Protein AF-0000000085016236 (afdb_homodimer)

InterPro domains:
  IPR003439 ABC transporter-like, ATP-binding domain [PF00005] (26-178)
  IPR003439 ABC transporter-like, ATP-binding domain [PS50893] (8-250)
  IPR003593 AAA+ ATPase domain [SM00382] (34-227)
  IPR017871 ABC transporter-like, conserved site [PS00211] (150-164)
  IPR018449 NIL domain [PF09383] (278-347)
  IPR018449 NIL domain [SM00930] (275-350)
  IPR027417 P-loop containing nucleoside triphosphate hydrolase [G3DSA:3.40.50.300] (5-253)
  IPR027417 P-loop containing nucleoside triphosphate hydrolase [SSF52540] (5-249)
  IPR041701 Methionine import ATP-binding protein MetN, ATP-binding domain [cd03258] (5-242)
  IPR045865 ACT-like domain [SSF55021] (268-352)
  IPR050086 Methionine import ATP-binding protein MetN-like [PTHR43166] (4-257)

pLDDT: mean 92.12, std 7.7, range [47.12, 98.62]

Secondary structure (DSSP, 8-state):
---EEEEEEEEEEEEEETTEEEEEEEEEEEEEETT-EEEEE--TTSSHHHHHHHHTTSS--SEEEEEETTEEEEETTEE-S-HHHHHHHHTTEEEE-SS----TTS-HHHHHHHTTTTSS--HHHHHHHHHHHHHHTT-GGGTT--GGGS-HHHHHHHHHHHHHTT--SEEEEESTTTTS-HHHHHHHHHHHHHHHHHH--EEEEEES-HHHHHHH-SEEEEEETTEEEEEEEHHHHHHS--SHHHHHHHHHHHTHHHHHHHHHTSHHHHTPPTTEEEEEEEEESGGGGS-HHHHHHHHH--EEEEEEEEEEEETTEEEEEEEEEEES-HHHHHHHHHHHHHTT-EEEEEEE---/---EEEEEEEEEEEEEETTEEEEEEEEEEEEEETT-EEEEE--TTSSHHHHHHHHTTSS--SEEEEEETTEEEEETTEE-S-HHHHHHHHTTEEEE-SS----TTS-HHHHHHHTTTTSS--HHHHHHHHHHHHHHTT-GGGTT--GGGS-HHHHHHHHHHHHHTT--SEEEEESTTTTS-HHHHHHHHHHHHHHHHHH--EEEEEES-HHHHHHH-SEEEEEETTEEEEEEEHHHHHHS--SHHHHHHHHHHHTHHHHHHHHHTSHHHHTPPTTEEEEEEEEESGGGGS-HHHHHHHHH--EEEEEEEEEEEETTEEEEEEEEEEES-HHHHHHHHHHHHHTT-EEEEEEE---

Organism: Streptococcus sanguinis (strain SK36) (NCBI:txid388919)

Radius of gyration: 27.79 Å; Cα contacts (8 Å, |Δi|>4): 1498; chains: 2; bounding box: 74×76×65 Å

Sequence (710 aa):
MGKEIIKLDHIDVVFNQKKQNIKAVEDVTIHINQGDIYGIVGYSGAGKSTLVRVINLLQVPSAGKITVDDTVFYDHHQVQLTAAQLRQKRKDIGMIFQHFNLMAQMTAKENVAFALKHSPLSAAEKEKKVHTLLDLVGLADRADNYPAQLSGGQKQRVAIARALANDPKILISDESTSALDPKTTKQILALLQDLNQKLGLTIVLITHEMQIVKDIANRVAVMQNGQLIEEGSVLDIFSNPKNELTQDFITTATGINEAMIKINQQKIVQNLPENSILAHLKYSGVVTDTAIINDIYKQYQISANILHANIEILDHVPVGEMVVILSGETKQLAAVQESLRETGVELHVLKEGSNMGKEIIKLDHIDVVFNQKKQNIKAVEDVTIHINQGDIYGIVGYSGAGKSTLVRVINLLQVPSAGKITVDDTVFYDHHQVQLTAAQLRQKRKDIGMIFQHFNLMAQMTAKENVAFALKHSPLSAAEKEKKVHTLLDLVGLADRADNYPAQLSGGQKQRVAIARALANDPKILISDESTSALDPKTTKQILALLQDLNQKLGLTIVLITHEMQIVKDIANRVAVMQNGQLIEEGSVLDIFSNPKNELTQDFITTATGINEAMIKINQQKIVQNLPENSILAHLKYSGVVTDTAIINDIYKQYQISANILHANIEILDHVPVGEMVVILSGETKQLAAVQESLRETGVELHVLKEGSN

Nearest PDB structures (foldseek):
  7mc0-assembly1_C  TM=9.283E-01  e=1.120E-25  Neisseria meningitidis MC58
  7z19-assembly1_I  TM=9.204E-01  e=8.331E-24  Escherichia coli
  2yyz-assembly1_A  TM=8.808E-01  e=1.795E-24  Thermotoga maritima MSB8
  1oxv-assembly3_D  TM=6.848E-01  e=3.649E-27  Saccharolobus solfataricus
  1oxx-assembly1_K  TM=6.809E-01  e=6.586E-27  Saccharolobus solfataricus

Foldseek 3Di:
DAAFQKWWAQFWAWDDDDPDIATQAGGATDTFGQLFAEEEAEDPSLNQVVVVCVQLPVPPTQATWIHGRNRTQDHPRDGPDDPVRSVVQCLQEFEQELDLPFDQPAFLLRSLLVLCPPPPDDPVRSSVLSLVLCVLLPNNVRRGPGPVRDDLLSSLSSSVSSSCSSPHQEYEYANSCVPDDPVSSVSVLVSVQVCSVPSSHHYYYYDNALVSCQVRGQKYFYGGSNYTDDIDGNQCCLQPPDDPVSVVRNCVNQVVVVLVVVVCPDPCNVQPAAQKFWKKKWAKFDCVVDPLQVCLCVPLVKHWAWSDKDWDAGPNIITIMTITIIGDDNVSVVVSCVVCVVVGMDMDTDGHRDD/DAAFQKWWAQFWAWDDDDPDIATQAGGATDTFGQLFAEEEAEDPSLNQVVVVCVQLPVPPTQATWIHGRNRTQDHPRDGPDDPVRSVVQCLQEFEQELDLPFDQPAFLLRSLLVLCPPPPDDPVRSSVLSLVLCVLLPNNVRRGPGPVRDDLLSSLSSSVSSRCSSPHQEYEYANSCVPDDPVSSVSVLVSVQVCSVPSSHHYYYYDNALVSCQVRGQKYFYGGSNYTDDIDGNQCCLQPPDDPVSVVRNCVNQVVVVLVVVVCPDPCNVQPAAQKFWKKKWAKFDCVVDPLQVCLCVPLVKHWAWSDKDWDAGPNIITIMTITIIGDDNVSVVVSCVVCVVVGMDMDTDGHRDD

Solvent-accessible surface area (backbone atoms only — not comparable to full-atom values): 36452 Å² total; per-residue (Å²): 130,75,59,63,32,37,38,36,40,45,29,21,29,65,46,79,46,92,97,45,79,45,63,42,26,47,62,31,66,50,76,42,39,61,47,34,34,36,23,40,35,32,60,92,81,15,23,62,70,62,54,60,30,40,76,75,51,82,33,74,62,64,37,39,35,35,33,47,71,89,38,63,47,29,40,90,74,35,69,66,52,54,73,68,54,43,56,58,55,42,42,39,45,17,60,33,46,58,54,58,81,69,57,68,92,32,25,40,43,49,47,24,42,56,65,47,69,85,46,92,63,48,72,68,52,45,51,53,49,39,48,51,36,29,43,73,59,71,34,58,92,45,35,80,36,35,52,87,74,43,52,71,60,53,40,42,36,41,29,49,33,26,26,45,59,64,65,31,53,31,38,38,30,41,36,57,48,71,89,44,55,65,67,51,31,52,52,51,51,51,49,52,51,48,44,27,70,75,69,49,26,17,32,40,37,37,39,65,50,58,56,62,36,69,72,65,27,54,29,36,34,35,31,50,77,11,24,69,73,48,71,41,41,43,53,51,44,71,65,58,49,81,46,69,66,55,42,49,44,49,43,58,62,70,40,51,65,65,48,49,57,55,49,61,66,33,65,64,59,69,58,35,50,66,48,26,35,36,32,41,38,35,41,59,40,80,57,43,85,42,26,61,67,44,50,41,27,74,76,50,59,31,45,51,30,67,55,29,31,47,33,37,65,44,95,91,27,40,33,33,38,34,33,28,40,39,35,38,54,62,70,39,52,55,51,47,55,53,49,40,49,73,65,56,29,47,73,43,80,75,46,67,29,64,130,130,74,58,63,33,36,36,37,40,45,30,23,28,64,46,80,45,91,96,46,80,45,62,41,27,47,63,31,66,50,75,39,40,62,47,34,34,36,23,39,34,32,60,90,80,13,26,63,71,61,55,58,30,39,79,74,52,81,32,74,61,63,36,39,35,35,32,47,70,88,38,63,47,30,42,91,74,36,71,64,51,54,73,67,53,44,56,58,55,44,43,39,45,17,59,33,47,56,54,59,80,69,56,66,92,31,25,40,44,49,49,23,42,56,64,48,68,84,46,90,62,50,74,68,52,46,52,54,50,37,49,52,37,29,43,73,57,71,35,60,91,44,35,80,36,33,50,87,74,43,53,70,60,51,40,43,34,40,30,48,32,26,27,44,57,62,64,30,54,32,36,37,31,40,35,57,48,71,86,47,56,65,68,50,30,52,52,51,51,50,48,52,50,49,45,27,68,75,70,50,25,17,32,40,38,37,37,65,48,58,57,61,36,68,72,66,29,56,30,36,35,35,32,50,78,11,24,69,73,47,72,40,41,42,52,52,44,72,65,57,50,81,44,68,66,54,41,50,45,50,43,57,61,70,40,53,66,65,46,48,57,55,51,60,66,33,66,64,59,68,58,33,49,65,48,26,32,36,33,42,39,35,39,58,39,78,57,44,83,43,25,61,67,44,49,42,28,74,76,50,59,32,45,51,30,69,55,28,32,46,32,37,65,43,92,92,28,40,33,33,39,33,34,28,40,39,35,39,54,64,70,39,52,54,50,48,55,53,49,39,47,71,65,55,30,47,73,43,81,75,44,67,28,64,129

Structure (mmCIF, N/CA/C/O backbone):
data_AF-0000000085016236-model_v1
#
loop_
_entity.id
_entity.type
_entity.pdbx_description
1 polymer 'ABC-type methionine transporter, ATPase component, putative'
#
loop_
_atom_site.group_PDB
_atom_site.id
_atom_site.type_symbol
_atom_site.label_atom_id
_atom_site.label_alt_id
_atom_site.label_comp_id
_atom_site.label_asym_id
_atom_site.label_entity_id
_atom_site.label_seq_id
_atom_site.pdbx_PDB_ins_code
_atom_site.Cartn_x
_atom_site.Cartn_y
_atom_site.Cartn_z
_atom_site.occupancy
_atom_site.B_iso_or_equiv
_atom_site.auth_seq_id
_atom_site.auth_comp_id
_atom_site.auth_asym_id
_atom_site.auth_atom_id
_atom_site.pdbx_PDB_model_num
ATOM 1 N N . MET A 1 1 ? 5.535 -25.594 -23.625 1 52.34 1 MET A N 1
ATOM 2 C CA . MET A 1 1 ? 4.512 -24.594 -23.328 1 52.34 1 MET A CA 1
ATOM 3 C C . MET A 1 1 ? 3.498 -25.141 -22.328 1 52.34 1 MET A C 1
ATOM 5 O O . MET A 1 1 ? 3.031 -26.266 -22.469 1 52.34 1 MET A O 1
ATOM 9 N N . GLY A 1 2 ? 3.482 -24.469 -21.016 1 71.38 2 GLY A N 1
ATOM 10 C CA . GLY A 1 2 ? 2.66 -25.094 -19.984 1 71.38 2 GLY A CA 1
ATOM 11 C C . GLY A 1 2 ? 1.199 -25.203 -20.375 1 71.38 2 GLY A C 1
ATOM 12 O O . GLY A 1 2 ? 0.759 -24.547 -21.328 1 71.38 2 GLY A O 1
ATOM 13 N N . LYS A 1 3 ? 0.446 -26.109 -19.969 1 92 3 LYS A N 1
ATOM 14 C CA . LYS A 1 3 ? -0.981 -26.312 -20.203 1 92 3 LYS A CA 1
ATOM 15 C C . LYS A 1 3 ? -1.788 -25.094 -19.781 1 92 3 LYS A C 1
ATOM 17 O O . LYS A 1 3 ? -1.661 -24.609 -18.656 1 92 3 LYS A O 1
ATOM 22 N N . GLU A 1 4 ? -2.494 -24.531 -20.766 1 96.31 4 GLU A N 1
ATOM 23 C CA . GLU A 1 4 ? -3.404 -23.438 -20.438 1 96.31 4 GLU A CA 1
ATOM 24 C C . GLU A 1 4 ? -4.648 -23.953 -19.719 1 96.31 4 GLU A C 1
ATOM 26 O O . GLU A 1 4 ? -5.488 -24.625 -20.328 1 96.31 4 GLU A O 1
ATOM 31 N N . ILE A 1 5 ? -4.789 -23.594 -18.547 1 98.06 5 ILE A N 1
ATOM 32 C CA . ILE A 1 5 ? -5.883 -24.141 -17.75 1 98.06 5 ILE A CA 1
ATOM 33 C C . ILE A 1 5 ? -7.086 -23.203 -17.812 1 98.06 5 ILE A C 1
ATOM 35 O O . ILE A 1 5 ? -8.227 -23.625 -17.625 1 98.06 5 ILE A O 1
ATOM 39 N N . ILE A 1 6 ? -6.895 -21.938 -18.031 1 98.5 6 ILE A N 1
ATOM 40 C CA . ILE A 1 6 ? -7.957 -20.953 -18.234 1 98.5 6 ILE A CA 1
ATOM 41 C C . ILE A 1 6 ? -7.766 -20.266 -19.578 1 98.5 6 ILE A C 1
ATOM 43 O O . ILE A 1 6 ? -6.691 -19.734 -19.859 1 98.5 6 ILE A O 1
ATOM 47 N N . LYS A 1 7 ? -8.75 -20.328 -20.422 1 98.44 7 LYS A N 1
ATOM 48 C CA . LYS A 1 7 ? -8.742 -19.625 -21.688 1 98.44 7 LYS A CA 1
ATOM 49 C C . LYS A 1 7 ? -9.969 -18.734 -21.828 1 98.44 7 LYS A C 1
ATOM 51 O O . LYS A 1 7 ? -11.094 -19.219 -21.953 1 98.44 7 LYS A O 1
ATOM 56 N N . LEU A 1 8 ? -9.789 -17.469 -21.734 1 98.5 8 LEU A N 1
ATOM 57 C CA . LEU A 1 8 ? -10.789 -16.453 -22.047 1 98.5 8 LEU A CA 1
ATOM 58 C C . LEU A 1 8 ? -10.547 -15.852 -23.422 1 98.5 8 LEU A C 1
ATOM 60 O O . LEU A 1 8 ? -9.516 -15.227 -23.672 1 98.5 8 LEU A O 1
ATOM 64 N N . ASP A 1 9 ? -11.508 -16.078 -24.281 1 98.5 9 ASP A N 1
ATOM 65 C CA . ASP A 1 9 ? -11.344 -15.609 -25.656 1 98.5 9 ASP A CA 1
ATOM 66 C C . ASP A 1 9 ? -12.398 -14.562 -26.016 1 98.5 9 ASP A C 1
ATOM 68 O O . ASP A 1 9 ? -13.586 -14.883 -26.109 1 98.5 9 ASP A O 1
ATOM 72 N N . HIS A 1 10 ? -11.938 -13.375 -26.281 1 98.38 10 HIS A N 1
ATOM 73 C CA . HIS A 1 10 ? -12.773 -12.273 -26.75 1 98.38 10 HIS A CA 1
ATOM 74 C C . HIS A 1 10 ? -14 -12.086 -25.875 1 98.38 10 HIS A C 1
ATOM 76 O O . HIS A 1 10 ? -15.133 -12.078 -26.359 1 98.38 10 HIS A O 1
ATOM 82 N N . ILE A 1 11 ? -13.773 -11.891 -24.625 1 98.62 11 ILE A N 1
ATOM 83 C CA . ILE A 1 11 ? -14.844 -11.805 -23.625 1 98.62 11 ILE A CA 1
ATOM 84 C C . ILE A 1 11 ? -15.438 -10.398 -23.641 1 98.62 11 ILE A C 1
ATOM 86 O O . ILE A 1 11 ? -14.703 -9.406 -23.594 1 98.62 11 ILE A O 1
ATOM 90 N N . ASP A 1 12 ? -16.703 -10.336 -23.719 1 98.25 12 ASP A N 1
ATOM 91 C CA . ASP A 1 12 ? -17.484 -9.117 -23.516 1 98.25 12 ASP A CA 1
ATOM 92 C C . ASP A 1 12 ? -18.484 -9.289 -22.359 1 98.25 12 ASP A C 1
ATOM 94 O O . ASP A 1 12 ? -19.078 -10.352 -22.203 1 98.25 12 ASP A O 1
ATOM 98 N N . VAL A 1 13 ? -18.578 -8.32 -21.531 1 97.56 13 VAL A N 1
ATOM 99 C CA . VAL A 1 13 ? -19.641 -8.266 -20.531 1 97.56 13 VAL A CA 1
ATOM 100 C C . VAL A 1 13 ? -20.328 -6.898 -20.562 1 97.56 13 VAL A C 1
ATOM 102 O O . VAL A 1 13 ? -19.688 -5.875 -20.297 1 97.56 13 VAL A O 1
ATOM 105 N N . VAL A 1 14 ? -21.516 -6.898 -20.938 1 95.56 14 VAL A N 1
ATOM 106 C CA . VAL A 1 14 ? -22.312 -5.672 -21.031 1 95.56 14 VAL A CA 1
ATOM 107 C C . VAL A 1 14 ? -23.453 -5.711 -20.016 1 95.56 14 VAL A C 1
ATOM 109 O O . VAL A 1 14 ? -24.203 -6.684 -19.969 1 95.56 14 VAL A O 1
ATOM 112 N N . PHE A 1 15 ? -23.469 -4.75 -19.156 1 91.56 15 PHE A N 1
ATOM 113 C CA . PHE A 1 15 ? -24.594 -4.605 -18.234 1 91.56 15 PHE A CA 1
ATOM 114 C C . PHE A 1 15 ? -25.641 -3.641 -18.797 1 91.56 15 PHE A C 1
ATOM 116 O O . PHE A 1 15 ? -25.297 -2.539 -19.234 1 91.56 15 PHE A O 1
ATOM 123 N N . ASN A 1 16 ? -26.812 -4.031 -18.828 1 86.12 16 ASN A N 1
ATOM 124 C CA . ASN A 1 16 ? -27.906 -3.176 -19.281 1 86.12 16 ASN A CA 1
ATOM 125 C C . ASN A 1 16 ? -28.594 -2.484 -18.109 1 86.12 16 ASN A C 1
ATOM 127 O O . ASN A 1 16 ? -29.234 -3.141 -17.281 1 86.12 16 ASN A O 1
ATOM 131 N N . GLN A 1 17 ? -28.172 -1.346 -17.859 1 74.5 17 GLN A N 1
ATOM 132 C CA . GLN A 1 17 ? -28.828 -0.592 -16.797 1 74.5 17 GLN A CA 1
ATOM 133 C C . GLN A 1 17 ? -29.781 0.452 -17.359 1 74.5 17 GLN A C 1
ATOM 135 O O . GLN A 1 17 ? -29.344 1.441 -17.953 1 74.5 17 GLN A O 1
ATOM 140 N N . LYS A 1 18 ? -30.922 0.369 -16.984 1 71.62 18 LYS A N 1
ATOM 141 C CA . LYS A 1 18 ? -32 1.239 -17.438 1 71.62 18 LYS A CA 1
ATOM 142 C C . LYS A 1 18 ? -31.719 1.798 -18.828 1 71.62 18 LYS A C 1
ATOM 144 O O . LYS A 1 18 ? -31.688 1.052 -19.812 1 71.62 18 LYS A O 1
ATOM 149 N N . LYS A 1 19 ? -31.312 3.104 -18.969 1 70.06 19 LYS A N 1
ATOM 150 C CA . LYS A 1 19 ? -31.25 3.768 -20.266 1 70.06 19 LYS A CA 1
ATOM 151 C C . LYS A 1 19 ? -29.828 3.758 -20.828 1 70.06 19 LYS A C 1
ATOM 153 O O . LYS A 1 19 ? -29.547 4.41 -21.828 1 70.06 19 LYS A O 1
ATOM 158 N N . GLN A 1 20 ? -28.891 2.908 -20.109 1 82.62 20 GLN A N 1
ATOM 159 C CA . GLN A 1 20 ? -27.547 2.938 -20.672 1 82.62 20 GLN A CA 1
ATOM 160 C C . GLN A 1 20 ? -26.891 1.565 -20.594 1 82.62 20 GLN A C 1
ATOM 162 O O . GLN A 1 20 ? -27.125 0.807 -19.656 1 82.62 20 GLN A O 1
ATOM 167 N N . ASN A 1 21 ? -26.25 1.124 -21.766 1 87.81 21 ASN A N 1
ATOM 168 C CA . ASN A 1 21 ? -25.422 -0.075 -21.812 1 87.81 21 ASN A CA 1
ATOM 169 C C . ASN A 1 21 ? -24 0.21 -21.359 1 87.81 21 ASN A C 1
ATOM 171 O O . ASN A 1 21 ? -23.312 1.056 -21.938 1 87.81 21 ASN A O 1
ATOM 175 N N . ILE A 1 22 ? -23.625 -0.395 -20.234 1 89.44 22 ILE A N 1
ATOM 176 C CA . ILE A 1 22 ? -22.266 -0.223 -19.719 1 89.44 22 ILE A CA 1
ATOM 177 C C . ILE A 1 22 ? -21.406 -1.414 -20.125 1 89.44 22 ILE A C 1
ATOM 179 O O . ILE A 1 22 ? -21.688 -2.553 -19.75 1 89.44 22 ILE A O 1
ATOM 183 N N . LYS A 1 23 ? -20.422 -1.203 -21 1 94 23 LYS A N 1
ATOM 184 C CA . LYS A 1 23 ? -19.469 -2.246 -21.375 1 94 23 LYS A CA 1
ATOM 185 C C . LYS A 1 23 ? -18.391 -2.424 -20.312 1 94 23 LYS A C 1
ATOM 187 O O . LYS A 1 23 ? -17.359 -1.761 -20.344 1 94 23 LYS A O 1
ATOM 192 N N . ALA A 1 24 ? -18.562 -3.342 -19.391 1 94.94 24 ALA A N 1
ATOM 193 C CA . ALA A 1 24 ? -17.656 -3.561 -18.281 1 94.94 24 ALA A CA 1
ATOM 194 C C . ALA A 1 24 ? -16.391 -4.273 -18.734 1 94.94 24 ALA A C 1
ATOM 196 O O . ALA A 1 24 ? -15.305 -4.027 -18.203 1 94.94 24 ALA A O 1
ATOM 197 N N . VAL A 1 25 ? -16.531 -5.18 -19.656 1 97.94 25 VAL A N 1
ATOM 198 C CA . VAL A 1 25 ? -15.414 -5.891 -20.266 1 97.94 25 VAL A CA 1
ATOM 199 C C . VAL A 1 25 ? -15.602 -5.922 -21.781 1 97.94 25 VAL A C 1
ATOM 201 O O . VAL A 1 25 ? -16.688 -6.207 -22.281 1 97.94 25 VAL A O 1
ATOM 204 N N . GLU A 1 26 ? -14.57 -5.539 -22.469 1 98.12 26 GLU A N 1
ATOM 205 C CA . GLU A 1 26 ? -14.664 -5.43 -23.922 1 98.12 26 GLU A CA 1
ATOM 206 C C . GLU A 1 26 ? -13.523 -6.164 -24.625 1 98.12 26 GLU A C 1
ATOM 208 O O . GLU A 1 26 ? -12.375 -5.703 -24.594 1 98.12 26 GLU A O 1
ATOM 213 N N . ASP A 1 27 ? -13.828 -7.242 -25.25 1 98.19 27 ASP A N 1
ATOM 214 C CA . ASP A 1 27 ? -12.938 -7.988 -26.125 1 98.19 27 ASP A CA 1
ATOM 215 C C . ASP A 1 27 ? -11.641 -8.359 -25.422 1 98.19 27 ASP A C 1
ATOM 217 O O . ASP A 1 27 ? -10.547 -8.062 -25.922 1 98.19 27 ASP A O 1
ATOM 221 N N . VAL A 1 28 ? -11.742 -9.016 -24.312 1 98.44 28 VAL A N 1
ATOM 222 C CA . VAL A 1 28 ? -10.562 -9.375 -23.531 1 98.44 28 VAL A CA 1
ATOM 223 C C . VAL A 1 28 ? -10.203 -10.844 -23.781 1 98.44 28 VAL A C 1
ATOM 225 O O . VAL A 1 28 ? -11.062 -11.719 -23.703 1 98.44 28 VAL A O 1
ATOM 228 N N . THR A 1 29 ? -9.008 -11.094 -24.188 1 98.62 29 THR A N 1
ATOM 229 C CA . THR A 1 29 ? -8.453 -12.43 -24.344 1 98.62 29 THR A CA 1
ATOM 230 C C . THR A 1 29 ? -7.305 -12.664 -23.359 1 98.62 29 THR A C 1
ATOM 232 O O . THR A 1 29 ? -6.332 -11.906 -23.359 1 98.62 29 THR A O 1
ATOM 235 N N . ILE A 1 30 ? -7.441 -13.641 -22.484 1 98 30 ILE A N 1
ATOM 236 C CA . ILE A 1 30 ? -6.414 -14.008 -21.516 1 98 30 ILE A CA 1
ATOM 237 C C . ILE A 1 30 ? -6.281 -15.523 -21.453 1 98 30 ILE A C 1
ATOM 239 O O . ILE A 1 30 ? -7.285 -16.234 -21.359 1 98 30 ILE A O 1
ATOM 243 N N . HIS A 1 31 ? -5.094 -16 -21.531 1 98.31 31 HIS A N 1
ATOM 244 C CA . HIS A 1 31 ? -4.781 -17.406 -21.344 1 98.31 31 HIS A CA 1
ATOM 245 C C . HIS A 1 31 ? -3.824 -17.609 -20.172 1 98.31 31 HIS A C 1
ATOM 247 O O . HIS A 1 31 ? -2.725 -17.062 -20.156 1 98.31 31 HIS A O 1
ATOM 253 N N . ILE A 1 32 ? -4.23 -18.391 -19.203 1 98 32 ILE A N 1
ATOM 254 C CA . ILE A 1 32 ? -3.441 -18.609 -18 1 98 32 ILE A CA 1
ATOM 255 C C . ILE A 1 32 ? -2.963 -20.062 -17.953 1 98 32 ILE A C 1
ATOM 257 O O . ILE A 1 32 ? -3.75 -20.984 -18.156 1 98 32 ILE A O 1
ATOM 261 N N . ASN A 1 33 ? -1.716 -20.25 -17.672 1 97.75 33 ASN A N 1
ATOM 262 C CA . ASN A 1 33 ? -1.133 -21.594 -17.609 1 97.75 33 ASN A CA 1
ATOM 263 C C . ASN A 1 33 ? -1.31 -22.219 -16.234 1 97.75 33 ASN A C 1
ATOM 265 O O . ASN A 1 33 ? -1.363 -21.516 -15.227 1 97.75 33 ASN A O 1
ATOM 269 N N . GLN A 1 34 ? -1.423 -23.531 -16.312 1 97.62 34 GLN A N 1
ATOM 270 C CA . GLN A 1 34 ? -1.476 -24.266 -15.055 1 97.62 34 GLN A CA 1
ATOM 271 C C . GLN A 1 34 ? -0.251 -23.969 -14.195 1 97.62 34 GLN A C 1
ATOM 273 O O . GLN A 1 34 ? 0.877 -23.953 -14.688 1 97.62 34 GLN A O 1
ATOM 278 N N . GLY A 1 35 ? -0.513 -23.578 -12.898 1 96.69 35 GLY A N 1
ATOM 279 C CA . GLY A 1 35 ? 0.573 -23.344 -11.961 1 96.69 35 GLY A CA 1
ATOM 280 C C . GLY A 1 35 ? 0.972 -21.875 -11.875 1 96.69 35 GLY A C 1
ATOM 281 O O . GLY A 1 35 ? 1.737 -21.484 -10.992 1 96.69 35 GLY A O 1
ATOM 282 N N . ASP A 1 36 ? 0.389 -21.016 -12.672 1 97.06 36 ASP A N 1
ATOM 283 C CA . ASP A 1 36 ? 0.705 -19.594 -12.664 1 97.06 36 ASP A CA 1
ATOM 284 C C . ASP A 1 36 ? 0.125 -18.906 -11.43 1 97.06 36 ASP A C 1
ATOM 286 O O . ASP A 1 36 ? -0.909 -19.328 -10.906 1 97.06 36 ASP A O 1
ATOM 290 N N . ILE A 1 37 ? 0.875 -18 -10.953 1 97.31 37 ILE A N 1
ATOM 291 C CA . ILE A 1 37 ? 0.241 -16.891 -10.25 1 97.31 37 ILE A CA 1
ATOM 292 C C . ILE A 1 37 ? 0.059 -15.711 -11.195 1 97.31 37 ILE A C 1
ATOM 294 O O . ILE A 1 37 ? 1.014 -14.984 -11.484 1 97.31 37 ILE A O 1
ATOM 298 N N . TYR A 1 38 ? -1.145 -15.586 -11.688 1 97.81 38 TYR A N 1
ATOM 299 C CA . TYR A 1 38 ? -1.479 -14.625 -12.727 1 97.81 38 TYR A CA 1
ATOM 300 C C . TYR A 1 38 ? -2.164 -13.398 -12.141 1 97.81 38 TYR A C 1
ATOM 302 O O . TYR A 1 38 ? -3.266 -13.5 -11.594 1 97.81 38 TYR A O 1
ATOM 310 N N . GLY A 1 39 ? -1.489 -12.227 -12.289 1 97.81 39 GLY A N 1
ATOM 311 C CA . GLY A 1 39 ? -2.047 -10.992 -11.75 1 97.81 39 GLY A CA 1
ATOM 312 C C . GLY A 1 39 ? -2.84 -10.203 -12.773 1 97.81 39 GLY A C 1
ATOM 313 O O . GLY A 1 39 ? -2.457 -10.133 -13.938 1 97.81 39 GLY A O 1
ATOM 314 N N . ILE A 1 40 ? -3.932 -9.711 -12.359 1 97.81 40 ILE A N 1
ATOM 315 C CA . ILE A 1 40 ? -4.703 -8.734 -13.125 1 97.81 40 ILE A CA 1
ATOM 316 C C . ILE A 1 40 ? -4.781 -7.422 -12.352 1 97.81 40 ILE A C 1
ATOM 318 O O . ILE A 1 40 ? -5.328 -7.371 -11.25 1 97.81 40 ILE A O 1
ATOM 322 N N . VAL A 1 41 ? -4.254 -6.387 -12.984 1 96.38 41 VAL A N 1
ATOM 323 C CA . VAL A 1 41 ? -4.164 -5.105 -12.289 1 96.38 41 VAL A CA 1
ATOM 324 C C . VAL A 1 41 ? -4.926 -4.039 -13.07 1 96.38 41 VAL A C 1
ATOM 326 O O . VAL A 1 41 ? -5.027 -4.113 -14.297 1 96.38 41 VAL A O 1
ATOM 329 N N . GLY A 1 42 ? -5.422 -3.109 -12.359 1 93.81 42 GLY A N 1
ATOM 330 C CA . GLY A 1 42 ? -6.168 -1.974 -12.867 1 93.81 42 GLY A CA 1
ATOM 331 C C . GLY A 1 42 ? -6.809 -1.138 -11.773 1 93.81 42 GLY A C 1
ATOM 332 O O . GLY A 1 42 ? -6.926 -1.585 -10.633 1 93.81 42 GLY A O 1
ATOM 333 N N . TYR A 1 43 ? -7.09 0.041 -12.195 1 88.81 43 TYR A N 1
ATOM 334 C CA . TYR A 1 43 ? -7.754 0.898 -11.219 1 88.81 43 TYR A CA 1
ATOM 335 C C . TYR A 1 43 ? -9.188 0.447 -10.984 1 88.81 43 TYR A C 1
ATOM 337 O O . TYR A 1 43 ? -9.672 -0.47 -11.656 1 88.81 43 TYR A O 1
ATOM 345 N N . SER A 1 44 ? -9.781 1.019 -10 1 83.25 44 SER A N 1
ATOM 346 C CA . SER A 1 44 ? -11.188 0.715 -9.727 1 83.25 44 SER A CA 1
ATOM 347 C C . SER A 1 44 ? -12.055 0.975 -10.953 1 83.25 44 SER A C 1
ATOM 349 O O . SER A 1 44 ? -11.891 1.988 -11.633 1 83.25 44 SER A O 1
ATOM 351 N N . GLY A 1 45 ? -12.914 0.098 -11.258 1 85 45 GLY A N 1
ATOM 352 C CA . GLY A 1 45 ? -13.812 0.248 -12.391 1 85 45 GLY A CA 1
ATOM 353 C C . GLY A 1 45 ? -13.219 -0.247 -13.695 1 85 45 GLY A C 1
ATOM 354 O O . GLY A 1 45 ? -13.844 -0.145 -14.75 1 85 45 GLY A O 1
ATOM 355 N N . ALA A 1 46 ? -12.07 -0.856 -13.625 1 91.56 46 ALA A N 1
ATOM 356 C CA . ALA A 1 46 ? -11.383 -1.278 -14.844 1 91.56 46 ALA A CA 1
ATOM 357 C C . ALA A 1 46 ? -12.008 -2.549 -15.414 1 91.56 46 ALA A C 1
ATOM 359 O O . ALA A 1 46 ? -11.719 -2.936 -16.547 1 91.56 46 ALA A O 1
ATOM 360 N N . GLY A 1 47 ? -12.859 -3.232 -14.641 1 94.06 47 GLY A N 1
ATOM 361 C CA . GLY A 1 47 ? -13.531 -4.438 -15.109 1 94.06 47 GLY A CA 1
ATOM 362 C C . GLY A 1 47 ? -12.891 -5.711 -14.586 1 94.06 47 GLY A C 1
ATOM 363 O O . GLY A 1 47 ? -13.25 -6.809 -15.016 1 94.06 47 GLY A O 1
ATOM 364 N N . LYS A 1 48 ? -11.938 -5.605 -13.641 1 94.94 48 LYS A N 1
ATOM 365 C CA . LYS A 1 48 ? -11.164 -6.742 -13.156 1 94.94 48 LYS A CA 1
ATOM 366 C C . LYS A 1 48 ? -12.062 -7.785 -12.5 1 94.94 48 LYS A C 1
ATOM 368 O O . LYS A 1 48 ? -12.023 -8.961 -12.867 1 94.94 48 LYS A O 1
ATOM 373 N N . SER A 1 49 ? -12.922 -7.355 -11.562 1 92.88 49 SER A N 1
ATOM 374 C CA . SER A 1 49 ? -13.781 -8.273 -10.82 1 92.88 49 SER A CA 1
ATOM 375 C C . SER A 1 49 ? -14.828 -8.906 -11.734 1 92.88 49 SER A C 1
ATOM 377 O O . SER A 1 49 ? -15.133 -10.094 -11.617 1 92.88 49 SER A O 1
ATOM 379 N N . THR A 1 50 ? -15.359 -8.125 -12.648 1 94.5 50 THR A N 1
ATOM 380 C CA . THR A 1 50 ? -16.297 -8.648 -13.633 1 94.5 50 THR A CA 1
ATOM 381 C C . THR A 1 50 ? -15.656 -9.734 -14.484 1 94.5 50 THR A C 1
ATOM 383 O O . THR A 1 50 ? -16.25 -10.789 -14.711 1 94.5 50 THR A O 1
ATOM 386 N N . LEU A 1 51 ? -14.43 -9.477 -14.883 1 96.62 51 LEU A N 1
ATOM 387 C CA . LEU A 1 51 ? -13.719 -10.406 -15.75 1 96.62 51 LEU A CA 1
ATOM 388 C C . LEU A 1 51 ? -13.453 -11.727 -15.031 1 96.62 51 LEU A C 1
ATOM 390 O O . LEU A 1 51 ? -13.695 -12.797 -15.586 1 96.62 51 LEU A O 1
ATOM 394 N N . VAL A 1 52 ? -12.992 -11.672 -13.805 1 94.81 52 VAL A N 1
ATOM 395 C CA . VAL A 1 52 ? -12.578 -12.898 -13.125 1 94.81 52 VAL A CA 1
ATOM 396 C C . VAL A 1 52 ? -13.805 -13.734 -12.773 1 94.81 52 VAL A C 1
ATOM 398 O O . VAL A 1 52 ? -13.727 -14.961 -12.711 1 94.81 52 VAL A O 1
ATOM 401 N N . ARG A 1 53 ? -14.938 -13.133 -12.648 1 95.06 53 ARG A N 1
ATOM 402 C CA . ARG A 1 53 ? -16.172 -13.844 -12.289 1 95.06 53 ARG A CA 1
ATOM 403 C C . ARG A 1 53 ? -16.719 -14.602 -13.492 1 95.06 53 ARG A C 1
ATOM 405 O O . ARG A 1 53 ? -17.594 -15.453 -13.336 1 95.06 53 ARG A O 1
ATOM 412 N N . VAL A 1 54 ? -16.234 -14.289 -14.711 1 97.25 54 VAL A N 1
ATOM 413 C CA . VAL A 1 54 ? -16.703 -15.062 -15.859 1 97.25 54 VAL A CA 1
ATOM 414 C C . VAL A 1 54 ? -16.047 -16.453 -15.844 1 97.25 54 VAL A C 1
ATOM 416 O O . VAL A 1 54 ? -16.594 -17.391 -16.422 1 97.25 54 VAL A O 1
ATOM 419 N N . ILE A 1 55 ? -14.875 -16.547 -15.141 1 97.19 55 ILE A N 1
ATOM 420 C CA . ILE A 1 55 ? -14.109 -17.797 -15.141 1 97.19 55 ILE A CA 1
ATOM 421 C C . ILE A 1 55 ? -14.969 -18.922 -14.586 1 97.19 55 ILE A C 1
ATOM 423 O O . ILE A 1 55 ? -14.984 -20.031 -15.133 1 97.19 55 ILE A O 1
ATOM 427 N N . ASN A 1 56 ? -15.695 -18.656 -13.523 1 95.5 56 ASN A N 1
ATOM 428 C CA . ASN A 1 56 ? -16.562 -19.672 -12.945 1 95.5 56 ASN A CA 1
ATOM 429 C C . ASN A 1 56 ? -18.031 -19.375 -13.227 1 95.5 56 ASN A C 1
ATOM 431 O O . ASN A 1 56 ? -18.922 -19.969 -12.609 1 95.5 56 ASN A O 1
ATOM 435 N N . LEU A 1 57 ? -18.344 -18.391 -14.039 1 96.94 57 LEU A N 1
ATOM 436 C CA . LEU A 1 57 ? -19.656 -18.016 -14.547 1 96.94 57 LEU A CA 1
ATOM 437 C C . LEU A 1 57 ? -20.531 -17.453 -13.438 1 96.94 57 LEU A C 1
ATOM 439 O O . LEU A 1 57 ? -21.75 -17.641 -13.453 1 96.94 57 LEU A O 1
ATOM 443 N N . LEU A 1 58 ? -19.906 -16.922 -12.406 1 94 58 LEU A N 1
ATOM 444 C CA . LEU A 1 58 ? -20.688 -16.062 -11.516 1 94 58 LEU A CA 1
ATOM 445 C C . LEU A 1 58 ? -21.188 -14.82 -12.242 1 94 58 LEU A C 1
ATOM 447 O O . LEU A 1 58 ? -22.141 -14.18 -11.805 1 94 58 LEU A O 1
ATOM 451 N N . GLN A 1 59 ? -20.516 -14.492 -13.344 1 95.5 59 GLN A N 1
ATOM 452 C CA . GLN A 1 59 ? -20.922 -13.516 -14.344 1 95.5 59 GLN A CA 1
ATOM 453 C C . GLN A 1 59 ? -20.969 -14.133 -15.742 1 95.5 59 GLN A C 1
ATOM 455 O O . GLN A 1 59 ? -19.938 -14.57 -16.266 1 95.5 59 GLN A O 1
ATOM 460 N N . VAL A 1 60 ? -22.141 -14.242 -16.25 1 96.88 60 VAL A N 1
ATOM 461 C CA . VAL A 1 60 ? -22.234 -14.742 -17.609 1 96.88 60 VAL A CA 1
ATOM 462 C C . VAL A 1 60 ? -21.828 -13.648 -18.594 1 96.88 60 VAL A C 1
ATOM 464 O O . VAL A 1 60 ? -22.312 -12.523 -18.531 1 96.88 60 VAL A O 1
ATOM 467 N N . PRO A 1 61 ? -20.938 -13.953 -19.422 1 97.94 61 PRO A N 1
ATOM 468 C CA . PRO A 1 61 ? -20.5 -12.938 -20.375 1 97.94 61 PRO A CA 1
ATOM 469 C C . PRO A 1 61 ? -21.547 -12.68 -21.469 1 97.94 61 PRO A C 1
ATOM 471 O O . PRO A 1 61 ? -22.516 -13.422 -21.578 1 97.94 61 PRO A O 1
ATOM 474 N N . SER A 1 62 ? -21.375 -11.555 -22.172 1 97.12 62 SER A N 1
ATOM 475 C CA . SER A 1 62 ? -22.266 -11.203 -23.281 1 97.12 62 SER A CA 1
ATOM 476 C C . SER A 1 62 ? -21.766 -11.812 -24.594 1 97.12 62 SER A C 1
ATOM 478 O O . SER A 1 62 ? -22.547 -12.047 -25.516 1 97.12 62 SER A O 1
ATOM 480 N N . ALA A 1 63 ? -20.516 -12.047 -24.656 1 97.75 63 ALA A N 1
ATOM 481 C CA . ALA A 1 63 ? -19.906 -12.656 -25.828 1 97.75 63 ALA A CA 1
ATOM 482 C C . ALA A 1 63 ? -18.562 -13.281 -25.5 1 97.75 63 ALA A C 1
ATOM 484 O O . ALA A 1 63 ? -18 -13.031 -24.422 1 97.75 63 ALA A O 1
ATOM 485 N N . GLY A 1 64 ? -18.078 -14.148 -26.406 1 98.25 64 GLY A N 1
ATOM 486 C CA . GLY A 1 64 ? -16.766 -14.773 -26.266 1 98.25 64 GLY A CA 1
ATOM 487 C C . GLY A 1 64 ? -16.844 -16.266 -25.984 1 98.25 64 GLY A C 1
ATOM 488 O O . GLY A 1 64 ? -17.859 -16.891 -26.25 1 98.25 64 GLY A O 1
ATOM 489 N N . LYS A 1 65 ? -15.711 -16.766 -25.531 1 98.62 65 LYS A N 1
ATOM 490 C CA . LYS A 1 65 ? -15.602 -18.188 -25.219 1 98.62 65 LYS A CA 1
ATOM 491 C C . LYS A 1 65 ? -14.758 -18.406 -23.969 1 98.62 65 LYS A C 1
ATOM 493 O O . LYS A 1 65 ? -13.734 -17.75 -23.766 1 98.62 65 LYS A O 1
ATOM 498 N N . ILE A 1 66 ? -15.273 -19.281 -23.125 1 98.62 66 ILE A N 1
ATOM 499 C CA . ILE A 1 66 ? -14.578 -19.594 -21.875 1 98.62 66 ILE A CA 1
ATOM 500 C C . ILE A 1 66 ? -14.266 -21.094 -21.828 1 98.62 66 ILE A C 1
ATOM 502 O O . ILE A 1 66 ? -15.164 -21.922 -21.953 1 98.62 66 ILE A O 1
ATOM 506 N N . THR A 1 67 ? -13.023 -21.391 -21.719 1 98.56 67 THR A N 1
ATOM 507 C CA . THR A 1 67 ? -12.578 -22.766 -21.531 1 98.56 67 THR A CA 1
ATOM 508 C C . THR A 1 67 ? -11.758 -22.891 -20.25 1 98.56 67 THR A C 1
ATOM 510 O O . THR A 1 67 ? -10.797 -22.141 -20.031 1 98.56 67 THR A O 1
ATOM 513 N N . VAL A 1 68 ? -12.156 -23.781 -19.375 1 98.12 68 VAL A N 1
ATOM 514 C CA . VAL A 1 68 ? -11.445 -24 -18.125 1 98.12 68 VAL A CA 1
ATOM 515 C C . VAL A 1 68 ? -11.117 -25.484 -17.984 1 98.12 68 VAL A C 1
ATOM 517 O O . VAL A 1 68 ? -12.008 -26.344 -18.047 1 98.12 68 VAL A O 1
ATOM 520 N N . ASP A 1 69 ? -9.852 -25.75 -17.828 1 96.75 69 ASP A N 1
ATOM 521 C CA . ASP A 1 69 ? -9.383 -27.125 -17.656 1 96.75 69 ASP A CA 1
ATOM 522 C C . ASP A 1 69 ? -9.93 -28.016 -18.766 1 96.75 69 ASP A C 1
ATOM 524 O O . ASP A 1 69 ? -10.539 -29.047 -18.5 1 96.75 69 ASP A O 1
ATOM 528 N N . ASP A 1 70 ? -9.914 -27.562 -20.016 1 96.25 70 ASP A N 1
ATOM 529 C CA . ASP A 1 70 ? -10.242 -28.266 -21.25 1 96.25 70 ASP A CA 1
ATOM 530 C C . ASP A 1 70 ? -11.75 -28.484 -21.375 1 96.25 70 ASP A C 1
ATOM 532 O O . ASP A 1 70 ? -12.195 -29.266 -22.219 1 96.25 70 ASP A O 1
ATOM 536 N N . THR A 1 71 ? -12.523 -27.844 -20.547 1 97.75 71 THR A N 1
ATOM 537 C CA . THR A 1 71 ? -13.977 -27.875 -20.656 1 97.75 71 THR A CA 1
ATOM 538 C C . THR A 1 71 ? -14.516 -26.516 -21.078 1 97.75 71 THR A C 1
ATOM 540 O O . THR A 1 71 ? -14.164 -25.5 -20.5 1 97.75 71 THR A O 1
ATOM 543 N N . VAL A 1 72 ? -15.367 -26.547 -22.047 1 98.25 72 VAL A N 1
ATOM 544 C CA . VAL A 1 72 ? -15.969 -25.312 -22.531 1 98.25 72 VAL A CA 1
ATOM 545 C C . VAL A 1 72 ? -17.156 -24.938 -21.625 1 98.25 72 VAL A C 1
ATOM 547 O O . VAL A 1 72 ? -18.125 -25.688 -21.531 1 98.25 72 VAL A O 1
ATOM 550 N N . PHE A 1 73 ? -17.016 -23.812 -20.938 1 98.5 73 PHE A N 1
ATOM 551 C CA . PHE A 1 73 ? -18.062 -23.328 -20.047 1 98.5 73 PHE A CA 1
ATOM 552 C C . PHE A 1 73 ? -19.094 -22.516 -20.828 1 98.5 73 PHE A C 1
ATOM 554 O O . PHE A 1 73 ? -20.297 -22.594 -20.547 1 98.5 73 PHE A O 1
ATOM 561 N N . TYR A 1 74 ? -18.641 -21.703 -21.688 1 98.44 74 TYR A N 1
ATOM 562 C CA . TYR A 1 74 ? -19.453 -20.734 -22.438 1 98.44 74 TYR A CA 1
ATOM 563 C C . TYR A 1 74 ? -18.969 -20.609 -23.875 1 98.44 74 TYR A C 1
ATOM 565 O O . TYR A 1 74 ? -17.766 -20.531 -24.125 1 98.44 74 TYR A O 1
ATOM 573 N N . ASP A 1 75 ? -19.812 -20.641 -24.844 1 98.06 75 ASP A N 1
ATOM 574 C CA . ASP A 1 75 ? -19.547 -20.484 -26.266 1 98.06 75 ASP A CA 1
ATOM 575 C C . ASP A 1 75 ? -20.844 -20.219 -27.047 1 98.06 75 ASP A C 1
ATOM 577 O O . ASP A 1 75 ? -21.938 -20.516 -26.562 1 98.06 75 ASP A O 1
ATOM 581 N N . HIS A 1 76 ? -20.688 -19.5 -28.109 1 96.12 76 HIS A N 1
ATOM 582 C CA . HIS A 1 76 ? -21.812 -19.234 -28.984 1 96.12 76 HIS A CA 1
ATOM 583 C C . HIS A 1 76 ? -22.969 -18.594 -28.203 1 96.12 76 HIS A C 1
ATOM 585 O O . HIS A 1 76 ? -24.109 -19.016 -28.328 1 96.12 76 HIS A O 1
ATOM 591 N N . HIS A 1 77 ? -22.609 -17.781 -27.25 1 95.75 77 HIS A N 1
ATOM 592 C CA . HIS A 1 77 ? -23.547 -16.953 -26.5 1 95.75 77 HIS A CA 1
ATOM 593 C C . HIS A 1 77 ? -24.422 -17.797 -25.578 1 95.75 77 HIS A C 1
ATOM 595 O O . HIS A 1 77 ? -25.578 -17.469 -25.328 1 95.75 77 HIS A O 1
ATOM 601 N N . GLN A 1 78 ? -23.812 -18.938 -25.188 1 96.81 78 GLN A N 1
ATOM 602 C CA . GLN A 1 78 ? -24.562 -19.812 -24.297 1 96.81 78 GLN A CA 1
ATOM 603 C C . GLN A 1 78 ? -23.625 -20.547 -23.328 1 96.81 78 GLN A C 1
ATOM 605 O O . GLN A 1 78 ? -22.516 -20.922 -23.703 1 96.81 78 GLN A O 1
ATOM 610 N N . VAL A 1 79 ? -24.156 -20.844 -22.156 1 97.75 79 VAL A N 1
ATOM 611 C CA . VAL A 1 79 ? -23.469 -21.734 -21.234 1 97.75 79 VAL A CA 1
ATOM 612 C C . VAL A 1 79 ? -23.531 -23.172 -21.75 1 97.75 79 VAL A C 1
ATOM 614 O O . VAL A 1 79 ? -24.609 -23.672 -22.078 1 97.75 79 VAL A O 1
ATOM 617 N N . GLN A 1 80 ? -22.438 -23.797 -21.797 1 97.94 80 GLN A N 1
ATOM 618 C CA . GLN A 1 80 ? -22.375 -25.094 -22.453 1 97.94 80 GLN A CA 1
ATOM 619 C C . GLN A 1 80 ? -22.562 -26.219 -21.453 1 97.94 80 GLN A C 1
ATOM 621 O O . GLN A 1 80 ? -22.672 -27.391 -21.844 1 97.94 80 GLN A O 1
ATOM 626 N N . LEU A 1 81 ? -22.625 -25.922 -20.219 1 97.44 81 LEU A N 1
ATOM 627 C CA . LEU A 1 81 ? -22.75 -26.906 -19.141 1 97.44 81 LEU A CA 1
ATOM 628 C C . LEU A 1 81 ? -24.141 -26.859 -18.531 1 97.44 81 LEU A C 1
ATOM 630 O O . LEU A 1 81 ? -24.75 -25.797 -18.438 1 97.44 81 LEU A O 1
ATOM 634 N N . THR A 1 82 ? -24.625 -28.047 -18.109 1 96.88 82 THR A N 1
ATOM 635 C CA . THR A 1 82 ? -25.844 -28.094 -17.297 1 96.88 82 THR A CA 1
ATOM 636 C C . THR A 1 82 ? -25.578 -27.531 -15.906 1 96.88 82 THR A C 1
ATOM 638 O O . THR A 1 82 ? -24.422 -27.344 -15.516 1 96.88 82 THR A O 1
ATOM 641 N N . ALA A 1 83 ? -26.562 -27.266 -15.203 1 95.12 83 ALA A N 1
ATOM 642 C CA . ALA A 1 83 ? -26.422 -26.75 -13.844 1 95.12 83 ALA A CA 1
ATOM 643 C C . ALA A 1 83 ? -25.625 -27.703 -12.969 1 95.12 83 ALA A C 1
ATOM 645 O O . ALA A 1 83 ? -24.797 -27.281 -12.164 1 95.12 83 ALA A O 1
ATOM 646 N N . ALA A 1 84 ? -25.891 -28.984 -13.195 1 95 84 ALA A N 1
ATOM 647 C CA . ALA A 1 84 ? -25.219 -30 -12.406 1 95 84 ALA A CA 1
ATOM 648 C C . ALA A 1 84 ? -23.734 -30.062 -12.766 1 95 84 ALA A C 1
ATOM 650 O O . ALA A 1 84 ? -22.875 -30.172 -11.883 1 95 84 ALA A O 1
ATOM 651 N N . GLN A 1 85 ? -23.516 -30.016 -14.031 1 95.88 85 GLN A N 1
ATOM 652 C CA . GLN A 1 85 ? -22.125 -30.031 -14.492 1 95.88 85 GLN A CA 1
ATOM 653 C C . GLN A 1 85 ? -21.359 -28.812 -14 1 95.88 85 GLN A C 1
ATOM 655 O O . GLN A 1 85 ? -20.203 -28.922 -13.586 1 95.88 85 GLN A O 1
ATOM 660 N N . LEU A 1 86 ? -22 -27.672 -14.023 1 95.88 86 LEU A N 1
ATOM 661 C CA . LEU A 1 86 ? -21.391 -26.422 -13.594 1 95.88 86 LEU A CA 1
ATOM 662 C C . LEU A 1 86 ? -21.047 -26.469 -12.102 1 95.88 86 LEU A C 1
ATOM 664 O O . LEU A 1 86 ? -19.984 -26.031 -11.695 1 95.88 86 LEU A O 1
ATOM 668 N N . ARG A 1 87 ? -21.938 -27.031 -11.344 1 93 87 ARG A N 1
ATOM 669 C CA . ARG A 1 87 ? -21.703 -27.156 -9.914 1 93 87 ARG A CA 1
ATOM 670 C C . ARG A 1 87 ? -20.484 -28.031 -9.641 1 93 87 ARG A C 1
ATOM 672 O O . ARG A 1 87 ? -19.672 -27.734 -8.75 1 93 87 ARG A O 1
ATOM 679 N N . GLN A 1 88 ? -20.375 -29.047 -10.422 1 93.88 88 GLN A N 1
ATOM 680 C CA . GLN A 1 88 ? -19.234 -29.938 -10.258 1 93.88 88 GLN A CA 1
ATOM 681 C C . GLN A 1 88 ? -17.938 -29.25 -10.656 1 93.88 88 GLN A C 1
ATOM 683 O O . GLN A 1 88 ? -16.938 -29.344 -9.938 1 93.88 88 GLN A O 1
ATOM 688 N N . LYS A 1 89 ? -17.984 -28.516 -11.719 1 95.19 89 LYS A N 1
ATOM 689 C CA . LYS A 1 89 ? -16.781 -27.844 -12.211 1 95.19 89 LYS A CA 1
ATOM 690 C C . LYS A 1 89 ? -16.359 -26.719 -11.273 1 95.19 89 LYS A C 1
ATOM 692 O O . LYS A 1 89 ? -15.164 -26.438 -11.125 1 95.19 89 LYS A O 1
ATOM 697 N N . ARG A 1 90 ? -17.328 -26.109 -10.656 1 95.19 90 ARG A N 1
ATOM 698 C CA . ARG A 1 90 ? -17.047 -25.016 -9.742 1 95.19 90 ARG A CA 1
ATOM 699 C C . ARG A 1 90 ? -16.266 -25.5 -8.516 1 95.19 90 ARG A C 1
ATOM 701 O O . ARG A 1 90 ? -15.586 -24.703 -7.859 1 95.19 90 ARG A O 1
ATOM 708 N N . LYS A 1 91 ? -16.297 -26.766 -8.219 1 94.38 91 LYS A N 1
ATOM 709 C CA . LYS A 1 91 ? -15.531 -27.328 -7.109 1 94.38 91 LYS A CA 1
ATOM 710 C C . LYS A 1 91 ? -14.031 -27.25 -7.391 1 94.38 91 LYS A C 1
ATOM 712 O O . LYS A 1 91 ? -13.227 -27.203 -6.461 1 94.38 91 LYS A O 1
ATOM 717 N N . ASP A 1 92 ? -13.711 -27.188 -8.703 1 95.88 92 ASP A N 1
ATOM 718 C CA . ASP A 1 92 ? -12.312 -27.125 -9.109 1 95.88 92 ASP A CA 1
ATOM 719 C C . ASP A 1 92 ? -11.789 -25.688 -9.094 1 95.88 92 ASP A C 1
ATOM 721 O O . ASP A 1 92 ? -10.617 -25.453 -9.383 1 95.88 92 ASP A O 1
ATOM 725 N N . ILE A 1 93 ? -12.703 -24.797 -8.758 1 97.31 93 ILE A N 1
ATOM 726 C CA . ILE A 1 93 ? -12.336 -23.375 -8.758 1 97.31 93 ILE A CA 1
ATOM 727 C C . ILE A 1 93 ? -12.688 -22.75 -7.406 1 97.31 93 ILE A C 1
ATOM 729 O O . ILE A 1 93 ? -13.859 -22.531 -7.105 1 97.31 93 ILE A O 1
ATOM 733 N N . GLY A 1 94 ? -11.656 -22.516 -6.605 1 96.19 94 GLY A N 1
ATOM 734 C CA . GLY A 1 94 ? -11.875 -21.781 -5.363 1 96.19 94 GLY A CA 1
ATOM 735 C C . GLY A 1 94 ? -11.875 -20.281 -5.543 1 96.19 94 GLY A C 1
ATOM 736 O O . GLY A 1 94 ? -11.211 -19.766 -6.445 1 96.19 94 GLY A O 1
ATOM 737 N N . MET A 1 95 ? -12.617 -19.625 -4.648 1 94.56 95 MET A N 1
ATOM 738 C CA . MET A 1 95 ? -12.672 -18.172 -4.762 1 94.56 95 MET A CA 1
ATOM 739 C C . MET A 1 95 ? -12.578 -17.516 -3.387 1 94.56 95 MET A C 1
ATOM 741 O O . MET A 1 95 ? -13.188 -17.984 -2.426 1 94.56 95 MET A O 1
ATOM 745 N N . ILE A 1 96 ? -11.688 -16.547 -3.348 1 94.38 96 ILE A N 1
ATOM 746 C CA . ILE A 1 96 ? -11.602 -15.641 -2.211 1 94.38 96 ILE A CA 1
ATOM 747 C C . ILE A 1 96 ? -12.156 -14.273 -2.596 1 94.38 96 ILE A C 1
ATOM 749 O O . ILE A 1 96 ? -11.68 -13.648 -3.549 1 94.38 96 ILE A O 1
ATOM 753 N N . PHE A 1 97 ? -13.094 -13.805 -1.801 1 87.75 97 PHE A N 1
ATOM 754 C CA . PHE A 1 97 ? -13.789 -12.555 -2.113 1 87.75 97 PHE A CA 1
ATOM 755 C C . PHE A 1 97 ? -13.117 -11.375 -1.425 1 87.75 97 PHE A C 1
ATOM 757 O O . PHE A 1 97 ? -12.328 -11.555 -0.496 1 87.75 97 PHE A O 1
ATOM 764 N N . GLN A 1 98 ? -13.453 -10.227 -1.961 1 81.69 98 GLN A N 1
ATOM 765 C CA . GLN A 1 98 ? -12.938 -8.984 -1.392 1 81.69 98 GLN A CA 1
ATOM 766 C C . GLN A 1 98 ? -13.289 -8.867 0.089 1 81.69 98 GLN A C 1
ATOM 768 O O . GLN A 1 98 ? -12.438 -8.523 0.91 1 81.69 98 GLN A O 1
ATOM 773 N N . HIS A 1 99 ? -14.492 -9.242 0.341 1 84.81 99 HIS A N 1
ATOM 774 C CA . HIS A 1 99 ? -14.914 -9.398 1.73 1 84.81 99 HIS A CA 1
ATOM 775 C C . HIS A 1 99 ? -14.82 -10.852 2.174 1 84.81 99 HIS A C 1
ATOM 777 O O . HIS A 1 99 ? -14.953 -11.766 1.354 1 84.81 99 HIS A O 1
ATOM 783 N N . PHE A 1 100 ? -14.555 -11.07 3.355 1 88.31 100 PHE A N 1
ATOM 784 C CA . PHE A 1 100 ? -14.266 -12.414 3.824 1 88.31 100 PHE A CA 1
ATOM 785 C C . PHE A 1 100 ? -15.438 -13.352 3.539 1 88.31 100 PHE A C 1
ATOM 787 O O . PHE A 1 100 ? -15.234 -14.523 3.215 1 88.31 100 PHE A O 1
ATOM 794 N N . ASN A 1 101 ? -16.641 -12.773 3.602 1 90.5 101 ASN A N 1
ATOM 795 C CA . ASN A 1 101 ? -17.875 -13.508 3.35 1 90.5 101 ASN A CA 1
ATOM 796 C C . ASN A 1 101 ? -17.984 -14.742 4.238 1 90.5 101 ASN A C 1
ATOM 798 O O . ASN A 1 101 ? -18.359 -15.82 3.77 1 90.5 101 ASN A O 1
ATOM 802 N N . LEU A 1 102 ? -17.516 -14.617 5.422 1 94.38 102 LEU A N 1
ATOM 803 C CA . LEU A 1 102 ? -17.672 -15.711 6.375 1 94.38 102 LEU A CA 1
ATOM 804 C C . LEU A 1 102 ? -19.062 -15.672 7.02 1 94.38 102 LEU A C 1
ATOM 806 O O . LEU A 1 102 ? -19.609 -14.594 7.234 1 94.38 102 LEU A O 1
ATOM 810 N N . MET A 1 103 ? -19.594 -16.844 7.281 1 95.06 103 MET A N 1
ATOM 811 C CA . MET A 1 103 ? -20.844 -16.938 8.023 1 95.06 103 MET A CA 1
ATOM 812 C C . MET A 1 103 ? -20.625 -16.641 9.5 1 95.06 103 MET A C 1
ATOM 814 O O . MET A 1 103 ? -19.969 -17.422 10.203 1 95.06 103 MET A O 1
ATOM 818 N N . ALA A 1 104 ? -21.25 -15.648 9.977 1 93.5 104 ALA A N 1
ATOM 819 C CA . ALA A 1 104 ? -20.984 -15.102 11.297 1 93.5 104 ALA A CA 1
ATOM 820 C C . ALA A 1 104 ? -21.391 -16.078 12.391 1 93.5 104 ALA A C 1
ATOM 822 O O . ALA A 1 104 ? -20.812 -16.078 13.484 1 93.5 104 ALA A O 1
ATOM 823 N N . GLN A 1 105 ? -22.359 -16.938 12.133 1 95.88 105 GLN A N 1
ATOM 824 C CA . GLN A 1 105 ? -22.906 -17.828 13.148 1 95.88 105 GLN A CA 1
ATOM 825 C C . GLN A 1 105 ? -22.234 -19.203 13.094 1 95.88 105 GLN A C 1
ATOM 827 O O . GLN A 1 105 ? -22.703 -20.156 13.727 1 95.88 105 GLN A O 1
ATOM 832 N N . MET A 1 106 ? -21.219 -19.328 12.336 1 96.81 106 MET A N 1
ATOM 833 C CA . MET A 1 106 ? -20.438 -20.562 12.234 1 96.81 106 MET A CA 1
ATOM 834 C C . MET A 1 106 ? -18.984 -20.344 12.641 1 96.81 106 MET A C 1
ATOM 836 O O . MET A 1 106 ? -18.438 -19.266 12.391 1 96.81 106 MET A O 1
ATOM 840 N N . THR A 1 107 ? -18.484 -21.359 13.227 1 97.44 107 THR A N 1
ATOM 841 C CA . THR A 1 107 ? -17.062 -21.297 13.594 1 97.44 107 THR A CA 1
ATOM 842 C C . THR A 1 107 ? -16.172 -21.391 12.359 1 97.44 107 THR A C 1
ATOM 844 O O . THR A 1 107 ? -16.672 -21.641 11.25 1 97.44 107 THR A O 1
ATOM 847 N N . ALA A 1 108 ? -14.898 -21.141 12.586 1 97.62 108 ALA A N 1
ATOM 848 C CA . ALA A 1 108 ? -13.938 -21.297 11.484 1 97.62 108 ALA A CA 1
ATOM 849 C C . ALA A 1 108 ? -14.039 -22.672 10.859 1 97.62 108 ALA A C 1
ATOM 851 O O . ALA A 1 108 ? -14.141 -22.797 9.633 1 97.62 108 ALA A O 1
ATOM 852 N N . LYS A 1 109 ? -14.07 -23.703 11.727 1 97.81 109 LYS A N 1
ATOM 853 C CA . LYS A 1 109 ? -14.141 -25.078 11.219 1 97.81 109 LYS A CA 1
ATOM 854 C C . LYS A 1 109 ? -15.461 -25.312 10.484 1 97.81 109 LYS A C 1
ATOM 856 O O . LYS A 1 109 ? -15.484 -25.984 9.453 1 97.81 109 LYS A O 1
ATOM 861 N N . GLU A 1 110 ? -16.516 -24.734 10.984 1 97.12 110 GLU A N 1
ATOM 862 C CA . GLU A 1 110 ? -17.812 -24.906 10.352 1 97.12 110 GLU A CA 1
ATOM 863 C C . GLU A 1 110 ? -17.875 -24.172 9.016 1 97.12 110 GLU A C 1
ATOM 865 O O . GLU A 1 110 ? -18.5 -24.641 8.07 1 97.12 110 GLU A O 1
ATOM 870 N N . ASN A 1 111 ? -17.312 -22.984 8.992 1 97.81 111 ASN A N 1
ATOM 871 C CA . ASN A 1 111 ? -17.234 -22.25 7.734 1 97.81 111 ASN A CA 1
ATOM 872 C C . ASN A 1 111 ? -16.547 -23.062 6.641 1 97.81 111 ASN A C 1
ATOM 874 O O . ASN A 1 111 ? -17.031 -23.109 5.508 1 97.81 111 ASN A O 1
ATOM 878 N N . VAL A 1 112 ? -15.461 -23.703 6.992 1 97.62 112 VAL A N 1
ATOM 879 C CA . VAL A 1 112 ? -14.703 -24.516 6.035 1 97.62 112 VAL A CA 1
ATOM 880 C C . VAL A 1 112 ? -15.5 -25.766 5.668 1 97.62 112 VAL A C 1
ATOM 882 O O . VAL A 1 112 ? -15.586 -26.141 4.496 1 97.62 112 VAL A O 1
ATOM 885 N N . ALA A 1 113 ? -16.125 -26.375 6.684 1 96.75 113 ALA A N 1
ATOM 886 C CA . ALA A 1 113 ? -16.891 -27.609 6.477 1 96.75 113 ALA A CA 1
ATOM 887 C C . ALA A 1 113 ? -18.094 -27.359 5.574 1 96.75 113 ALA A C 1
ATOM 889 O O . ALA A 1 113 ? -18.547 -28.266 4.859 1 96.75 113 ALA A O 1
ATOM 890 N N . PHE A 1 114 ? -18.562 -26.125 5.559 1 94.88 114 PHE A N 1
ATOM 891 C CA . PHE A 1 114 ? -19.734 -25.781 4.758 1 94.88 114 PHE A CA 1
ATOM 892 C C . PHE A 1 114 ? -19.484 -26.047 3.281 1 94.88 114 PHE A C 1
ATOM 894 O O . PHE A 1 114 ? -20.391 -26.453 2.553 1 94.88 114 PHE A O 1
ATOM 901 N N . ALA A 1 115 ? -18.266 -25.828 2.867 1 93.88 115 ALA A N 1
ATOM 902 C CA . ALA A 1 115 ? -17.891 -26.031 1.469 1 93.88 115 ALA A CA 1
ATOM 903 C C . ALA A 1 115 ? -17.938 -27.516 1.097 1 93.88 115 ALA A C 1
ATOM 905 O O . ALA A 1 115 ? -18.031 -27.859 -0.083 1 93.88 115 ALA A O 1
ATOM 906 N N . LEU A 1 116 ? -17.953 -28.391 2.119 1 95.12 116 LEU A N 1
ATOM 907 C CA . LEU A 1 116 ? -17.906 -29.844 1.888 1 95.12 116 LEU A CA 1
ATOM 908 C C . LEU A 1 116 ? -19.297 -30.453 2.074 1 95.12 116 LEU A C 1
ATOM 910 O O . LEU A 1 116 ? -19.438 -31.688 2.068 1 95.12 116 LEU A O 1
ATOM 914 N N . LYS A 1 117 ? -20.281 -29.625 2.246 1 90.56 117 LYS A N 1
ATOM 915 C CA . LYS A 1 117 ? -21.625 -30.109 2.57 1 90.56 117 LYS A CA 1
ATOM 916 C C . LYS A 1 117 ? -22.094 -31.141 1.56 1 90.56 117 LYS A C 1
ATOM 918 O O . LYS A 1 117 ? -22.734 -32.125 1.93 1 90.56 117 LYS A O 1
ATOM 923 N N . HIS A 1 118 ? -21.766 -31.016 0.283 1 86.5 118 HIS A N 1
ATOM 924 C CA . HIS A 1 118 ? -22.266 -31.922 -0.756 1 86.5 118 HIS A CA 1
ATOM 925 C C . HIS A 1 118 ? -21.156 -32.844 -1.263 1 86.5 118 HIS A C 1
ATOM 927 O O . HIS A 1 118 ? -21.281 -33.438 -2.33 1 86.5 118 HIS A O 1
ATOM 933 N N . SER A 1 119 ? -20.172 -32.906 -0.511 1 90.44 119 SER A N 1
ATOM 934 C CA . SER A 1 119 ? -19.078 -33.812 -0.881 1 90.44 119 SER A CA 1
ATOM 935 C C . SER A 1 119 ? -19.422 -35.25 -0.524 1 90.44 119 SER A C 1
ATOM 937 O O . SER A 1 119 ? -20.234 -35.5 0.356 1 90.44 119 SER A O 1
ATOM 939 N N . PRO A 1 120 ? -18.828 -36.156 -1.203 1 91.19 120 PRO A N 1
ATOM 940 C CA . PRO A 1 120 ? -19.078 -37.594 -0.908 1 91.19 120 PRO A CA 1
ATOM 941 C C . PRO A 1 120 ? -18.328 -38.062 0.329 1 91.19 120 PRO A C 1
ATOM 943 O O . PRO A 1 120 ? -18.484 -39.219 0.733 1 91.19 120 PRO A O 1
ATOM 946 N N . LEU A 1 121 ? -17.688 -37.219 0.977 1 93.88 121 LEU A N 1
ATOM 947 C CA . LEU A 1 121 ? -16.891 -37.594 2.139 1 93.88 121 LEU A CA 1
ATOM 948 C C . LEU A 1 121 ? -17.766 -37.906 3.334 1 93.88 121 LEU A C 1
ATOM 950 O O . LEU A 1 121 ? -18.828 -37.312 3.52 1 93.88 121 LEU A O 1
ATOM 954 N N . SER A 1 122 ? -17.281 -38.875 4.145 1 95.12 122 SER A N 1
ATOM 955 C CA . SER A 1 122 ? -17.953 -39.156 5.406 1 95.12 122 SER A CA 1
ATOM 956 C C . SER A 1 122 ? -17.75 -38.031 6.418 1 95.12 122 SER A C 1
ATOM 958 O O . SER A 1 122 ? -16.938 -37.156 6.199 1 95.12 122 SER A O 1
ATOM 960 N N . ALA A 1 123 ? -18.531 -38.125 7.43 1 93.62 123 ALA A N 1
ATOM 961 C CA . ALA A 1 123 ? -18.406 -37.125 8.477 1 93.62 123 ALA A CA 1
ATOM 962 C C . ALA A 1 123 ? -17 -37.094 9.062 1 93.62 123 ALA A C 1
ATOM 964 O O . ALA A 1 123 ? -16.438 -36 9.305 1 93.62 123 ALA A O 1
ATOM 965 N N . ALA A 1 124 ? -16.469 -38.25 9.227 1 95.38 124 ALA A N 1
ATOM 966 C CA . ALA A 1 124 ? -15.125 -38.344 9.789 1 95.38 124 ALA A CA 1
ATOM 967 C C . ALA A 1 124 ? -14.078 -37.812 8.828 1 95.38 124 ALA A C 1
ATOM 969 O O . ALA A 1 124 ? -13.133 -37.125 9.242 1 95.38 124 ALA A O 1
ATOM 970 N N . GLU A 1 125 ? -14.258 -38.062 7.598 1 96.12 125 GLU A N 1
ATOM 971 C CA . GLU A 1 125 ? -13.336 -37.594 6.574 1 96.12 125 GLU A CA 1
ATOM 972 C C . GLU A 1 125 ? -13.398 -36.062 6.441 1 96.12 125 GLU A C 1
ATOM 974 O O . GLU A 1 125 ? -12.375 -35.406 6.25 1 96.12 125 GLU A O 1
ATOM 979 N N . LYS A 1 126 ? -14.57 -35.562 6.512 1 95.88 126 LYS A N 1
ATOM 980 C CA . LYS A 1 126 ? -14.758 -34.125 6.449 1 95.88 126 LYS A CA 1
ATOM 981 C C . LYS A 1 126 ? -14.055 -33.438 7.609 1 95.88 126 LYS A C 1
ATOM 983 O O . LYS A 1 126 ? -13.383 -32.406 7.414 1 95.88 126 LYS A O 1
ATOM 988 N N . GLU A 1 127 ? -14.227 -34 8.758 1 95.31 127 GLU A N 1
ATOM 989 C CA . GLU A 1 127 ? -13.594 -33.438 9.945 1 95.31 127 GLU A CA 1
ATOM 990 C C . GLU A 1 127 ? -12.078 -33.438 9.812 1 95.31 127 GLU A C 1
ATOM 992 O O . GLU A 1 127 ? -11.422 -32.438 10.133 1 95.31 127 GLU A O 1
ATOM 997 N N . LYS A 1 128 ? -11.555 -34.5 9.359 1 96.56 128 LYS A N 1
ATOM 998 C CA . LYS A 1 128 ? -10.117 -34.594 9.164 1 96.56 128 LYS A CA 1
ATOM 999 C C . LYS A 1 128 ? -9.625 -33.594 8.125 1 96.56 128 LYS A C 1
ATOM 1001 O O . LYS A 1 128 ? -8.594 -32.938 8.32 1 96.56 128 LYS A O 1
ATOM 1006 N N . LYS A 1 129 ? -10.352 -33.469 7.074 1 96.62 129 LYS A N 1
ATOM 1007 C CA . LYS A 1 129 ? -10 -32.531 6.004 1 96.62 129 LYS A CA 1
ATOM 1008 C C . LYS A 1 129 ? -10.023 -31.094 6.5 1 96.62 129 LYS A C 1
ATOM 1010 O O . LYS A 1 129 ? -9.102 -30.328 6.223 1 96.62 129 LYS A O 1
ATOM 1015 N N . VAL A 1 130 ? -11.031 -30.797 7.227 1 97.12 130 VAL A N 1
ATOM 1016 C CA . VAL A 1 130 ? -11.188 -29.453 7.754 1 97.12 130 VAL A CA 1
ATOM 1017 C C . VAL A 1 130 ? -10.023 -29.125 8.688 1 97.12 130 VAL A C 1
ATOM 1019 O O . VAL A 1 130 ? -9.445 -28.031 8.617 1 97.12 130 VAL A O 1
ATOM 1022 N N . HIS A 1 131 ? -9.656 -30.047 9.484 1 96.75 131 HIS A N 1
ATOM 1023 C CA . HIS A 1 131 ? -8.539 -29.859 10.398 1 96.75 131 HIS A CA 1
ATOM 1024 C C . HIS A 1 131 ? -7.234 -29.656 9.641 1 96.75 131 HIS A C 1
ATOM 1026 O O . HIS A 1 131 ? -6.438 -28.781 9.992 1 96.75 131 HIS A O 1
ATOM 1032 N N . THR A 1 132 ? -7.047 -30.422 8.664 1 96.94 132 THR A N 1
ATOM 1033 C CA . THR A 1 132 ? -5.844 -30.328 7.84 1 96.94 132 THR A CA 1
ATOM 1034 C C . THR A 1 132 ? -5.77 -28.969 7.148 1 96.94 132 THR A C 1
ATOM 1036 O O . THR A 1 132 ? -4.703 -28.344 7.09 1 96.94 132 THR A O 1
ATOM 1039 N N . LEU A 1 133 ? -6.887 -28.547 6.637 1 96.94 133 LEU A N 1
ATOM 1040 C CA . LEU A 1 133 ? -6.945 -27.266 5.934 1 96.94 133 LEU A CA 1
ATOM 1041 C C . LEU A 1 133 ? -6.672 -26.109 6.883 1 96.94 133 LEU A C 1
ATOM 1043 O O . LEU A 1 133 ? -5.934 -25.172 6.539 1 96.94 133 LEU A O 1
ATOM 1047 N N . LEU A 1 134 ? -7.238 -26.188 8.07 1 97.44 134 LEU A N 1
ATOM 1048 C CA . LEU A 1 134 ? -7.016 -25.141 9.055 1 97.44 134 LEU A CA 1
ATOM 1049 C C . LEU A 1 134 ? -5.562 -25.125 9.523 1 97.44 134 LEU A C 1
ATOM 1051 O O . LEU A 1 134 ? -5 -24.062 9.773 1 97.44 134 LEU A O 1
ATOM 1055 N N . ASP A 1 135 ? -4.996 -26.266 9.578 1 96.5 135 ASP A N 1
ATOM 1056 C CA . ASP A 1 135 ? -3.576 -26.359 9.906 1 96.5 135 ASP A CA 1
ATOM 1057 C C . ASP A 1 135 ? -2.715 -25.766 8.797 1 96.5 135 ASP A C 1
ATOM 1059 O O . ASP A 1 135 ? -1.742 -25.047 9.07 1 96.5 135 ASP A O 1
ATOM 1063 N N . LEU A 1 136 ? -3.094 -26.047 7.613 1 94.62 136 LEU A N 1
ATOM 1064 C CA . LEU A 1 136 ? -2.373 -25.562 6.438 1 94.62 136 LEU A CA 1
ATOM 1065 C C . LEU A 1 136 ? -2.312 -24.047 6.414 1 94.62 136 LEU A C 1
ATOM 1067 O O . LEU A 1 136 ? -1.31 -23.453 5.996 1 94.62 136 LEU A O 1
ATOM 1071 N N . VAL A 1 137 ? -3.4 -23.375 6.918 1 94.88 137 VAL A N 1
ATOM 1072 C CA . VAL A 1 137 ? -3.43 -21.922 6.891 1 94.88 137 VAL A CA 1
ATOM 1073 C C . VAL A 1 137 ? -3.027 -21.375 8.258 1 94.88 137 VAL A C 1
ATOM 1075 O O . VAL A 1 137 ? -3.18 -20.172 8.523 1 94.88 137 VAL A O 1
ATOM 1078 N N . GLY A 1 138 ? -2.664 -22.188 9.195 1 93.75 138 GLY A N 1
ATOM 1079 C CA . GLY A 1 138 ? -2.123 -21.781 10.484 1 93.75 138 GLY A CA 1
ATOM 1080 C C . GLY A 1 138 ? -3.195 -21.438 11.492 1 93.75 138 GLY A C 1
ATOM 1081 O O . GLY A 1 138 ? -3.01 -20.531 12.312 1 93.75 138 GLY A O 1
ATOM 1082 N N . LEU A 1 139 ? -4.367 -22.109 11.383 1 95.44 139 LEU A N 1
ATOM 1083 C CA . LEU A 1 139 ? -5.469 -21.781 12.273 1 95.44 139 LEU A CA 1
ATOM 1084 C C . LEU A 1 139 ? -5.953 -23 13.031 1 95.44 139 LEU A C 1
ATOM 1086 O O . LEU A 1 139 ? -7.125 -23.078 13.406 1 95.44 139 LEU A O 1
ATOM 1090 N N . ALA A 1 140 ? -5.105 -24.016 13.242 1 94.44 140 ALA A N 1
ATOM 1091 C CA . ALA A 1 140 ? -5.477 -25.234 13.953 1 94.44 140 ALA A CA 1
ATOM 1092 C C . ALA A 1 140 ? -6.02 -24.906 15.344 1 94.44 140 ALA A C 1
ATOM 1094 O O . ALA A 1 140 ? -6.988 -25.516 15.797 1 94.44 140 ALA A O 1
ATOM 1095 N N . ASP A 1 141 ? -5.48 -23.922 15.945 1 94.44 141 ASP A N 1
ATOM 1096 C CA . ASP A 1 141 ? -5.824 -23.578 17.328 1 94.44 141 ASP A CA 1
ATOM 1097 C C . ASP A 1 141 ? -7.031 -22.641 17.375 1 94.44 141 ASP A C 1
ATOM 1099 O O . ASP A 1 141 ? -7.512 -22.312 18.453 1 94.44 141 ASP A O 1
ATOM 1103 N N . ARG A 1 142 ? -7.582 -22.281 16.234 1 94.75 142 ARG A N 1
ATOM 1104 C CA . ARG A 1 142 ? -8.695 -21.328 16.188 1 94.75 142 ARG A CA 1
ATOM 1105 C C . ARG A 1 142 ? -9.898 -21.938 15.484 1 94.75 142 ARG A C 1
ATOM 1107 O O . ARG A 1 142 ? -10.797 -21.219 15.031 1 94.75 142 ARG A O 1
ATOM 1114 N N . ALA A 1 143 ? -9.93 -23.188 15.453 1 96.44 143 ALA A N 1
ATOM 1115 C CA . ALA A 1 143 ? -10.961 -23.906 14.695 1 96.44 143 ALA A CA 1
ATOM 1116 C C . ALA A 1 143 ? -12.352 -23.625 15.25 1 96.44 143 ALA A C 1
ATOM 1118 O O . ALA A 1 143 ? -13.328 -23.562 14.5 1 96.44 143 ALA A O 1
ATOM 1119 N N . ASP A 1 144 ? -12.414 -23.359 16.531 1 96.69 144 ASP A N 1
ATOM 1120 C CA . ASP A 1 144 ? -13.719 -23.234 17.172 1 96.69 144 ASP A CA 1
ATOM 1121 C C . ASP A 1 144 ? -14.102 -21.766 17.359 1 96.69 144 ASP A C 1
ATOM 1123 O O . ASP A 1 144 ? -15.148 -21.469 17.938 1 96.69 144 ASP A O 1
ATOM 1127 N N . ASN A 1 145 ? -13.352 -20.891 16.859 1 96.44 145 ASN A N 1
ATOM 1128 C CA . ASN A 1 145 ? -13.641 -19.469 16.969 1 96.44 145 ASN A CA 1
ATOM 1129 C C . ASN A 1 145 ? -14.648 -19.016 15.914 1 96.44 145 ASN A C 1
ATOM 1131 O O . ASN A 1 145 ? -14.609 -19.469 14.773 1 96.44 145 ASN A O 1
ATOM 1135 N N . TYR A 1 146 ? -15.539 -18.172 16.375 1 95.62 146 TYR A N 1
ATOM 1136 C CA . TYR A 1 146 ? -16.438 -17.5 15.445 1 95.62 146 TYR A CA 1
ATOM 1137 C C . TYR A 1 146 ? -15.742 -16.328 14.758 1 95.62 146 TYR A C 1
ATOM 1139 O O . TYR A 1 146 ? -14.758 -15.797 15.273 1 95.62 146 TYR A O 1
ATOM 1147 N N . PRO A 1 147 ? -16.219 -15.93 13.562 1 94.38 147 PRO A N 1
ATOM 1148 C CA . PRO A 1 147 ? -15.578 -14.836 12.828 1 94.38 147 PRO A CA 1
ATOM 1149 C C . PRO A 1 147 ? -15.398 -13.578 13.68 1 94.38 147 PRO A C 1
ATOM 1151 O O . PRO A 1 147 ? -14.367 -12.906 13.578 1 94.38 147 PRO A O 1
ATOM 1154 N N . ALA A 1 148 ? -16.266 -13.344 14.523 1 89.75 148 ALA A N 1
ATOM 1155 C CA . ALA A 1 148 ? -16.203 -12.164 15.383 1 89.75 148 ALA A CA 1
ATOM 1156 C C . ALA A 1 148 ? -15 -12.234 16.328 1 89.75 148 ALA A C 1
ATOM 1158 O O . ALA A 1 148 ? -14.539 -11.211 16.828 1 89.75 148 ALA A O 1
ATOM 1159 N N . GLN A 1 149 ? -14.508 -13.398 16.516 1 91.5 149 GLN A N 1
ATOM 1160 C CA . GLN A 1 149 ? -13.406 -13.625 17.438 1 91.5 149 GLN A CA 1
ATOM 1161 C C . GLN A 1 149 ? -12.07 -13.711 16.703 1 91.5 149 GLN A C 1
ATOM 1163 O O . GLN A 1 149 ? -11.031 -13.961 17.328 1 91.5 149 GLN A O 1
ATOM 1168 N N . LEU A 1 150 ? -12.133 -13.539 15.414 1 92.06 150 LEU A N 1
ATOM 1169 C CA . LEU A 1 150 ? -10.938 -13.672 14.594 1 92.06 150 LEU A CA 1
ATOM 1170 C C . LEU A 1 150 ? -10.469 -12.312 14.078 1 92.06 150 LEU A C 1
ATOM 1172 O O . LEU A 1 150 ? -11.289 -11.422 13.844 1 92.06 150 LEU A O 1
ATOM 1176 N N . SER A 1 151 ? -9.133 -12.141 13.961 1 86.19 151 SER A N 1
ATOM 1177 C CA . SER A 1 151 ? -8.586 -10.953 13.312 1 86.19 151 SER A CA 1
ATOM 1178 C C . SER A 1 151 ? -8.867 -10.969 11.812 1 86.19 151 SER A C 1
ATOM 1180 O O . SER A 1 151 ? -9.297 -11.984 11.266 1 86.19 151 SER A O 1
ATOM 1182 N N . GLY A 1 152 ? -8.727 -9.859 11.148 1 86.69 152 GLY A N 1
ATOM 1183 C CA . GLY A 1 152 ? -8.898 -9.789 9.703 1 86.69 152 GLY A CA 1
ATOM 1184 C C . GLY A 1 152 ? -8.07 -10.812 8.953 1 86.69 152 GLY A C 1
ATOM 1185 O O . GLY A 1 152 ? -8.578 -11.492 8.062 1 86.69 152 GLY A O 1
ATOM 1186 N N . GLY A 1 153 ? -6.793 -10.891 9.367 1 90.38 153 GLY A N 1
ATOM 1187 C CA . GLY A 1 153 ? -5.914 -11.875 8.75 1 90.38 153 GLY A CA 1
ATOM 1188 C C . GLY A 1 153 ? -6.379 -13.305 8.969 1 90.38 153 GLY A C 1
ATOM 1189 O O . GLY A 1 153 ? -6.281 -14.141 8.062 1 90.38 153 GLY A O 1
ATOM 1190 N N . GLN A 1 154 ? -6.867 -13.547 10.195 1 93.31 154 GLN A N 1
ATOM 1191 C CA . GLN A 1 154 ? -7.375 -14.883 10.5 1 93.31 154 GLN A CA 1
ATOM 1192 C C . GLN A 1 154 ? -8.641 -15.188 9.703 1 93.31 154 GLN A C 1
ATOM 1194 O O . GLN A 1 154 ? -8.812 -16.297 9.195 1 93.31 154 GLN A O 1
ATOM 1199 N N . LYS A 1 155 ? -9.523 -14.203 9.586 1 95.06 155 LYS A N 1
ATOM 1200 C CA . LYS A 1 155 ? -10.719 -14.375 8.766 1 95.06 155 LYS A CA 1
ATOM 1201 C C . LYS A 1 155 ? -10.352 -14.719 7.324 1 95.06 155 LYS A C 1
ATOM 1203 O O . LYS A 1 155 ? -10.984 -15.578 6.707 1 95.06 155 LYS A O 1
ATOM 1208 N N . GLN A 1 156 ? -9.336 -14.016 6.844 1 94.38 156 GLN A N 1
ATOM 1209 C CA . GLN A 1 156 ? -8.891 -14.273 5.48 1 94.38 156 GLN A CA 1
ATOM 1210 C C . GLN A 1 156 ? -8.352 -15.695 5.344 1 94.38 156 GLN A C 1
ATOM 1212 O O . GLN A 1 156 ? -8.562 -16.344 4.32 1 94.38 156 GLN A O 1
ATOM 1217 N N . ARG A 1 157 ? -7.602 -16.109 6.297 1 95.75 157 ARG A N 1
ATOM 1218 C CA . ARG A 1 157 ? -7.062 -17.469 6.297 1 95.75 157 ARG A CA 1
ATOM 1219 C C . ARG A 1 157 ? -8.188 -18.5 6.312 1 95.75 157 ARG A C 1
ATOM 1221 O O . ARG A 1 157 ? -8.094 -19.547 5.648 1 95.75 157 ARG A O 1
ATOM 1228 N N . VAL A 1 158 ? -9.289 -18.219 7.07 1 97.19 158 VAL A N 1
ATOM 1229 C CA . VAL A 1 158 ? -10.453 -19.109 7.055 1 97.19 158 VAL A CA 1
ATOM 1230 C C . VAL A 1 158 ? -11.062 -19.125 5.656 1 97.19 158 VAL A C 1
ATOM 1232 O O . VAL A 1 158 ? -11.414 -20.188 5.145 1 97.19 158 VAL A O 1
ATOM 1235 N N . ALA A 1 159 ? -11.156 -17.953 5.082 1 96.62 159 ALA A N 1
ATOM 1236 C CA . ALA A 1 159 ? -11.703 -17.859 3.73 1 96.62 159 ALA A CA 1
ATOM 1237 C C . ALA A 1 159 ? -10.867 -18.656 2.738 1 96.62 159 ALA A C 1
ATOM 1239 O O . ALA A 1 159 ? -11.406 -19.312 1.844 1 96.62 159 ALA A O 1
ATOM 1240 N N . ILE A 1 160 ? -9.562 -18.594 2.924 1 97.06 160 ILE A N 1
ATOM 1241 C CA . ILE A 1 160 ? -8.656 -19.344 2.059 1 97.06 160 ILE A CA 1
ATOM 1242 C C . ILE A 1 160 ? -8.859 -20.844 2.266 1 97.06 160 ILE A C 1
ATOM 1244 O O . ILE A 1 160 ? -8.969 -21.594 1.301 1 97.06 160 ILE A O 1
ATOM 1248 N N . ALA A 1 161 ? -8.953 -21.266 3.512 1 97.5 161 ALA A N 1
ATOM 1249 C CA . ALA A 1 161 ? -9.188 -22.672 3.816 1 97.5 161 ALA A CA 1
ATOM 1250 C C . ALA A 1 161 ? -10.5 -23.156 3.195 1 97.5 161 ALA A C 1
ATOM 1252 O O . ALA A 1 161 ? -10.555 -24.234 2.615 1 97.5 161 ALA A O 1
ATOM 1253 N N . ARG A 1 162 ? -11.461 -22.344 3.346 1 97.38 162 ARG A N 1
ATOM 1254 C CA . ARG A 1 162 ? -12.758 -22.672 2.77 1 97.38 162 ARG A CA 1
ATOM 1255 C C . ARG A 1 162 ? -12.664 -22.828 1.255 1 97.38 162 ARG A C 1
ATOM 1257 O O . ARG A 1 162 ? -13.227 -23.75 0.68 1 97.38 162 ARG A O 1
ATOM 1264 N N . ALA A 1 163 ? -11.945 -21.922 0.642 1 96.81 163 ALA A N 1
ATOM 1265 C CA . ALA A 1 163 ? -11.789 -21.938 -0.811 1 96.81 163 ALA A CA 1
ATOM 1266 C C . ALA A 1 163 ? -11.039 -23.188 -1.266 1 96.81 163 ALA A C 1
ATOM 1268 O O . ALA A 1 163 ? -11.211 -23.641 -2.396 1 96.81 163 ALA A O 1
ATOM 1269 N N . LEU A 1 164 ? -10.25 -23.812 -0.378 1 97.56 164 LEU A N 1
ATOM 1270 C CA . LEU A 1 164 ? -9.398 -24.938 -0.717 1 97.56 164 LEU A CA 1
ATOM 1271 C C . LEU A 1 164 ? -10.086 -26.266 -0.384 1 97.56 164 LEU A C 1
ATOM 1273 O O . LEU A 1 164 ? -9.57 -27.344 -0.711 1 97.56 164 LEU A O 1
ATOM 1277 N N . ALA A 1 165 ? -11.227 -26.219 0.212 1 97 165 ALA A N 1
ATOM 1278 C CA . ALA A 1 165 ? -11.867 -27.375 0.828 1 97 165 ALA A CA 1
ATOM 1279 C C . ALA A 1 165 ? -12.094 -28.484 -0.195 1 97 165 ALA A C 1
ATOM 1281 O O . ALA A 1 165 ? -11.93 -29.672 0.116 1 97 165 ALA A O 1
ATOM 1282 N N . ASN A 1 166 ? -12.422 -28.109 -1.439 1 96.12 166 ASN A N 1
ATOM 1283 C CA . ASN A 1 166 ? -12.742 -29.109 -2.465 1 96.12 166 ASN A CA 1
ATOM 1284 C C . ASN A 1 166 ? -11.531 -29.422 -3.338 1 96.12 166 ASN A C 1
ATOM 1286 O O . ASN A 1 166 ? -11.68 -29.922 -4.453 1 96.12 166 ASN A O 1
ATOM 1290 N N . ASP A 1 167 ? -10.352 -29.016 -2.875 1 96.06 167 ASP A N 1
ATOM 1291 C CA . ASP A 1 167 ? -9.094 -29.297 -3.562 1 96.06 167 ASP A CA 1
ATOM 1292 C C . ASP A 1 167 ? -9.109 -28.719 -4.98 1 96.06 167 ASP A C 1
ATOM 1294 O O . ASP A 1 167 ? -8.852 -29.453 -5.945 1 96.06 167 ASP A O 1
ATOM 1298 N N . PRO A 1 168 ? -9.344 -27.453 -5.066 1 97.62 168 PRO A N 1
ATOM 1299 C CA . PRO A 1 168 ? -9.422 -26.828 -6.391 1 97.62 168 PRO A CA 1
ATOM 1300 C C . PRO A 1 168 ? -8.086 -26.828 -7.125 1 97.62 168 PRO A C 1
ATOM 1302 O O . PRO A 1 168 ? -7.035 -26.984 -6.5 1 97.62 168 PRO A O 1
ATOM 1305 N N . LYS A 1 169 ? -8.156 -26.688 -8.469 1 97.56 169 LYS A N 1
ATOM 1306 C CA . LYS A 1 169 ? -6.977 -26.5 -9.305 1 97.56 169 LYS A CA 1
ATOM 1307 C C . LYS A 1 169 ? -6.66 -25.016 -9.508 1 97.56 169 LYS A C 1
ATOM 1309 O O . LYS A 1 169 ? -5.523 -24.656 -9.812 1 97.56 169 LYS A O 1
ATOM 1314 N N . ILE A 1 170 ? -7.719 -24.234 -9.336 1 98.12 170 ILE A N 1
ATOM 1315 C CA . ILE A 1 170 ? -7.625 -22.797 -9.562 1 98.12 170 ILE A CA 1
ATOM 1316 C C . ILE A 1 170 ? -8.141 -22.047 -8.336 1 98.12 170 ILE A C 1
ATOM 1318 O O . ILE A 1 170 ? -9.156 -22.422 -7.746 1 98.12 170 ILE A O 1
ATOM 1322 N N . LEU A 1 171 ? -7.395 -21.094 -7.918 1 98.06 171 LEU A N 1
ATOM 1323 C CA . LEU A 1 171 ? -7.824 -20.188 -6.852 1 98.06 171 LEU A CA 1
ATOM 1324 C C . LEU A 1 171 ? -7.898 -18.75 -7.348 1 98.06 171 LEU A C 1
ATOM 1326 O O . LEU A 1 171 ? -6.902 -18.203 -7.836 1 98.06 171 LEU A O 1
ATOM 1330 N N . ILE A 1 172 ? -9.094 -18.188 -7.285 1 97.5 172 ILE A N 1
ATOM 1331 C CA . ILE A 1 172 ? -9.289 -16.781 -7.652 1 97.5 172 ILE A CA 1
ATOM 1332 C C . ILE A 1 172 ? -9.297 -15.922 -6.395 1 97.5 172 ILE A C 1
ATOM 1334 O O . ILE A 1 172 ? -10.039 -16.203 -5.445 1 97.5 172 ILE A O 1
ATOM 1338 N N . SER A 1 173 ? -8.43 -14.969 -6.398 1 95.94 173 SER A N 1
ATOM 1339 C CA . SER A 1 173 ? -8.336 -14.039 -5.281 1 95.94 173 SER A CA 1
ATOM 1340 C C . SER A 1 173 ? -8.734 -12.625 -5.703 1 95.94 173 SER A C 1
ATOM 1342 O O . SER A 1 173 ? -7.926 -11.898 -6.285 1 95.94 173 SER A O 1
ATOM 1344 N N . ASP A 1 174 ? -9.883 -12.234 -5.359 1 93.06 174 ASP A N 1
ATOM 1345 C CA . ASP A 1 174 ? -10.43 -10.938 -5.758 1 93.06 174 ASP A CA 1
ATOM 1346 C C . ASP A 1 174 ? -10.18 -9.883 -4.688 1 93.06 174 ASP A C 1
ATOM 1348 O O . ASP A 1 174 ? -11.023 -9.672 -3.809 1 93.06 174 ASP A O 1
ATOM 1352 N N . GLU A 1 175 ? -9.078 -9.172 -4.781 1 88.25 175 GLU A N 1
ATOM 1353 C CA . GLU A 1 175 ? -8.695 -8.094 -3.869 1 88.25 175 GLU A CA 1
ATOM 1354 C C . GLU A 1 175 ? -8.781 -8.547 -2.414 1 88.25 175 GLU A C 1
ATOM 1356 O O . GLU A 1 175 ? -9.312 -7.832 -1.564 1 88.25 175 GLU A O 1
ATOM 1361 N N . SER A 1 176 ? -8.211 -9.68 -2.189 1 87.44 176 SER A N 1
ATOM 1362 C CA . SER A 1 176 ? -8.406 -10.398 -0.935 1 87.44 176 SER A CA 1
ATOM 1363 C C . SER A 1 176 ? -7.602 -9.766 0.198 1 87.44 176 SER A C 1
ATOM 1365 O O . SER A 1 176 ? -7.816 -10.086 1.369 1 87.44 176 SER A O 1
ATOM 1367 N N . THR A 1 177 ? -6.73 -8.828 -0.141 1 86.31 177 THR A N 1
ATOM 1368 C CA . THR A 1 177 ? -5.883 -8.273 0.909 1 86.31 177 THR A CA 1
ATOM 1369 C C . THR A 1 177 ? -6.121 -6.777 1.062 1 86.31 177 THR A C 1
ATOM 1371 O O . THR A 1 177 ? -5.398 -6.102 1.796 1 86.31 177 THR A O 1
ATOM 1374 N N . SER A 1 178 ? -7.137 -6.254 0.473 1 81.88 178 SER A N 1
ATOM 1375 C CA . SER A 1 178 ? -7.348 -4.809 0.429 1 81.88 178 SER A CA 1
ATOM 1376 C C . SER A 1 178 ? -7.711 -4.262 1.805 1 81.88 178 SER A C 1
ATOM 1378 O O . SER A 1 178 ? -7.426 -3.104 2.113 1 81.88 178 SER A O 1
ATOM 1380 N N . ALA A 1 179 ? -8.352 -5.047 2.609 1 76.25 179 ALA A N 1
ATOM 1381 C CA . ALA A 1 179 ? -8.836 -4.582 3.904 1 76.25 179 ALA A CA 1
ATOM 1382 C C . ALA A 1 179 ? -7.848 -4.914 5.016 1 76.25 179 ALA A C 1
ATOM 1384 O O . ALA A 1 179 ? -8.141 -4.707 6.199 1 76.25 179 ALA A O 1
ATOM 1385 N N . LEU A 1 180 ? -6.734 -5.465 4.648 1 85.19 180 LEU A N 1
ATOM 1386 C CA . LEU A 1 180 ? -5.766 -5.926 5.641 1 85.19 180 LEU A CA 1
ATOM 1387 C C . LEU A 1 180 ? -4.625 -4.926 5.793 1 85.19 180 LEU A C 1
ATOM 1389 O O . LEU A 1 180 ? -4.352 -4.148 4.875 1 85.19 180 LEU A O 1
ATOM 1393 N N . ASP A 1 181 ? -4.023 -4.891 6.961 1 85.06 181 ASP A N 1
ATOM 1394 C CA . ASP A 1 181 ? -2.816 -4.09 7.152 1 85.06 181 ASP A CA 1
ATOM 1395 C C . ASP A 1 181 ? -1.64 -4.676 6.375 1 85.06 181 ASP A C 1
ATOM 1397 O O . ASP A 1 181 ? -1.655 -5.855 6.012 1 85.06 181 ASP A O 1
ATOM 1401 N N . PRO A 1 182 ? -0.628 -3.928 6.145 1 86.31 182 PRO A N 1
ATOM 1402 C CA . PRO A 1 182 ? 0.477 -4.336 5.277 1 86.31 182 PRO A CA 1
ATOM 1403 C C . PRO A 1 182 ? 1.178 -5.602 5.766 1 86.31 182 PRO A C 1
ATOM 1405 O O . PRO A 1 182 ? 1.528 -6.465 4.961 1 86.31 182 PRO A O 1
ATOM 1408 N N . LYS A 1 183 ? 1.383 -5.734 7.004 1 86.69 183 LYS A N 1
ATOM 1409 C CA . LYS A 1 183 ? 2.055 -6.918 7.531 1 86.69 183 LYS A CA 1
ATOM 1410 C C . LYS A 1 183 ? 1.237 -8.18 7.262 1 86.69 183 LYS A C 1
ATOM 1412 O O . LYS A 1 183 ? 1.766 -9.172 6.762 1 86.69 183 LYS A O 1
ATOM 1417 N N . THR A 1 184 ? -0.017 -8.094 7.57 1 89.38 184 THR A N 1
ATOM 1418 C CA . THR A 1 184 ? -0.917 -9.219 7.352 1 89.38 184 THR A CA 1
ATOM 1419 C C . THR A 1 184 ? -1.048 -9.531 5.863 1 89.38 184 THR A C 1
ATOM 1421 O O . THR A 1 184 ? -1.118 -10.695 5.473 1 89.38 184 THR A O 1
ATOM 1424 N N . THR A 1 185 ? -1.084 -8.492 5.082 1 90.94 185 THR A N 1
ATOM 1425 C CA . THR A 1 185 ? -1.122 -8.68 3.637 1 90.94 185 THR A CA 1
ATOM 1426 C C . THR A 1 185 ? 0.069 -9.508 3.164 1 90.94 185 THR A C 1
ATOM 1428 O O . THR A 1 185 ? -0.098 -10.477 2.42 1 90.94 185 THR A O 1
ATOM 1431 N N . LYS A 1 186 ? 1.231 -9.172 3.594 1 90.69 186 LYS A N 1
ATOM 1432 C CA . LYS A 1 186 ? 2.436 -9.891 3.193 1 90.69 186 LYS A CA 1
ATOM 1433 C C . LYS A 1 186 ? 2.379 -11.352 3.639 1 90.69 186 LYS A C 1
ATOM 1435 O O . LYS A 1 186 ? 2.824 -12.242 2.916 1 90.69 186 LYS A O 1
ATOM 1440 N N . GLN A 1 187 ? 1.827 -11.516 4.785 1 90.75 187 GLN A N 1
ATOM 1441 C CA . GLN A 1 187 ? 1.689 -12.875 5.297 1 90.75 187 GLN A CA 1
ATOM 1442 C C . GLN A 1 187 ? 0.741 -13.695 4.426 1 90.75 187 GLN A C 1
ATOM 1444 O O . GLN A 1 187 ? 1.006 -14.867 4.145 1 90.75 187 GLN A O 1
ATOM 1449 N N . ILE A 1 188 ? -0.31 -13.109 4.082 1 93.88 188 ILE A N 1
ATOM 1450 C CA . ILE A 1 188 ? -1.296 -13.789 3.254 1 93.88 188 ILE A CA 1
ATOM 1451 C C . ILE A 1 188 ? -0.701 -14.078 1.876 1 93.88 188 ILE A C 1
ATOM 1453 O O . ILE A 1 188 ? -0.91 -15.156 1.314 1 93.88 188 ILE A O 1
ATOM 1457 N N . LEU A 1 189 ? 0.023 -13.117 1.329 1 93.94 189 LEU A N 1
ATOM 1458 C CA . LEU A 1 189 ? 0.661 -13.312 0.032 1 93.94 189 LEU A CA 1
ATOM 1459 C C . LEU A 1 189 ? 1.68 -14.445 0.091 1 93.94 189 LEU A C 1
ATOM 1461 O O . LEU A 1 189 ? 1.761 -15.258 -0.831 1 93.94 189 LEU A O 1
ATOM 1465 N N . ALA A 1 190 ? 2.406 -14.508 1.16 1 92.12 190 ALA A N 1
ATOM 1466 C CA . ALA A 1 190 ? 3.355 -15.602 1.359 1 92.12 190 ALA A CA 1
ATOM 1467 C C . ALA A 1 190 ? 2.637 -16.938 1.415 1 92.12 190 ALA A C 1
ATOM 1469 O O . ALA A 1 190 ? 3.115 -17.938 0.858 1 92.12 190 ALA A O 1
ATOM 1470 N N . LEU A 1 191 ? 1.536 -16.906 2.098 1 94.5 191 LEU A N 1
ATOM 1471 C CA . LEU A 1 191 ? 0.731 -18.125 2.178 1 94.5 191 LEU A CA 1
ATOM 1472 C C . LEU A 1 191 ? 0.264 -18.562 0.793 1 94.5 191 LEU A C 1
ATOM 1474 O O . LEU A 1 191 ? 0.349 -19.734 0.448 1 94.5 191 LEU A O 1
ATOM 1478 N N . LEU A 1 192 ? -0.198 -17.641 0.006 1 95.94 192 LEU A N 1
ATOM 1479 C CA . LEU A 1 192 ? -0.653 -17.969 -1.344 1 95.94 192 LEU A CA 1
ATOM 1480 C C . LEU A 1 192 ? 0.49 -18.516 -2.186 1 95.94 192 LEU A C 1
ATOM 1482 O O . LEU A 1 192 ? 0.297 -19.469 -2.951 1 95.94 192 LEU A O 1
ATOM 1486 N N . GLN A 1 193 ? 1.642 -17.953 -2.059 1 93.44 193 GLN A N 1
ATOM 1487 C CA . GLN A 1 193 ? 2.812 -18.453 -2.779 1 93.44 193 GLN A CA 1
ATOM 1488 C C . GLN A 1 193 ? 3.154 -19.875 -2.365 1 93.44 193 GLN A C 1
ATOM 1490 O O . GLN A 1 193 ? 3.475 -20.719 -3.213 1 93.44 193 GLN A O 1
ATOM 1495 N N . ASP A 1 194 ? 3.084 -20.109 -1.088 1 94 194 ASP A N 1
ATOM 1496 C CA . ASP A 1 194 ? 3.354 -21.453 -0.562 1 94 194 ASP A CA 1
ATOM 1497 C C . ASP A 1 194 ? 2.361 -22.469 -1.117 1 94 194 ASP A C 1
ATOM 1499 O O . ASP A 1 194 ? 2.75 -23.562 -1.508 1 94 194 ASP A O 1
ATOM 1503 N N . LEU A 1 195 ? 1.149 -22.062 -1.086 1 95.75 195 LEU A N 1
ATOM 1504 C CA . LEU A 1 195 ? 0.105 -22.938 -1.59 1 95.75 195 LEU A CA 1
ATOM 1505 C C . LEU A 1 195 ? 0.299 -23.219 -3.076 1 95.75 195 LEU A C 1
ATOM 1507 O O . LEU A 1 195 ? 0.076 -24.344 -3.535 1 95.75 195 LEU A O 1
ATOM 1511 N N . ASN A 1 196 ? 0.668 -22.219 -3.844 1 96.62 196 ASN A N 1
ATOM 1512 C CA . ASN A 1 196 ? 0.985 -22.406 -5.258 1 96.62 196 ASN A CA 1
ATOM 1513 C C . ASN A 1 196 ? 2.098 -23.422 -5.461 1 96.62 196 ASN A C 1
ATOM 1515 O O . ASN A 1 196 ? 1.981 -24.312 -6.305 1 96.62 196 ASN A O 1
ATOM 1519 N N . GLN A 1 197 ? 3.127 -23.344 -4.684 1 93.25 197 GLN A N 1
ATOM 1520 C CA . GLN A 1 197 ? 4.301 -24.203 -4.832 1 93.25 197 GLN A CA 1
ATOM 1521 C C . GLN A 1 197 ? 4.012 -25.625 -4.34 1 93.25 197 GLN A C 1
ATOM 1523 O O . GLN A 1 197 ? 4.348 -26.594 -5.016 1 93.25 197 GLN A O 1
ATOM 1528 N N . LYS A 1 198 ? 3.318 -25.734 -3.268 1 93.88 198 LYS A N 1
ATOM 1529 C CA . LYS A 1 198 ? 3.131 -27.031 -2.619 1 93.88 198 LYS A CA 1
ATOM 1530 C C . LYS A 1 198 ? 2.021 -27.828 -3.299 1 93.88 198 LYS A C 1
ATOM 1532 O O . LYS A 1 198 ? 2.113 -29.047 -3.416 1 93.88 198 LYS A O 1
ATOM 1537 N N . LEU A 1 199 ? 0.965 -27.125 -3.73 1 95.25 199 LEU A N 1
ATOM 1538 C CA . LEU A 1 199 ? -0.209 -27.844 -4.234 1 95.25 199 LEU A CA 1
ATOM 1539 C C . LEU A 1 199 ? -0.285 -27.75 -5.754 1 95.25 199 LEU A C 1
ATOM 1541 O O . LEU A 1 199 ? -1.106 -28.422 -6.379 1 95.25 199 LEU A O 1
ATOM 1545 N N . GLY A 1 200 ? 0.569 -26.906 -6.34 1 94.69 200 GLY A N 1
ATOM 1546 C CA . GLY A 1 200 ? 0.483 -26.688 -7.773 1 94.69 200 GLY A CA 1
ATOM 1547 C C . GLY A 1 200 ? -0.749 -25.906 -8.188 1 94.69 200 GLY A C 1
ATOM 1548 O O . GLY A 1 200 ? -1.256 -26.078 -9.297 1 94.69 200 GLY A O 1
ATOM 1549 N N . LEU A 1 201 ? -1.234 -25.141 -7.328 1 96.38 201 LEU A N 1
ATOM 1550 C CA . LEU A 1 201 ? -2.447 -24.359 -7.512 1 96.38 201 LEU A CA 1
ATOM 1551 C C . LEU A 1 201 ? -2.211 -23.219 -8.5 1 96.38 201 LEU A C 1
ATOM 1553 O O . LEU A 1 201 ? -1.176 -22.547 -8.445 1 96.38 201 LEU A O 1
ATOM 1557 N N . THR A 1 202 ? -3.08 -23.109 -9.461 1 98.06 202 THR A N 1
ATOM 1558 C CA . THR A 1 202 ? -3.09 -21.906 -10.289 1 98.06 202 THR A CA 1
ATOM 1559 C C . THR A 1 202 ? -3.824 -20.766 -9.578 1 98.06 202 THR A C 1
ATOM 1561 O O . THR A 1 202 ? -4.949 -20.953 -9.109 1 98.06 202 THR A O 1
ATOM 1564 N N . ILE A 1 203 ? -3.209 -19.594 -9.484 1 98.12 203 ILE A N 1
ATOM 1565 C CA . ILE A 1 203 ? -3.814 -18.5 -8.727 1 98.12 203 ILE A CA 1
ATOM 1566 C C . ILE A 1 203 ? -4.031 -17.297 -9.648 1 98.12 203 ILE A C 1
ATOM 1568 O O . ILE A 1 203 ? -3.115 -16.875 -10.367 1 98.12 203 ILE A O 1
ATOM 1572 N N . VAL A 1 204 ? -5.234 -16.828 -9.688 1 98.12 204 VAL A N 1
ATOM 1573 C CA . VAL A 1 204 ? -5.566 -15.57 -10.352 1 98.12 204 VAL A CA 1
ATOM 1574 C C . VAL A 1 204 ? -5.781 -14.469 -9.312 1 98.12 204 VAL A C 1
ATOM 1576 O O . VAL A 1 204 ? -6.742 -14.516 -8.547 1 98.12 204 VAL A O 1
ATOM 1579 N N . LEU A 1 205 ? -4.918 -13.508 -9.383 1 96.12 205 LEU A N 1
ATOM 1580 C CA . LEU A 1 205 ? -4.906 -12.453 -8.375 1 96.12 205 LEU A CA 1
ATOM 1581 C C . LEU A 1 205 ? -5.344 -11.125 -8.977 1 96.12 205 LEU A C 1
ATOM 1583 O O . LEU A 1 205 ? -4.723 -10.633 -9.93 1 96.12 205 LEU A O 1
ATOM 1587 N N . ILE A 1 206 ? -6.43 -10.617 -8.461 1 95.5 206 ILE A N 1
ATOM 1588 C CA . ILE A 1 206 ? -6.883 -9.289 -8.867 1 95.5 206 ILE A CA 1
ATOM 1589 C C . ILE A 1 206 ? -6.492 -8.266 -7.801 1 95.5 206 ILE A C 1
ATOM 1591 O O . ILE A 1 206 ? -6.734 -8.469 -6.613 1 95.5 206 ILE A O 1
ATOM 1595 N N . THR A 1 207 ? -5.926 -7.215 -8.281 1 92.56 207 THR A N 1
ATOM 1596 C CA . THR A 1 207 ? -5.508 -6.168 -7.355 1 92.56 207 THR A CA 1
ATOM 1597 C C . THR A 1 207 ? -5.371 -4.832 -8.078 1 92.56 207 THR A C 1
ATOM 1599 O O . THR A 1 207 ? -5.355 -4.781 -9.312 1 92.56 207 THR A O 1
ATOM 1602 N N . HIS A 1 208 ? -5.367 -3.822 -7.285 1 90.44 208 HIS A N 1
ATOM 1603 C CA . HIS A 1 208 ? -5.059 -2.502 -7.82 1 90.44 208 HIS A CA 1
ATOM 1604 C C . HIS A 1 208 ? -3.639 -2.078 -7.457 1 90.44 208 HIS A C 1
ATOM 1606 O O . HIS A 1 208 ? -3.23 -0.95 -7.742 1 90.44 208 HIS A O 1
ATOM 1612 N N . GLU A 1 209 ? -2.965 -2.98 -6.898 1 89.19 209 GLU A N 1
ATOM 1613 C CA . GLU A 1 209 ? -1.62 -2.65 -6.438 1 89.19 209 GLU A CA 1
ATOM 1614 C C . GLU A 1 209 ? -0.565 -3.449 -7.199 1 89.19 209 GLU A C 1
ATOM 1616 O O . GLU A 1 209 ? -0.447 -4.664 -7.016 1 89.19 209 GLU A O 1
ATOM 1621 N N . MET A 1 210 ? 0.302 -2.705 -7.801 1 88.38 210 MET A N 1
ATOM 1622 C CA . MET A 1 210 ? 1.343 -3.336 -8.609 1 88.38 210 MET A CA 1
ATOM 1623 C C . MET A 1 210 ? 2.391 -4.004 -7.719 1 88.38 210 MET A C 1
ATOM 1625 O O . MET A 1 210 ? 3.008 -4.992 -8.117 1 88.38 210 MET A O 1
ATOM 1629 N N . GLN A 1 211 ? 2.525 -3.494 -6.535 1 88.31 211 GLN A N 1
ATOM 1630 C CA . GLN A 1 211 ? 3.494 -4.078 -5.613 1 88.31 211 GLN A CA 1
ATOM 1631 C C . GLN A 1 211 ? 3.139 -5.523 -5.285 1 88.31 211 GLN A C 1
ATOM 1633 O O . GLN A 1 211 ? 4.023 -6.375 -5.16 1 88.31 211 GLN A O 1
ATOM 1638 N N . ILE A 1 212 ? 1.916 -5.824 -5.133 1 91.19 212 ILE A N 1
ATOM 1639 C CA . ILE A 1 212 ? 1.452 -7.172 -4.828 1 91.19 212 ILE A CA 1
ATOM 1640 C C . ILE A 1 212 ? 1.815 -8.117 -5.973 1 91.19 212 ILE A C 1
ATOM 1642 O O . ILE A 1 212 ? 2.273 -9.234 -5.738 1 91.19 212 ILE A O 1
ATOM 1646 N N . VAL A 1 213 ? 1.645 -7.652 -7.168 1 92.94 213 VAL A N 1
ATOM 1647 C CA . VAL A 1 213 ? 1.961 -8.43 -8.359 1 92.94 213 VAL A CA 1
ATOM 1648 C C . VAL A 1 213 ? 3.461 -8.711 -8.406 1 92.94 213 VAL A C 1
ATOM 1650 O O . VAL A 1 213 ? 3.879 -9.844 -8.656 1 92.94 213 VAL A O 1
ATOM 1653 N N . LYS A 1 214 ? 4.191 -7.758 -8.141 1 89.38 214 LYS A N 1
ATOM 1654 C CA . LYS A 1 214 ? 5.645 -7.898 -8.156 1 89.38 214 LYS A CA 1
ATOM 1655 C C . LYS A 1 214 ? 6.109 -8.93 -7.129 1 89.38 214 LYS A C 1
ATOM 1657 O O . LYS A 1 214 ? 7.098 -9.633 -7.352 1 89.38 214 LYS A O 1
ATOM 1662 N N . ASP A 1 215 ? 5.434 -8.992 -6.086 1 89.5 215 ASP A N 1
ATOM 1663 C CA . ASP A 1 215 ? 5.852 -9.844 -4.977 1 89.5 215 ASP A CA 1
ATOM 1664 C C . ASP A 1 215 ? 5.629 -11.32 -5.305 1 89.5 215 ASP A C 1
ATOM 1666 O O . ASP A 1 215 ? 6.473 -12.164 -4.992 1 89.5 215 ASP A O 1
ATOM 1670 N N . ILE A 1 216 ? 4.504 -11.609 -6.004 1 92.38 216 ILE A N 1
ATOM 1671 C CA . ILE A 1 216 ? 4.25 -13.047 -5.992 1 92.38 216 ILE A CA 1
ATOM 1672 C C . ILE A 1 216 ? 3.873 -13.516 -7.395 1 92.38 216 ILE A C 1
ATOM 1674 O O . ILE A 1 216 ? 3.924 -14.711 -7.691 1 92.38 216 ILE A O 1
ATOM 1678 N N . ALA A 1 217 ? 3.447 -12.617 -8.297 1 95.38 217 ALA A N 1
ATOM 1679 C CA . ALA A 1 217 ? 2.949 -13.047 -9.602 1 95.38 217 ALA A CA 1
ATOM 1680 C C . ALA A 1 217 ? 4.098 -13.305 -10.57 1 95.38 217 ALA A C 1
ATOM 1682 O O . ALA A 1 217 ? 5.172 -12.711 -10.445 1 95.38 217 ALA A O 1
ATOM 1683 N N . ASN A 1 218 ? 3.885 -14.164 -11.531 1 94.56 21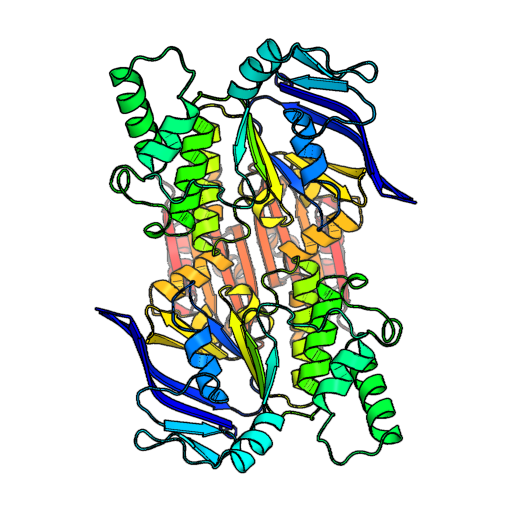8 ASN A N 1
ATOM 1684 C CA . ASN A 1 218 ? 4.871 -14.375 -12.586 1 94.56 218 ASN A CA 1
ATOM 1685 C C . ASN A 1 218 ? 4.43 -13.734 -13.898 1 94.56 218 ASN A C 1
ATOM 1687 O O . ASN A 1 218 ? 5.266 -13.43 -14.75 1 94.56 218 ASN A O 1
ATOM 1691 N N . ARG A 1 219 ? 3.148 -13.586 -14.047 1 96.56 219 ARG A N 1
ATOM 1692 C CA . ARG A 1 219 ? 2.568 -12.891 -15.188 1 96.56 219 ARG A CA 1
ATOM 1693 C C . ARG A 1 219 ? 1.52 -11.883 -14.742 1 96.56 219 ARG A C 1
ATOM 1695 O O . ARG A 1 219 ? 0.946 -12.008 -13.664 1 96.56 219 ARG A O 1
ATOM 1702 N N . VAL A 1 220 ? 1.33 -10.898 -15.625 1 97.38 220 VAL A N 1
ATOM 1703 C CA . VAL A 1 220 ? 0.408 -9.844 -15.219 1 97.38 220 VAL A CA 1
ATOM 1704 C C . VAL A 1 220 ? -0.315 -9.289 -16.438 1 97.38 220 VAL A C 1
ATOM 1706 O O . VAL A 1 220 ? 0.263 -9.203 -17.531 1 97.38 220 VAL A O 1
ATOM 1709 N N . ALA A 1 221 ? -1.552 -9.039 -16.25 1 98.06 221 ALA A N 1
ATOM 1710 C CA . ALA A 1 221 ? -2.371 -8.289 -17.203 1 98.06 221 ALA A CA 1
ATOM 1711 C C . ALA A 1 221 ? -2.828 -6.965 -16.609 1 98.06 221 ALA A C 1
ATOM 1713 O O . ALA A 1 221 ? -3.174 -6.891 -15.422 1 98.06 221 ALA A O 1
ATOM 1714 N N . VAL A 1 222 ? -2.748 -5.949 -17.406 1 97.94 222 VAL A N 1
ATOM 1715 C CA . VAL A 1 222 ? -3.193 -4.621 -17 1 97.94 222 VAL A CA 1
ATOM 1716 C C . VAL A 1 222 ? -4.484 -4.266 -17.75 1 97.94 222 VAL A C 1
ATOM 1718 O O . VAL A 1 222 ? -4.547 -4.352 -18.969 1 97.94 222 VAL A O 1
ATOM 1721 N N . MET A 1 223 ? -5.457 -3.871 -16.984 1 97.56 223 MET A N 1
ATOM 1722 C CA . MET A 1 223 ? -6.758 -3.559 -17.578 1 97.56 223 MET A CA 1
ATOM 1723 C C . MET A 1 223 ? -7.105 -2.088 -17.375 1 97.56 223 MET A C 1
ATOM 1725 O O . MET A 1 223 ? -6.785 -1.506 -16.328 1 97.56 223 MET A O 1
ATOM 1729 N N . GLN A 1 224 ? -7.742 -1.531 -18.328 1 95.94 224 GLN A N 1
ATOM 1730 C CA . GLN A 1 224 ? -8.266 -0.171 -18.297 1 95.94 224 GLN A CA 1
ATOM 1731 C C . GLN A 1 224 ? -9.57 -0.067 -19.078 1 95.94 224 GLN A C 1
ATOM 1733 O O . GLN A 1 224 ? -9.664 -0.544 -20.219 1 95.94 224 GLN A O 1
ATOM 1738 N N . ASN A 1 225 ? -10.578 0.51 -18.469 1 94.38 225 ASN A N 1
ATOM 1739 C CA . ASN A 1 225 ? -11.859 0.762 -19.125 1 94.38 225 ASN A CA 1
ATOM 1740 C C . ASN A 1 225 ? -12.414 -0.5 -19.781 1 94.38 225 ASN A C 1
ATOM 1742 O O . ASN A 1 225 ? -12.836 -0.473 -20.938 1 94.38 225 ASN A O 1
ATOM 1746 N N . GLY A 1 226 ? -12.25 -1.56 -19.078 1 96.81 226 GLY A N 1
ATOM 1747 C CA . GLY A 1 226 ? -12.844 -2.811 -19.516 1 96.81 226 GLY A CA 1
ATOM 1748 C C . GLY A 1 226 ? -12 -3.547 -20.531 1 96.81 226 GLY A C 1
ATOM 1749 O O . GLY A 1 226 ? -12.398 -4.605 -21.031 1 96.81 226 GLY A O 1
ATOM 1750 N N . GLN A 1 227 ? -10.852 -3.051 -20.812 1 98.06 227 GLN A N 1
ATOM 1751 C CA . GLN A 1 227 ? -10.016 -3.646 -21.844 1 98.06 227 GLN A CA 1
ATOM 1752 C C . GLN A 1 227 ? -8.656 -4.062 -21.297 1 98.06 227 GLN A C 1
ATOM 1754 O O . GLN A 1 227 ? -8.18 -3.49 -20.312 1 98.06 227 GLN A O 1
ATOM 1759 N N . LEU A 1 228 ? -8.102 -5.074 -21.891 1 97.88 228 LEU A N 1
ATOM 1760 C CA . LEU A 1 228 ? -6.727 -5.465 -21.609 1 97.88 228 LEU A CA 1
ATOM 1761 C C . LEU A 1 228 ? -5.746 -4.602 -22.406 1 97.88 228 LEU A C 1
ATOM 1763 O O . LEU A 1 228 ? -5.742 -4.629 -23.641 1 97.88 228 LEU A O 1
ATOM 1767 N N . ILE A 1 229 ? -4.895 -3.875 -21.766 1 97.88 229 ILE A N 1
ATOM 1768 C CA . ILE A 1 229 ? -4.074 -2.908 -22.484 1 97.88 229 ILE A CA 1
ATOM 1769 C C . ILE A 1 229 ? -2.637 -3.416 -22.578 1 97.88 229 ILE A C 1
ATOM 1771 O O . ILE A 1 229 ? -1.875 -2.986 -23.453 1 97.88 229 ILE A O 1
ATOM 1775 N N . GLU A 1 230 ? -2.217 -4.254 -21.656 1 97.81 230 GLU A N 1
ATOM 1776 C CA . GLU A 1 230 ? -0.862 -4.797 -21.656 1 97.81 230 GLU A CA 1
ATOM 1777 C C . GLU A 1 230 ? -0.797 -6.113 -20.875 1 97.81 230 GLU A C 1
ATOM 1779 O O . GLU A 1 230 ? -1.512 -6.293 -19.891 1 97.81 230 GLU A O 1
ATOM 1784 N N . GLU A 1 231 ? -0.037 -7.016 -21.359 1 97.5 231 GLU A N 1
ATOM 1785 C CA . GLU A 1 231 ? 0.136 -8.312 -20.719 1 97.5 231 GLU A CA 1
ATOM 1786 C C . GLU A 1 231 ? 1.537 -8.867 -20.953 1 97.5 231 GLU A C 1
ATOM 1788 O O . GLU A 1 231 ? 2.131 -8.633 -22.016 1 97.5 231 GLU A O 1
ATOM 1793 N N . GLY A 1 232 ? 2.061 -9.609 -20 1 96.5 232 GLY A N 1
ATOM 1794 C CA . GLY A 1 232 ? 3.363 -10.242 -20.125 1 96.5 232 GLY A CA 1
ATOM 1795 C C . GLY A 1 232 ? 3.896 -10.773 -18.797 1 96.5 232 GLY A C 1
ATOM 1796 O O . GLY A 1 232 ? 3.16 -10.859 -17.812 1 96.5 232 GLY A O 1
ATOM 1797 N N . SER A 1 233 ? 5.07 -11.266 -18.859 1 95.38 233 SER A N 1
ATOM 1798 C CA . SER A 1 233 ? 5.723 -11.633 -17.609 1 95.38 233 SER A CA 1
ATOM 1799 C C . SER A 1 233 ? 5.91 -10.406 -16.719 1 95.38 233 SER A C 1
ATOM 1801 O O . SER A 1 233 ? 5.992 -9.281 -17.203 1 95.38 233 SER A O 1
ATOM 1803 N N . VAL A 1 234 ? 5.93 -10.625 -15.469 1 93.88 234 VAL A N 1
ATOM 1804 C CA . VAL A 1 234 ? 6.141 -9.523 -14.531 1 93.88 234 VAL A CA 1
ATOM 1805 C C . VAL A 1 234 ? 7.457 -8.82 -14.852 1 93.88 234 VAL A C 1
ATOM 1807 O O . VAL A 1 234 ? 7.535 -7.59 -14.82 1 93.88 234 VAL A O 1
ATOM 1810 N N . LEU A 1 235 ? 8.461 -9.562 -15.242 1 91.88 235 LEU A N 1
ATOM 1811 C CA . LEU A 1 235 ? 9.75 -8.992 -15.602 1 91.88 235 LEU A CA 1
ATOM 1812 C C . LEU A 1 235 ? 9.625 -8.062 -16.797 1 91.88 235 LEU A C 1
ATOM 1814 O O . LEU A 1 235 ? 10.094 -6.922 -16.766 1 91.88 235 LEU A O 1
ATOM 1818 N N . ASP A 1 236 ? 8.969 -8.531 -17.797 1 92.94 236 ASP A N 1
ATOM 1819 C CA . ASP A 1 236 ? 8.812 -7.754 -19.016 1 92.94 236 ASP A CA 1
ATOM 1820 C C . ASP A 1 236 ? 8.016 -6.48 -18.766 1 92.94 236 ASP A C 1
ATOM 1822 O O . ASP A 1 236 ? 8.398 -5.402 -19.219 1 92.94 236 ASP A O 1
ATOM 1826 N N . ILE A 1 237 ? 6.973 -6.625 -18.078 1 93.88 237 ILE A N 1
ATOM 1827 C CA . ILE A 1 237 ? 6.066 -5.504 -17.844 1 93.88 237 ILE A CA 1
ATOM 1828 C C . ILE A 1 237 ? 6.75 -4.453 -16.984 1 93.88 237 ILE A C 1
ATOM 1830 O O . ILE A 1 237 ? 6.629 -3.254 -17.234 1 93.88 237 ILE A O 1
ATOM 1834 N N . PHE A 1 238 ? 7.477 -4.855 -16.016 1 90.12 238 PHE A N 1
ATOM 1835 C CA . PHE A 1 238 ? 8.125 -3.926 -15.109 1 90.12 238 PHE A CA 1
ATOM 1836 C C . PHE A 1 238 ? 9.32 -3.254 -15.773 1 90.12 238 PHE A C 1
ATOM 1838 O O . PHE A 1 238 ? 9.625 -2.092 -15.492 1 90.12 238 PHE A O 1
ATOM 1845 N N . SER A 1 239 ? 9.969 -3.984 -16.578 1 88.12 239 SER A N 1
ATOM 1846 C CA . SER A 1 239 ? 11.195 -3.482 -17.188 1 88.12 239 SER A CA 1
ATOM 1847 C C . SER A 1 239 ? 10.891 -2.619 -18.422 1 88.12 239 SER A C 1
ATOM 1849 O O . SER A 1 239 ? 11.602 -1.647 -18.688 1 88.12 239 SER A O 1
ATOM 1851 N N . ASN A 1 240 ? 9.906 -3.037 -19.109 1 89.25 240 ASN A N 1
ATOM 1852 C CA . ASN A 1 240 ? 9.617 -2.359 -20.359 1 89.25 240 ASN A CA 1
ATOM 1853 C C . ASN A 1 240 ? 8.117 -2.135 -20.547 1 89.25 240 ASN A C 1
ATOM 1855 O O . ASN A 1 240 ? 7.535 -2.594 -21.531 1 89.25 240 ASN A O 1
ATOM 1859 N N . PRO A 1 241 ? 7.578 -1.349 -19.641 1 93.31 241 PRO A N 1
ATOM 1860 C CA . PRO A 1 241 ? 6.16 -1.049 -19.828 1 93.31 241 PRO A CA 1
ATOM 1861 C C . PRO A 1 241 ? 5.895 -0.215 -21.078 1 93.31 241 PRO A C 1
ATOM 1863 O O . PRO A 1 241 ? 6.594 0.77 -21.328 1 93.31 241 PRO A O 1
ATOM 1866 N N . LYS A 1 242 ? 4.922 -0.59 -21.766 1 95.12 242 LYS A N 1
ATOM 1867 C CA . LYS A 1 242 ? 4.652 0.082 -23.031 1 95.12 242 LYS A CA 1
ATOM 1868 C C . LYS A 1 242 ? 3.492 1.065 -22.906 1 95.12 242 LYS A C 1
ATOM 1870 O O . LYS A 1 242 ? 3.533 2.162 -23.469 1 95.12 242 LYS A O 1
ATOM 1875 N N . ASN A 1 243 ? 2.549 0.694 -22.188 1 96.12 243 ASN A N 1
ATOM 1876 C CA . ASN A 1 243 ? 1.354 1.52 -22.047 1 96.12 243 ASN A CA 1
ATOM 1877 C C . ASN A 1 243 ? 1.52 2.561 -20.938 1 96.12 243 ASN A C 1
ATOM 1879 O O . ASN A 1 243 ? 2.166 2.295 -19.922 1 96.12 243 ASN A O 1
ATOM 1883 N N . GLU A 1 244 ? 0.883 3.709 -21.094 1 95.19 244 GLU A N 1
ATOM 1884 C CA . GLU A 1 244 ? 0.989 4.824 -20.172 1 95.19 244 GLU A CA 1
ATOM 1885 C C . GLU A 1 244 ? 0.493 4.43 -18.781 1 95.19 244 GLU A C 1
ATOM 1887 O O . GLU A 1 244 ? 1.135 4.738 -17.766 1 95.19 244 GLU A O 1
ATOM 1892 N N . LEU A 1 245 ? -0.604 3.768 -18.734 1 93.88 245 LEU A N 1
ATOM 1893 C CA . LEU A 1 245 ? -1.154 3.357 -17.453 1 93.88 245 LEU A CA 1
ATOM 1894 C C . LEU A 1 245 ? -0.199 2.416 -16.734 1 93.88 245 LEU A C 1
ATOM 1896 O O . LEU A 1 245 ? -0.028 2.514 -15.508 1 93.88 245 LEU A O 1
ATOM 1900 N N . THR A 1 246 ? 0.349 1.484 -17.469 1 95.31 246 THR A N 1
ATOM 1901 C CA . THR A 1 246 ? 1.292 0.542 -16.875 1 95.31 246 THR A CA 1
ATOM 1902 C C . THR A 1 246 ? 2.498 1.274 -16.297 1 95.31 246 THR A C 1
ATOM 1904 O O . THR A 1 246 ? 2.949 0.965 -15.195 1 95.31 246 THR A O 1
ATOM 1907 N N . GLN A 1 247 ? 2.961 2.229 -17.047 1 93.56 247 GLN A N 1
ATOM 1908 C CA . GLN A 1 247 ? 4.066 3.055 -16.578 1 93.56 247 GLN A CA 1
ATOM 1909 C C . GLN A 1 247 ? 3.691 3.785 -15.289 1 93.56 247 GLN A C 1
ATOM 1911 O O . GLN A 1 247 ? 4.492 3.859 -14.352 1 93.56 247 GLN A O 1
ATOM 1916 N N . ASP A 1 248 ? 2.504 4.266 -15.312 1 92.12 248 ASP A N 1
ATOM 1917 C CA . ASP A 1 248 ? 2.01 4.965 -14.133 1 92.12 248 ASP A CA 1
ATOM 1918 C C . ASP A 1 248 ? 1.976 4.039 -12.922 1 92.12 248 ASP A C 1
ATOM 1920 O O . ASP A 1 248 ? 2.326 4.449 -11.812 1 92.12 248 ASP A O 1
ATOM 1924 N N . PHE A 1 249 ? 1.504 2.816 -13.109 1 92.19 249 PHE A N 1
ATOM 1925 C CA . PHE A 1 249 ? 1.461 1.834 -12.031 1 92.19 249 PHE A CA 1
ATOM 1926 C C . PHE A 1 249 ? 2.857 1.577 -11.477 1 92.19 249 PHE A C 1
ATOM 1928 O O . PHE A 1 249 ? 3.041 1.49 -10.266 1 92.19 249 PHE A O 1
ATOM 1935 N N . ILE A 1 250 ? 3.766 1.496 -12.375 1 91.12 250 ILE A N 1
ATOM 1936 C CA . ILE A 1 250 ? 5.129 1.163 -11.977 1 91.12 250 ILE A CA 1
ATOM 1937 C C . ILE A 1 250 ? 5.762 2.35 -11.25 1 91.12 250 ILE A C 1
ATOM 1939 O O . ILE A 1 250 ? 6.395 2.182 -10.211 1 91.12 250 ILE A O 1
ATOM 1943 N N . THR A 1 251 ? 5.57 3.557 -11.797 1 90 251 THR A N 1
ATOM 1944 C CA . THR A 1 251 ? 6.105 4.758 -11.172 1 90 251 THR A CA 1
ATOM 1945 C C . THR A 1 251 ? 5.516 4.953 -9.781 1 90 251 THR A C 1
ATOM 1947 O O . THR A 1 251 ? 6.215 5.383 -8.859 1 90 251 THR A O 1
ATOM 1950 N N . THR A 1 252 ? 4.289 4.586 -9.664 1 87.69 252 THR A N 1
ATOM 1951 C CA . THR A 1 252 ? 3.627 4.703 -8.367 1 87.69 252 THR A CA 1
ATOM 1952 C C . THR A 1 252 ? 4.18 3.68 -7.383 1 87.69 252 THR A C 1
ATOM 1954 O O . THR A 1 252 ? 4.402 3.992 -6.211 1 87.69 252 THR A O 1
ATOM 1957 N N . ALA A 1 253 ? 4.395 2.545 -7.852 1 86.5 253 ALA A N 1
ATOM 1958 C CA . ALA A 1 253 ? 4.891 1.469 -6.996 1 86.5 253 ALA A CA 1
ATOM 1959 C C . ALA A 1 253 ? 6.316 1.755 -6.531 1 86.5 253 ALA A C 1
ATOM 1961 O O . ALA A 1 253 ? 6.684 1.421 -5.402 1 86.5 253 ALA A O 1
ATOM 1962 N N . THR A 1 254 ? 7.152 2.393 -7.332 1 86.62 254 THR A N 1
ATOM 1963 C CA . THR A 1 254 ? 8.555 2.629 -7.004 1 86.62 254 THR A CA 1
ATOM 1964 C C . THR A 1 254 ? 8.711 3.918 -6.199 1 86.62 254 THR A C 1
ATOM 1966 O O . THR A 1 254 ? 9.719 4.109 -5.512 1 86.62 254 THR A O 1
ATOM 1969 N N . GLY A 1 255 ? 7.777 4.832 -6.375 1 87.75 255 GLY A N 1
ATOM 1970 C CA . GLY A 1 255 ? 7.82 6.094 -5.656 1 87.75 255 GLY A CA 1
ATOM 1971 C C . GLY A 1 255 ? 8.82 7.078 -6.234 1 87.75 255 GLY A C 1
ATOM 1972 O O . GLY A 1 255 ? 9.336 7.941 -5.523 1 87.75 255 GLY A O 1
ATOM 1973 N N . ILE A 1 256 ? 9.094 6.984 -7.5 1 89.75 256 ILE A N 1
ATOM 1974 C CA . ILE A 1 256 ? 10.148 7.777 -8.125 1 89.75 256 ILE A CA 1
ATOM 1975 C C . ILE A 1 256 ? 9.719 9.242 -8.195 1 89.75 256 ILE A C 1
ATOM 1977 O O . ILE A 1 256 ? 10.547 10.141 -8.047 1 89.75 256 ILE A O 1
ATOM 1981 N N . ASN A 1 257 ? 8.477 9.5 -8.383 1 89 257 ASN A N 1
ATOM 1982 C CA . ASN A 1 257 ? 8.008 10.883 -8.477 1 89 257 ASN A CA 1
ATOM 1983 C C . ASN A 1 257 ? 8.195 11.617 -7.152 1 89 257 ASN A C 1
ATOM 1985 O O . ASN A 1 257 ? 8.664 12.758 -7.133 1 89 257 ASN A O 1
ATOM 1989 N N . GLU A 1 258 ? 7.824 10.945 -6.121 1 87.19 258 GLU A N 1
ATOM 1990 C CA . GLU A 1 258 ? 8.031 11.531 -4.801 1 87.19 258 GLU A CA 1
ATOM 1991 C C . GLU A 1 258 ? 9.523 11.719 -4.512 1 87.19 258 GLU A C 1
ATOM 1993 O O . GLU A 1 258 ? 9.922 12.727 -3.922 1 87.19 258 GLU A O 1
ATOM 1998 N N . ALA A 1 259 ? 10.266 10.766 -4.957 1 90 259 ALA A N 1
ATOM 1999 C CA . ALA A 1 259 ? 11.719 10.844 -4.777 1 90 259 ALA A CA 1
ATOM 2000 C C . ALA A 1 259 ? 12.297 12.047 -5.516 1 90 259 ALA A C 1
ATOM 2002 O O . ALA A 1 259 ? 13.156 12.75 -4.98 1 90 259 ALA A O 1
ATOM 2003 N N . MET A 1 260 ? 11.82 12.273 -6.664 1 92.06 260 MET A N 1
ATOM 2004 C CA . MET A 1 260 ? 12.352 13.352 -7.492 1 92.06 260 MET A CA 1
ATOM 2005 C C . MET A 1 260 ? 12.086 14.711 -6.855 1 92.06 260 MET A C 1
ATOM 2007 O O . MET A 1 260 ? 12.906 15.625 -6.965 1 92.06 260 MET A O 1
ATOM 2011 N N . ILE A 1 261 ? 11 14.836 -6.211 1 88.06 261 ILE A N 1
ATOM 2012 C CA . ILE A 1 261 ? 10.688 16.078 -5.52 1 88.06 261 ILE A CA 1
ATOM 2013 C C . ILE A 1 261 ? 11.734 16.344 -4.441 1 88.06 261 ILE A C 1
ATOM 2015 O O . ILE A 1 261 ? 12.266 17.453 -4.344 1 88.06 261 ILE A O 1
ATOM 2019 N N . LYS A 1 262 ? 12.023 15.414 -3.703 1 88.94 262 LYS A N 1
ATOM 2020 C CA . LYS A 1 262 ? 13.008 15.547 -2.635 1 88.94 262 LYS A CA 1
ATOM 2021 C C . LYS A 1 262 ? 14.414 15.742 -3.203 1 88.94 262 LYS A C 1
ATOM 2023 O O . LYS A 1 262 ? 15.203 16.531 -2.666 1 88.94 262 LYS A O 1
ATOM 2028 N N . ILE A 1 263 ? 14.711 15.031 -4.258 1 92.81 263 ILE A N 1
ATOM 2029 C CA . ILE A 1 263 ? 16.016 15.102 -4.895 1 92.81 263 ILE A CA 1
ATOM 2030 C C . ILE A 1 263 ? 16.266 16.516 -5.414 1 92.81 263 ILE A C 1
ATOM 2032 O O . ILE A 1 263 ? 17.328 17.094 -5.195 1 92.81 263 ILE A O 1
ATOM 2036 N N . ASN A 1 264 ? 15.281 17.078 -5.992 1 93.31 264 ASN A N 1
ATOM 2037 C CA . ASN A 1 264 ? 15.414 18.406 -6.586 1 93.31 264 ASN A CA 1
ATOM 2038 C C . ASN A 1 264 ? 15.602 19.484 -5.523 1 93.31 264 ASN A C 1
ATOM 2040 O O . ASN A 1 264 ? 16.078 20.578 -5.82 1 93.31 264 ASN A O 1
ATOM 2044 N N . GLN A 1 265 ? 15.305 19.141 -4.332 1 89.75 265 GLN A N 1
ATOM 2045 C CA . GLN A 1 265 ? 15.43 20.094 -3.24 1 89.75 265 GLN A CA 1
ATOM 2046 C C . GLN A 1 265 ? 16.812 20.031 -2.609 1 89.75 265 GLN A C 1
ATOM 2048 O O . GLN A 1 265 ? 17.188 20.906 -1.824 1 89.75 265 GLN A O 1
ATOM 2053 N N . GLN A 1 266 ? 17.547 19.062 -2.977 1 90.31 266 GLN A N 1
ATOM 2054 C CA . GLN A 1 266 ? 18.875 18.906 -2.416 1 90.31 266 GLN A CA 1
ATOM 2055 C C . GLN A 1 266 ? 19.812 20 -2.934 1 90.31 266 GLN A C 1
ATOM 2057 O O . GLN A 1 266 ? 19.812 20.312 -4.125 1 90.31 266 GLN A O 1
ATOM 2062 N N . LYS A 1 267 ? 20.625 20.578 -2.072 1 90.75 267 LYS A N 1
ATOM 2063 C CA . LYS A 1 267 ? 21.547 21.641 -2.43 1 90.75 267 LYS A CA 1
ATOM 2064 C C . LYS A 1 267 ? 22.5 21.188 -3.535 1 90.75 267 LYS A C 1
ATOM 2066 O O . LYS A 1 267 ? 22.797 21.953 -4.461 1 90.75 267 LYS A O 1
ATOM 2071 N N . ILE A 1 268 ? 22.953 19.938 -3.492 1 88.69 268 ILE A N 1
ATOM 2072 C CA . ILE A 1 268 ? 23.938 19.438 -4.457 1 88.69 268 ILE A CA 1
ATOM 2073 C C . ILE A 1 268 ? 23.297 19.359 -5.84 1 88.69 268 ILE A C 1
ATOM 2075 O O . ILE A 1 268 ? 23.984 19.516 -6.855 1 88.69 268 ILE A O 1
ATOM 2079 N N . VAL A 1 269 ? 22.031 19.156 -5.863 1 92.62 269 VAL A N 1
ATOM 2080 C CA . VAL A 1 269 ? 21.328 19.062 -7.141 1 92.62 269 VAL A CA 1
ATOM 2081 C C . VAL A 1 269 ? 21.016 20.469 -7.66 1 92.62 269 VAL A C 1
ATOM 2083 O O . VAL A 1 269 ? 21.141 20.734 -8.859 1 92.62 269 VAL A O 1
ATOM 2086 N N . GLN A 1 270 ? 20.641 21.344 -6.715 1 92.75 270 GLN A N 1
ATOM 2087 C CA . GLN A 1 270 ? 20.391 22.734 -7.102 1 92.75 270 GLN A CA 1
ATOM 2088 C C . GLN A 1 270 ? 21.656 23.406 -7.637 1 92.75 270 GLN A C 1
ATOM 2090 O O . GLN A 1 270 ? 21.594 24.172 -8.594 1 92.75 270 GLN A O 1
ATOM 2095 N N . ASN A 1 271 ? 22.781 23.094 -7.004 1 92.94 271 ASN A N 1
ATOM 2096 C CA . ASN A 1 271 ? 24.078 23.609 -7.414 1 92.94 271 ASN A CA 1
ATOM 2097 C C . ASN A 1 271 ? 24.984 22.5 -7.91 1 92.94 271 ASN A C 1
ATOM 2099 O O . ASN A 1 271 ? 26.094 22.312 -7.395 1 92.94 271 ASN A O 1
ATOM 2103 N N . LEU A 1 272 ? 24.531 21.891 -8.914 1 92.94 272 LEU A N 1
ATOM 2104 C CA . LEU A 1 272 ? 25.266 20.75 -9.469 1 92.94 272 LEU A CA 1
ATOM 2105 C C . LEU A 1 272 ? 26.656 21.188 -9.945 1 92.94 272 LEU A C 1
ATOM 2107 O O . LEU A 1 272 ? 26.781 22.141 -10.727 1 92.94 272 LEU A O 1
ATOM 2111 N N . PRO A 1 273 ? 27.656 20.609 -9.375 1 90.25 273 PRO A N 1
ATOM 2112 C CA . PRO A 1 273 ? 29.031 20.984 -9.758 1 90.25 273 PRO A CA 1
ATOM 2113 C C . PRO A 1 273 ? 29.266 20.922 -11.258 1 90.25 273 PRO A C 1
ATOM 2115 O O . PRO A 1 273 ? 28.562 20.188 -11.969 1 90.25 273 PRO A O 1
ATOM 2118 N N . GLU A 1 274 ? 30.391 21.641 -11.508 1 89.81 274 GLU A N 1
ATOM 2119 C CA . GLU A 1 274 ? 30.844 21.5 -12.898 1 89.81 274 GLU A CA 1
ATOM 2120 C C . GLU A 1 274 ? 31.312 20.078 -13.195 1 89.81 274 GLU A C 1
ATOM 2122 O O . GLU A 1 274 ? 31.688 19.344 -12.281 1 89.81 274 GLU A O 1
ATOM 2127 N N . ASN A 1 275 ? 31.125 19.531 -14.328 1 92.75 275 ASN A N 1
ATOM 2128 C CA . ASN A 1 275 ? 31.562 18.219 -14.766 1 92.75 275 ASN A CA 1
ATOM 2129 C C . ASN A 1 275 ? 30.734 17.109 -14.125 1 92.75 275 ASN A C 1
ATOM 2131 O O . ASN A 1 275 ? 31.281 16.078 -13.711 1 92.75 275 ASN A O 1
ATOM 2135 N N . SER A 1 276 ? 29.562 17.422 -13.75 1 95.06 276 SER A N 1
ATOM 2136 C CA . SER A 1 276 ? 28.656 16.422 -13.211 1 95.06 276 SER A CA 1
ATOM 2137 C C . SER A 1 276 ? 27.328 16.422 -13.961 1 95.06 276 SER A C 1
ATOM 2139 O O . SER A 1 276 ? 26.969 17.422 -14.594 1 95.06 276 SER A O 1
ATOM 2141 N N . ILE A 1 277 ? 26.703 15.305 -13.938 1 96.19 277 ILE A N 1
ATOM 2142 C CA . ILE A 1 277 ? 25.344 15.219 -14.484 1 96.19 277 ILE A CA 1
ATOM 2143 C C . ILE A 1 277 ? 24.453 14.469 -13.508 1 96.19 277 ILE A C 1
ATOM 2145 O O . ILE A 1 277 ? 24.906 13.562 -12.805 1 96.19 277 ILE A O 1
ATOM 2149 N N . LEU A 1 278 ? 23.234 14.953 -13.367 1 96.69 278 LEU A N 1
ATOM 2150 C CA . LEU A 1 278 ? 22.188 14.188 -12.711 1 96.69 278 LEU A CA 1
ATOM 2151 C C . LEU A 1 278 ? 21.5 13.25 -13.703 1 96.69 278 LEU A C 1
ATOM 2153 O O . LEU A 1 278 ? 20.984 13.688 -14.734 1 96.69 278 LEU A O 1
ATOM 2157 N N . ALA A 1 279 ? 21.578 11.93 -13.398 1 96.19 279 ALA A N 1
ATOM 2158 C CA . ALA A 1 279 ? 21.078 10.961 -14.367 1 96.19 279 ALA A CA 1
ATOM 2159 C C . ALA A 1 279 ? 20.109 9.977 -13.711 1 96.19 279 ALA A C 1
ATOM 2161 O O . ALA A 1 279 ? 20.281 9.617 -12.547 1 96.19 279 ALA A O 1
ATOM 2162 N N . HIS A 1 280 ? 19.078 9.664 -14.422 1 95.75 280 HIS A N 1
ATOM 2163 C CA . HIS A 1 280 ? 18.156 8.578 -14.086 1 95.75 280 HIS A CA 1
ATOM 2164 C C . HIS A 1 280 ? 18.5 7.312 -14.867 1 95.75 280 HIS A C 1
ATOM 2166 O O . HIS A 1 280 ? 18.469 7.312 -16.109 1 95.75 280 HIS A O 1
ATOM 2172 N N . LEU A 1 281 ? 18.875 6.254 -14.125 1 92.81 281 LEU A N 1
ATOM 2173 C CA . LEU A 1 281 ? 19.281 4.988 -14.734 1 92.81 281 LEU A CA 1
ATOM 2174 C C . LEU A 1 281 ? 18.219 3.914 -14.477 1 92.81 281 LEU A C 1
ATOM 2176 O O . LEU A 1 281 ? 17.734 3.775 -13.352 1 92.81 281 LEU A O 1
ATOM 2180 N N . LYS A 1 28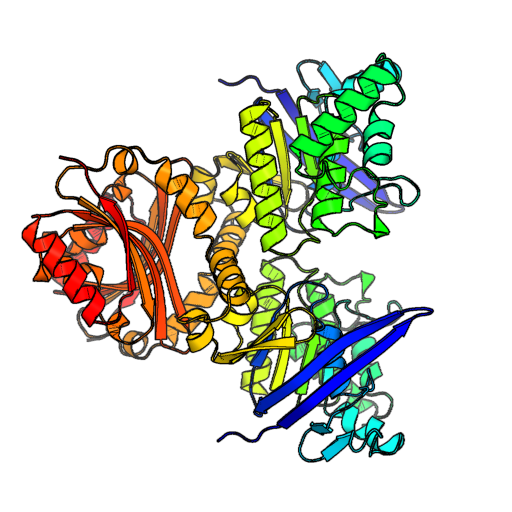2 ? 17.828 3.266 -15.469 1 90.75 282 LYS A N 1
ATOM 2181 C CA . LYS A 1 282 ? 16.969 2.094 -15.375 1 90.75 282 LYS A CA 1
ATOM 2182 C C . LYS A 1 282 ? 17.625 0.875 -16.016 1 90.75 282 LYS A C 1
ATOM 2184 O O . LYS A 1 282 ? 18.172 0.966 -17.109 1 90.75 282 LYS A O 1
ATOM 2189 N N . TYR A 1 283 ? 17.625 -0.162 -15.359 1 85 283 TYR A N 1
ATOM 2190 C CA . TYR A 1 283 ? 18.234 -1.334 -15.977 1 85 283 TYR A CA 1
ATOM 2191 C C . TYR A 1 283 ? 17.438 -2.598 -15.641 1 85 283 TYR A C 1
ATOM 2193 O O . TYR A 1 283 ? 16.703 -2.635 -14.656 1 85 283 TYR A O 1
ATOM 2201 N N . SER A 1 284 ? 17.312 -3.457 -16.609 1 79.56 284 SER A N 1
ATOM 2202 C CA . SER A 1 284 ? 16.734 -4.793 -16.5 1 79.56 284 SER A CA 1
ATOM 2203 C C . SER A 1 284 ? 17.703 -5.859 -17 1 79.56 284 SER A C 1
ATOM 2205 O O . SER A 1 284 ? 18.219 -5.75 -18.109 1 79.56 284 SER A O 1
ATOM 2207 N N . GLY A 1 285 ? 17.875 -6.945 -16.312 1 65.56 285 GLY A N 1
ATOM 2208 C CA . GLY A 1 285 ? 18.578 -8.07 -16.922 1 65.56 285 GLY A CA 1
ATOM 2209 C C . GLY A 1 285 ? 20 -8.219 -16.406 1 65.56 285 GLY A C 1
ATOM 2210 O O . GLY A 1 285 ? 20.344 -7.688 -15.344 1 65.56 285 GLY A O 1
ATOM 2211 N N . VAL A 1 286 ? 20.828 -8.781 -17.375 1 55.28 286 VAL A N 1
ATOM 2212 C CA . VAL A 1 286 ? 22.125 -9.453 -17.281 1 55.28 286 VAL A CA 1
ATOM 2213 C C . VAL A 1 286 ? 23.188 -8.469 -16.781 1 55.28 286 VAL A C 1
ATOM 2215 O O . VAL A 1 286 ? 24.328 -8.852 -16.516 1 55.28 286 VAL A O 1
ATOM 2218 N N . VAL A 1 287 ? 22.812 -7.289 -16.922 1 49.59 287 VAL A N 1
ATOM 2219 C CA . VAL A 1 287 ? 23.938 -6.457 -16.516 1 49.59 287 VAL A CA 1
ATOM 2220 C C . VAL A 1 287 ? 24.156 -6.59 -15.008 1 49.59 287 VAL A C 1
ATOM 2222 O O . VAL A 1 287 ? 25.094 -6.012 -14.453 1 49.59 287 VAL A O 1
ATOM 2225 N N . THR A 1 288 ? 23.125 -7.102 -14.352 1 48.06 288 THR A N 1
ATOM 2226 C CA . THR A 1 288 ? 23.094 -7.113 -12.891 1 48.06 288 THR A CA 1
ATOM 2227 C C . THR A 1 288 ? 24.25 -7.914 -12.32 1 48.06 288 THR A C 1
ATOM 2229 O O . THR A 1 288 ? 24.547 -7.828 -11.125 1 48.06 288 THR A O 1
ATOM 2232 N N . ASP A 1 289 ? 24.594 -8.961 -13.141 1 47.12 289 ASP A N 1
ATOM 2233 C CA . ASP A 1 289 ? 25.719 -9.641 -12.5 1 47.12 289 ASP A CA 1
ATOM 2234 C C . ASP A 1 289 ? 26.844 -8.664 -12.203 1 47.12 289 ASP A C 1
ATOM 2236 O O . ASP A 1 289 ? 27.859 -9.039 -11.617 1 47.12 289 ASP A O 1
ATOM 2240 N N . THR A 1 290 ? 26.609 -7.406 -12.742 1 58.28 290 THR A N 1
ATOM 2241 C CA . THR A 1 290 ? 27.844 -6.625 -12.664 1 58.28 290 THR A CA 1
ATOM 2242 C C . THR A 1 290 ? 27.625 -5.379 -11.812 1 58.28 290 THR A C 1
ATOM 2244 O O . THR A 1 290 ? 26.5 -4.902 -11.656 1 58.28 290 THR A O 1
ATOM 2247 N N . ALA A 1 291 ? 28.312 -5.168 -10.719 1 75.44 291 ALA A N 1
ATOM 2248 C CA . ALA A 1 291 ? 28.625 -3.977 -9.93 1 75.44 291 ALA A CA 1
ATOM 2249 C C . ALA A 1 291 ? 28.734 -2.744 -10.828 1 75.44 291 ALA A C 1
ATOM 2251 O O . ALA A 1 291 ? 29.828 -2.195 -11.008 1 75.44 291 ALA A O 1
ATOM 2252 N N . ILE A 1 292 ? 27.453 -2.365 -11.492 1 81.12 292 ILE A N 1
ATOM 2253 C CA . ILE A 1 292 ? 27.422 -1.288 -12.477 1 81.12 292 ILE A CA 1
ATOM 2254 C C . ILE A 1 292 ? 28.156 -0.067 -11.922 1 81.12 292 ILE A C 1
ATOM 2256 O O . ILE A 1 292 ? 28.984 0.543 -12.617 1 81.12 292 ILE A O 1
ATOM 2260 N N . ILE A 1 293 ? 27.969 0.138 -10.75 1 84.31 293 ILE A N 1
ATOM 2261 C CA . ILE A 1 293 ? 28.562 1.323 -10.141 1 84.31 293 ILE A CA 1
ATOM 2262 C C . ILE A 1 293 ? 30.078 1.151 -10.031 1 84.31 293 ILE A C 1
ATOM 2264 O O . ILE A 1 293 ? 30.828 2.08 -10.32 1 84.31 293 ILE A O 1
ATOM 2268 N N . ASN A 1 294 ? 30.484 -0.035 -9.727 1 84.94 294 ASN A N 1
ATOM 2269 C CA . ASN A 1 294 ? 31.906 -0.32 -9.688 1 84.94 294 ASN A CA 1
ATOM 2270 C C . A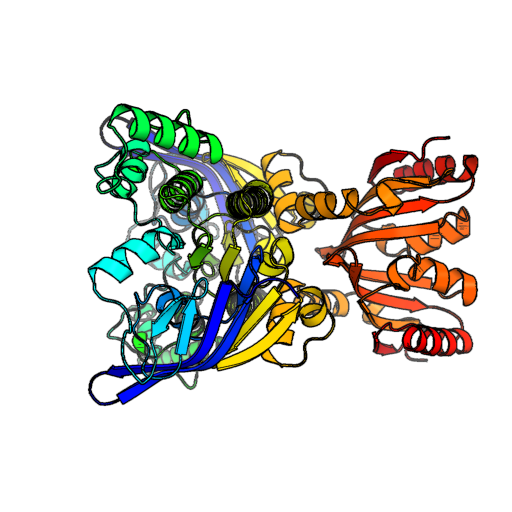SN A 1 294 ? 32.531 -0.184 -11.062 1 84.94 294 ASN A C 1
ATOM 2272 O O . ASN A 1 294 ? 33.625 0.372 -11.195 1 84.94 294 ASN A O 1
ATOM 2276 N N . ASP A 1 295 ? 31.844 -0.692 -11.992 1 84.62 295 ASP A N 1
ATOM 2277 C CA . ASP A 1 295 ? 32.375 -0.727 -13.352 1 84.62 295 ASP A CA 1
ATOM 2278 C C . ASP A 1 295 ? 32.531 0.683 -13.922 1 84.62 295 ASP A C 1
ATOM 2280 O O . ASP A 1 295 ? 33.5 0.973 -14.633 1 84.62 295 ASP A O 1
ATOM 2284 N N . ILE A 1 296 ? 31.62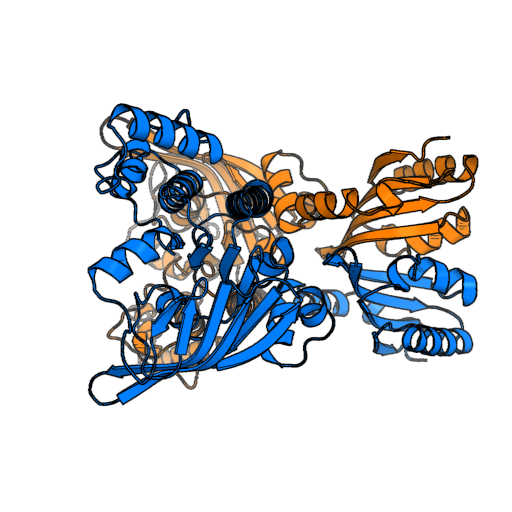5 1.448 -13.594 1 86.56 296 ILE A N 1
ATOM 2285 C CA . ILE A 1 296 ? 31.656 2.836 -14.039 1 86.56 296 ILE A CA 1
ATOM 2286 C C . ILE A 1 296 ? 32.938 3.514 -13.508 1 86.56 296 ILE A C 1
ATOM 2288 O O . ILE A 1 296 ? 33.656 4.176 -14.266 1 86.56 296 ILE A O 1
ATOM 2292 N N . TYR A 1 297 ? 33.188 3.287 -12.32 1 86.69 297 TYR A N 1
ATOM 2293 C CA . TYR A 1 297 ? 34.375 3.93 -11.742 1 86.69 297 TYR A CA 1
ATOM 2294 C C . TYR A 1 297 ? 35.656 3.281 -12.25 1 86.69 297 TYR A C 1
ATOM 2296 O O . TYR A 1 297 ? 36.594 3.975 -12.609 1 86.69 297 TYR A O 1
ATOM 2304 N N . LYS A 1 298 ? 35.688 2.057 -12.273 1 86.62 298 LYS A N 1
ATOM 2305 C CA . LYS A 1 298 ? 36.875 1.31 -12.672 1 86.62 298 LYS A CA 1
ATOM 2306 C C . LYS A 1 298 ? 37.281 1.652 -14.102 1 86.62 298 LYS A C 1
ATOM 2308 O O . LYS A 1 298 ? 38.469 1.852 -14.383 1 86.62 298 LYS A O 1
ATOM 2313 N N . GLN A 1 299 ? 36.344 1.753 -14.961 1 89.19 299 GLN A N 1
ATOM 2314 C CA . GLN A 1 299 ? 36.625 1.895 -16.391 1 89.19 299 GLN A CA 1
ATOM 2315 C C . GLN A 1 299 ? 36.719 3.363 -16.781 1 89.19 299 GLN A C 1
ATOM 2317 O O . GLN A 1 299 ? 37.5 3.721 -17.672 1 89.19 299 GLN A O 1
ATOM 2322 N N . TYR A 1 300 ? 36.031 4.203 -16.062 1 92 300 TYR A N 1
ATOM 2323 C CA . TYR A 1 300 ? 35.906 5.562 -16.578 1 92 300 TYR A CA 1
ATOM 2324 C C . TYR A 1 300 ? 36.312 6.582 -15.516 1 92 300 TYR A C 1
ATOM 2326 O O . TYR A 1 300 ? 36.406 7.781 -15.797 1 92 300 TYR A O 1
ATOM 2334 N N . GLN A 1 301 ? 36.5 6.148 -14.32 1 91.12 301 GLN A N 1
ATOM 2335 C CA . GLN A 1 301 ? 36.844 7.016 -13.203 1 91.12 301 GLN A CA 1
ATOM 2336 C C . GLN A 1 301 ? 35.781 8.062 -12.953 1 91.12 301 GLN A C 1
ATOM 2338 O O . GLN A 1 301 ? 36.062 9.242 -12.758 1 91.12 301 GLN A O 1
ATOM 2343 N N . ILE A 1 302 ? 34.625 7.613 -13.18 1 92.62 302 ILE A N 1
ATOM 2344 C CA . ILE A 1 302 ? 33.469 8.445 -12.891 1 92.62 302 ILE A CA 1
ATOM 2345 C C . ILE A 1 302 ? 32.844 8.016 -11.57 1 92.62 302 ILE A C 1
ATOM 2347 O O . ILE A 1 302 ? 32.562 6.832 -11.359 1 92.62 302 ILE A O 1
ATOM 2351 N N . SER A 1 303 ? 32.688 8.953 -10.688 1 90.94 303 SER A N 1
ATOM 2352 C CA . SER A 1 303 ? 32 8.672 -9.43 1 90.94 303 SER A CA 1
ATOM 2353 C C . SER A 1 303 ? 30.484 8.75 -9.578 1 90.94 303 SER A C 1
ATOM 2355 O O . SER A 1 303 ? 29.969 9.625 -10.281 1 90.94 303 SER A O 1
ATOM 2357 N N . ALA A 1 304 ? 29.844 7.832 -8.945 1 90.62 304 ALA A N 1
ATOM 2358 C CA . ALA A 1 304 ? 28.391 7.82 -8.945 1 90.62 304 ALA A CA 1
ATOM 2359 C C . ALA A 1 304 ? 27.828 7.988 -7.531 1 90.62 304 ALA A C 1
ATOM 2361 O O . ALA A 1 304 ? 28.031 7.121 -6.672 1 90.62 304 ALA A O 1
ATOM 2362 N N . ASN A 1 305 ? 27.25 9.109 -7.277 1 89.56 305 ASN A N 1
ATOM 2363 C CA . ASN A 1 305 ? 26.562 9.359 -6.02 1 89.56 305 ASN A CA 1
ATOM 2364 C C . ASN A 1 305 ? 25.062 9.023 -6.117 1 89.56 305 ASN A C 1
ATOM 2366 O O . ASN A 1 305 ? 24.312 9.734 -6.781 1 89.56 305 ASN A O 1
ATOM 2370 N N . ILE A 1 306 ? 24.609 7.973 -5.406 1 91.12 306 ILE A N 1
ATOM 2371 C CA . ILE A 1 306 ? 23.234 7.48 -5.516 1 91.12 306 ILE A CA 1
ATOM 2372 C C . ILE A 1 306 ? 22.328 8.297 -4.602 1 91.12 306 ILE A C 1
ATOM 2374 O O . ILE A 1 306 ? 22.516 8.32 -3.385 1 91.12 306 ILE A O 1
ATOM 2378 N N . LEU A 1 307 ? 21.391 8.953 -5.191 1 91.62 307 LEU A N 1
ATOM 2379 C CA . LEU A 1 307 ? 20.438 9.75 -4.434 1 91.62 307 LEU A CA 1
ATOM 2380 C C . LEU A 1 307 ? 19.156 8.969 -4.188 1 91.62 307 LEU A C 1
ATOM 2382 O O . LEU A 1 307 ? 18.422 9.242 -3.23 1 91.62 307 LEU A O 1
ATOM 2386 N N . HIS A 1 308 ? 18.844 8.094 -5.066 1 92.5 308 HIS A N 1
ATOM 2387 C CA . HIS A 1 308 ? 17.688 7.207 -4.984 1 92.5 308 HIS A CA 1
ATOM 2388 C C . HIS A 1 308 ? 17.953 5.879 -5.688 1 92.5 308 HIS A C 1
ATOM 2390 O O . HIS A 1 308 ? 18.609 5.848 -6.734 1 92.5 308 HIS A O 1
ATOM 2396 N N . ALA A 1 309 ? 17.516 4.852 -5.074 1 92.25 309 ALA A N 1
ATOM 2397 C CA . ALA A 1 309 ? 17.688 3.553 -5.727 1 92.25 309 ALA A CA 1
ATOM 2398 C C . ALA A 1 309 ? 16.578 2.586 -5.301 1 92.25 309 ALA A C 1
ATOM 2400 O O . ALA A 1 309 ? 16.219 2.529 -4.121 1 92.25 309 ALA A O 1
ATOM 2401 N N . ASN A 1 310 ? 16.016 1.952 -6.238 1 91.88 310 ASN A N 1
ATOM 2402 C CA . ASN A 1 310 ? 15.133 0.8 -6.078 1 91.88 310 ASN A CA 1
ATOM 2403 C C . ASN A 1 310 ? 15.586 -0.379 -6.93 1 91.88 310 ASN A C 1
ATOM 2405 O O . ASN A 1 310 ? 15.375 -0.39 -8.148 1 91.88 310 ASN A O 1
ATOM 2409 N N . ILE A 1 311 ? 16.281 -1.283 -6.312 1 91.12 311 ILE A N 1
ATOM 2410 C CA . ILE A 1 311 ? 16.812 -2.461 -7 1 91.12 311 ILE A CA 1
ATOM 2411 C C . ILE A 1 311 ? 16.203 -3.723 -6.387 1 91.12 311 ILE A C 1
ATOM 2413 O O . ILE A 1 311 ? 16.219 -3.898 -5.168 1 91.12 311 ILE A O 1
ATOM 2417 N N . GLU A 1 312 ? 15.68 -4.57 -7.188 1 90.06 312 GLU A N 1
ATOM 2418 C CA . GLU A 1 312 ? 15.086 -5.809 -6.703 1 90.06 312 GLU A CA 1
ATOM 2419 C C . GLU A 1 312 ? 15.273 -6.941 -7.711 1 90.06 312 GLU A C 1
ATOM 2421 O O . GLU A 1 312 ? 15.781 -6.723 -8.812 1 90.06 312 GLU A O 1
ATOM 2426 N N . ILE A 1 313 ? 14.961 -8.133 -7.273 1 90.12 313 ILE A N 1
ATOM 2427 C CA . ILE A 1 313 ? 15.055 -9.312 -8.133 1 90.12 313 ILE A CA 1
ATOM 2428 C C . ILE A 1 313 ? 13.664 -9.719 -8.609 1 90.12 313 ILE A C 1
ATOM 2430 O O . ILE A 1 313 ? 12.773 -9.969 -7.793 1 90.12 313 ILE A O 1
ATOM 2434 N N . LEU A 1 314 ? 13.453 -9.703 -9.906 1 88.19 314 LEU A N 1
ATOM 2435 C CA . LEU A 1 314 ? 12.219 -10.172 -10.523 1 88.19 314 LEU A CA 1
ATOM 2436 C C . LEU A 1 314 ? 12.492 -11.352 -11.445 1 88.19 314 LEU A C 1
ATOM 2438 O O . LEU A 1 314 ? 13.266 -11.242 -12.398 1 88.19 314 LEU A O 1
ATOM 2442 N N . ASP A 1 315 ? 11.859 -12.5 -11.203 1 84.75 315 ASP A N 1
ATOM 2443 C CA . ASP A 1 315 ? 12.078 -13.711 -11.977 1 84.75 315 ASP A CA 1
ATOM 2444 C C . ASP A 1 315 ? 13.562 -14.039 -12.078 1 84.75 315 ASP A C 1
ATOM 2446 O O . ASP A 1 315 ? 14.086 -14.227 -13.18 1 84.75 315 ASP A O 1
ATOM 2450 N N . HIS A 1 316 ? 14.266 -13.883 -11.023 1 83.5 316 HIS A N 1
ATOM 2451 C CA . HIS A 1 316 ? 15.664 -14.258 -10.852 1 83.5 316 HIS A CA 1
ATOM 2452 C C . HIS A 1 316 ? 16.594 -13.289 -11.578 1 83.5 316 HIS A C 1
ATOM 2454 O O . HIS A 1 316 ? 17.766 -13.586 -11.789 1 83.5 316 HIS A O 1
ATOM 2460 N N . VAL A 1 317 ? 16 -12.172 -12 1 86.69 317 VAL A N 1
ATOM 2461 C CA . VAL A 1 317 ? 16.781 -11.148 -12.695 1 86.69 317 VAL A CA 1
ATOM 2462 C C . VAL A 1 317 ? 16.766 -9.852 -11.891 1 86.69 317 VAL A C 1
ATOM 2464 O O . VAL A 1 317 ? 15.703 -9.383 -11.477 1 86.69 317 VAL A O 1
ATOM 2467 N N . PRO A 1 318 ? 17.922 -9.312 -11.648 1 86.44 318 PRO A N 1
ATOM 2468 C CA . PRO A 1 318 ? 17.938 -7.996 -11 1 86.44 318 PRO A CA 1
ATOM 2469 C C . PRO A 1 318 ? 17.375 -6.891 -11.883 1 86.44 318 PRO A C 1
ATOM 2471 O O . PRO A 1 318 ? 17.719 -6.809 -13.07 1 86.44 318 PRO A O 1
ATOM 2474 N N . VAL A 1 319 ? 16.5 -6.156 -11.352 1 88.88 319 VAL A N 1
ATOM 2475 C CA . VAL A 1 319 ? 15.922 -4.992 -12.016 1 88.88 319 VAL A CA 1
ATOM 2476 C C . VAL A 1 319 ? 15.922 -3.801 -11.055 1 88.88 319 VAL A C 1
ATOM 2478 O O . VAL A 1 319 ? 15.797 -3.969 -9.844 1 88.88 319 VAL A O 1
ATOM 2481 N N . GLY A 1 320 ? 16.172 -2.615 -11.688 1 88.19 320 GLY A N 1
ATOM 2482 C CA . GLY A 1 320 ? 16.109 -1.491 -10.766 1 88.19 320 GLY A CA 1
ATOM 2483 C C . GLY A 1 320 ? 16.219 -0.146 -11.461 1 88.19 320 GLY A C 1
ATOM 2484 O O . GLY A 1 320 ? 16.312 -0.081 -12.688 1 88.19 320 GLY A O 1
ATOM 2485 N N . GLU A 1 321 ? 16 0.841 -10.648 1 91.5 321 GLU A N 1
ATOM 2486 C CA . GLU A 1 321 ? 16.172 2.229 -11.062 1 91.5 321 GLU A CA 1
ATOM 2487 C C . GLU A 1 321 ? 16.922 3.035 -10.008 1 91.5 321 GLU A C 1
ATOM 2489 O O . GLU A 1 321 ? 16.812 2.766 -8.812 1 91.5 321 GLU A O 1
ATOM 2494 N N . MET A 1 322 ? 17.766 3.92 -10.531 1 92.88 322 MET A N 1
ATOM 2495 C CA . MET A 1 322 ? 18.531 4.777 -9.617 1 92.88 322 MET A CA 1
ATOM 2496 C C . MET A 1 322 ? 18.641 6.191 -10.172 1 92.88 322 MET A C 1
ATOM 2498 O O . MET A 1 322 ? 18.641 6.391 -11.383 1 92.88 322 MET A O 1
ATOM 2502 N N . VAL A 1 323 ? 18.641 7.086 -9.336 1 94.19 323 VAL A N 1
ATOM 2503 C CA . VAL A 1 323 ? 19.016 8.469 -9.641 1 94.19 323 VAL A CA 1
ATOM 2504 C C . VAL A 1 323 ? 20.375 8.789 -9.031 1 94.19 323 VAL A C 1
ATOM 2506 O O . VAL A 1 323 ? 20.562 8.672 -7.82 1 94.19 323 VAL A O 1
ATOM 2509 N N . VAL A 1 324 ? 21.297 9.18 -9.938 1 93.69 324 VAL A N 1
ATOM 2510 C CA . VAL A 1 324 ? 22.688 9.32 -9.492 1 93.69 324 VAL A CA 1
ATOM 2511 C C . VAL A 1 324 ? 23.266 10.633 -10.008 1 93.69 324 VAL A C 1
ATOM 2513 O O . VAL A 1 324 ? 22.828 11.148 -11.039 1 93.69 324 VAL A O 1
ATOM 2516 N N . ILE A 1 325 ? 24.141 11.195 -9.273 1 93.81 325 ILE A N 1
ATOM 2517 C CA . ILE A 1 325 ? 25.031 12.242 -9.781 1 93.81 325 ILE A CA 1
ATOM 2518 C C . ILE A 1 325 ? 26.344 11.625 -10.25 1 93.81 325 ILE A C 1
ATOM 2520 O O . ILE A 1 325 ? 27.094 11.062 -9.445 1 93.81 325 ILE A O 1
ATOM 2524 N N . LEU A 1 326 ? 26.531 11.656 -11.492 1 94.38 326 LEU A N 1
ATOM 2525 C CA . LEU A 1 326 ? 27.797 11.203 -12.078 1 94.38 326 LEU A CA 1
ATOM 2526 C C . LEU A 1 326 ? 28.781 12.359 -12.211 1 94.38 326 LEU A C 1
ATOM 2528 O O . LEU A 1 326 ? 28.438 13.406 -12.766 1 94.38 326 LEU A O 1
ATOM 2532 N N . SER A 1 327 ? 29.938 12.148 -11.656 1 93.62 327 SER A N 1
ATOM 2533 C CA . SER A 1 327 ? 30.922 13.227 -11.656 1 93.62 327 SER A CA 1
ATOM 2534 C C . SER A 1 327 ? 32.281 12.727 -12.133 1 93.62 327 SER A C 1
ATOM 2536 O O . SER A 1 327 ? 32.688 11.617 -11.789 1 93.62 327 SER A O 1
ATOM 2538 N N . GLY A 1 328 ? 32.969 13.531 -12.914 1 93.62 328 GLY A N 1
ATOM 2539 C CA . GLY A 1 328 ? 34.281 13.242 -13.469 1 93.62 328 GLY A CA 1
ATOM 2540 C C . GLY A 1 328 ? 34.625 14.102 -14.664 1 93.62 328 GLY A C 1
ATOM 2541 O O . GLY A 1 328 ? 33.969 15.117 -14.922 1 93.62 328 GLY A O 1
ATOM 2542 N N . GLU A 1 329 ? 35.656 13.719 -15.336 1 94.12 329 GLU A N 1
ATOM 2543 C CA . GLU A 1 329 ? 36.094 14.461 -16.516 1 94.12 329 GLU A CA 1
ATOM 2544 C C . GLU A 1 329 ? 35 14.438 -17.609 1 94.12 329 GLU A C 1
ATOM 2546 O O . GLU A 1 329 ? 34.375 13.406 -17.812 1 94.12 329 GLU A O 1
ATOM 2551 N N . THR A 1 330 ? 34.906 15.555 -18.328 1 91.62 330 THR A N 1
ATOM 2552 C CA . THR A 1 330 ? 33.844 15.75 -19.297 1 91.62 330 THR A CA 1
ATOM 2553 C C . THR A 1 330 ? 33.875 14.664 -20.375 1 91.62 330 THR A C 1
ATOM 2555 O O . THR A 1 330 ? 32.812 14.102 -20.719 1 91.62 330 THR A O 1
ATOM 2558 N N . LYS A 1 331 ? 35.031 14.43 -20.812 1 93.38 331 LYS A N 1
ATOM 2559 C CA . LYS A 1 331 ? 35.156 13.414 -21.859 1 93.38 331 LYS A CA 1
ATOM 2560 C C . LYS A 1 331 ? 34.75 12.039 -21.344 1 93.38 331 LYS A C 1
ATOM 2562 O O . LYS A 1 331 ? 34.094 11.273 -22.078 1 93.38 331 LYS A O 1
ATOM 2567 N N . GLN A 1 332 ? 35.062 11.773 -20.125 1 94.56 332 GLN A N 1
ATOM 2568 C CA . GLN A 1 332 ? 34.75 10.484 -19.531 1 94.56 332 GLN A CA 1
ATOM 2569 C C . GLN A 1 332 ? 33.25 10.383 -19.234 1 94.56 332 GLN A C 1
ATOM 2571 O O . GLN A 1 332 ? 32.656 9.305 -19.297 1 94.56 332 GLN A O 1
ATOM 2576 N N . LEU A 1 333 ? 32.625 11.453 -18.922 1 94.5 333 LEU A N 1
ATOM 2577 C CA . LEU A 1 333 ? 31.188 11.492 -18.688 1 94.5 333 LEU A CA 1
ATOM 2578 C C . LEU A 1 333 ? 30.422 11.117 -19.953 1 94.5 333 LEU A C 1
ATOM 2580 O O . LEU A 1 333 ? 29.438 10.383 -19.891 1 94.5 333 LEU A O 1
ATOM 2584 N N . ALA A 1 334 ? 30.875 11.625 -21.031 1 93.69 334 ALA A N 1
ATOM 2585 C CA . ALA A 1 334 ? 30.25 11.281 -22.312 1 93.69 334 ALA A CA 1
ATOM 2586 C C . ALA A 1 334 ? 30.453 9.805 -22.641 1 93.69 334 ALA A C 1
ATOM 2588 O O . ALA A 1 334 ? 29.516 9.141 -23.109 1 93.69 334 ALA A O 1
ATOM 2589 N N . ALA A 1 335 ? 31.641 9.344 -22.375 1 94.44 335 ALA A N 1
ATOM 2590 C CA . ALA A 1 335 ? 31.969 7.957 -22.688 1 94.44 335 ALA A CA 1
ATOM 2591 C C . ALA A 1 335 ? 31.141 6.988 -21.844 1 94.44 335 ALA A C 1
ATOM 2593 O O . ALA A 1 335 ? 30.688 5.961 -22.344 1 94.44 335 ALA A O 1
ATOM 2594 N N . VAL A 1 336 ? 30.984 7.309 -20.641 1 93.19 336 VAL A N 1
ATOM 2595 C CA . VAL A 1 336 ? 30.25 6.414 -19.75 1 93.19 336 VAL A CA 1
ATOM 2596 C C . VAL A 1 336 ? 28.781 6.379 -20.156 1 93.19 336 VAL A C 1
ATOM 2598 O O . VAL A 1 336 ? 28.141 5.328 -20.094 1 93.19 336 VAL A O 1
ATOM 2601 N N . GLN A 1 337 ? 28.172 7.5 -20.516 1 93.19 337 GLN A N 1
ATOM 2602 C CA . GLN A 1 337 ? 26.781 7.547 -20.953 1 93.19 337 GLN A CA 1
ATOM 2603 C C . GLN A 1 337 ? 26.562 6.641 -22.156 1 93.19 337 GLN A C 1
ATOM 2605 O O . GLN A 1 337 ? 25.594 5.887 -22.203 1 93.19 337 GLN A O 1
ATOM 2610 N N . GLU A 1 338 ? 27.5 6.699 -23.047 1 93 338 GLU A N 1
ATOM 2611 C CA . GLU A 1 338 ? 27.406 5.863 -24.234 1 93 338 GLU A CA 1
ATOM 2612 C C . GLU A 1 338 ? 27.562 4.387 -23.891 1 93 338 GLU A C 1
ATOM 2614 O O . GLU A 1 338 ? 26.828 3.545 -24.422 1 93 338 GLU A O 1
ATOM 2619 N N . SER A 1 339 ? 28.469 4.148 -23.047 1 90.44 339 SER A N 1
ATOM 2620 C CA . SER A 1 339 ? 28.703 2.766 -22.641 1 90.44 339 SER A CA 1
ATOM 2621 C C . SER A 1 339 ? 27.484 2.172 -21.938 1 90.44 339 SER A C 1
ATOM 2623 O O . SER A 1 339 ? 27.109 1.03 -22.203 1 90.44 339 SER A O 1
ATOM 2625 N N . LEU A 1 340 ? 26.906 2.916 -21.016 1 89.19 340 LEU A N 1
ATOM 2626 C CA . LEU A 1 340 ? 25.734 2.451 -20.281 1 89.19 340 LEU A CA 1
ATOM 2627 C C . LEU A 1 340 ? 24.578 2.17 -21.234 1 89.19 340 LEU A C 1
ATOM 2629 O O . LEU A 1 340 ? 23.906 1.145 -21.125 1 89.19 340 LEU A O 1
ATOM 2633 N N . ARG A 1 341 ? 24.406 2.998 -22.172 1 88 341 ARG A N 1
ATOM 2634 C CA . ARG A 1 341 ? 23.344 2.809 -23.156 1 88 341 ARG A CA 1
ATOM 2635 C C . ARG A 1 341 ? 23.578 1.542 -23.984 1 88 341 ARG A C 1
ATOM 2637 O O . ARG A 1 341 ? 22.641 0.803 -24.266 1 88 341 ARG A O 1
ATOM 2644 N N . GLU A 1 342 ? 24.797 1.269 -24.266 1 85.94 342 GLU A N 1
ATOM 2645 C CA . GLU A 1 342 ? 25.156 0.11 -25.078 1 85.94 342 GLU A CA 1
ATOM 2646 C C . GLU A 1 342 ? 24.969 -1.189 -24.297 1 85.94 342 GLU A C 1
ATOM 2648 O O . GLU A 1 342 ? 24.734 -2.246 -24.891 1 85.94 342 GLU A O 1
ATOM 2653 N N . THR A 1 343 ? 25.078 -1.091 -23.047 1 80.56 343 THR A N 1
ATOM 2654 C CA . THR A 1 343 ? 24.984 -2.297 -22.234 1 80.56 343 THR A CA 1
ATOM 2655 C C . THR A 1 343 ? 23.547 -2.543 -21.797 1 80.56 343 THR A C 1
ATOM 2657 O O . THR A 1 343 ? 23.281 -3.393 -20.938 1 80.56 343 THR A O 1
ATOM 2660 N N . GLY A 1 344 ? 22.609 -1.74 -22.219 1 81.06 344 GLY A N 1
ATOM 2661 C CA . GLY A 1 344 ? 21.203 -1.995 -21.969 1 81.06 344 GLY A CA 1
ATOM 2662 C C . GLY A 1 344 ? 20.641 -1.201 -20.812 1 81.06 344 GLY A C 1
ATOM 2663 O O . GLY A 1 344 ? 19.516 -1.45 -20.359 1 81.06 344 GLY A O 1
ATOM 2664 N N . VAL A 1 345 ? 21.438 -0.285 -20.297 1 88.31 345 VAL A N 1
ATOM 2665 C CA . VAL A 1 345 ? 20.953 0.607 -19.25 1 88.31 345 VAL A CA 1
ATOM 2666 C C . VAL A 1 345 ? 20.297 1.837 -19.875 1 88.31 345 VAL A C 1
ATOM 2668 O O . VAL A 1 345 ? 20.906 2.51 -20.719 1 88.31 345 VAL A O 1
ATOM 2671 N N . GLU A 1 346 ? 19.094 2.006 -19.562 1 90.31 346 GLU A N 1
ATOM 2672 C CA . GLU A 1 346 ? 18.453 3.248 -20 1 90.31 346 GLU A CA 1
ATOM 2673 C C . GLU A 1 346 ? 18.922 4.43 -19.156 1 90.31 346 GLU A C 1
ATOM 2675 O O . GLU A 1 346 ? 18.781 4.426 -17.922 1 90.31 346 GLU A O 1
ATOM 2680 N N . LEU A 1 347 ? 19.5 5.395 -19.812 1 93.81 347 LEU A N 1
ATOM 2681 C CA . LEU A 1 347 ? 20.031 6.551 -19.109 1 93.81 347 LEU A CA 1
ATOM 2682 C C . LEU A 1 347 ? 19.359 7.836 -19.594 1 93.81 347 LEU A C 1
ATOM 2684 O O . LEU A 1 347 ? 19.344 8.117 -20.781 1 93.81 347 LEU A O 1
ATOM 2688 N N . HIS A 1 348 ? 18.797 8.547 -18.703 1 94.69 348 HIS A N 1
ATOM 2689 C CA . HIS A 1 348 ? 18.219 9.859 -18.969 1 94.69 348 HIS A CA 1
ATOM 2690 C C . HIS A 1 348 ? 18.922 10.938 -18.141 1 94.69 348 HIS A C 1
ATOM 2692 O O . HIS A 1 348 ? 18.906 10.898 -16.906 1 94.69 348 HIS A O 1
ATOM 2698 N N . VAL A 1 349 ? 19.484 11.859 -18.875 1 96.31 349 VAL A N 1
ATOM 2699 C CA . VAL A 1 349 ? 20.109 12.984 -18.188 1 96.31 349 VAL A CA 1
ATOM 2700 C C . VAL A 1 349 ? 19.047 13.977 -17.734 1 96.31 349 VAL A C 1
ATOM 2702 O O . VAL A 1 349 ? 18.281 14.5 -18.547 1 96.31 349 VAL A O 1
ATOM 2705 N N . LEU A 1 350 ? 19.016 14.258 -16.469 1 95.81 350 LEU A N 1
ATOM 2706 C CA . LEU A 1 350 ? 17.984 15.109 -15.891 1 95.81 350 LEU A CA 1
ATOM 2707 C C . LEU A 1 350 ? 18.469 16.547 -15.758 1 95.81 350 LEU A C 1
ATOM 2709 O O . LEU A 1 350 ? 17.688 17.484 -15.797 1 95.81 350 LEU A O 1
ATOM 2713 N N . LYS A 1 351 ? 19.703 16.688 -15.461 1 94.38 351 LYS A N 1
ATOM 2714 C CA . LYS A 1 351 ? 20.328 17.984 -15.258 1 94.38 351 LYS A CA 1
ATOM 2715 C C . LYS A 1 351 ? 21.844 17.906 -15.508 1 94.38 351 LYS A C 1
ATOM 2717 O O . LYS A 1 351 ? 22.484 16.922 -15.164 1 94.38 351 LYS A O 1
ATOM 2722 N N . GLU A 1 352 ? 22.375 18.969 -16.109 1 93.38 352 GLU A N 1
ATOM 2723 C CA . GLU A 1 352 ? 23.812 19.078 -16.328 1 93.38 352 GLU A CA 1
ATOM 2724 C C . GLU A 1 352 ? 24.406 20.203 -15.477 1 93.38 352 GLU A C 1
ATOM 2726 O O . GLU A 1 352 ? 23.766 21.234 -15.281 1 93.38 352 GLU A O 1
ATOM 2731 N N . GLY A 1 353 ? 25.469 19.781 -14.953 1 86.81 353 GLY A N 1
ATOM 2732 C CA . GLY A 1 353 ? 26.156 20.844 -14.211 1 86.81 353 GLY A CA 1
ATOM 2733 C C . GLY A 1 353 ? 26.594 22 -15.086 1 86.81 353 GLY A C 1
ATOM 2734 O O . GLY A 1 353 ? 27 21.797 -16.234 1 86.81 353 GLY A O 1
ATOM 2735 N N . SER A 1 354 ? 26.031 23.312 -14.812 1 72.31 354 SER A N 1
ATOM 2736 C CA . SER A 1 354 ? 26.344 24.484 -15.617 1 72.31 354 SER A CA 1
ATOM 2737 C C . SER A 1 354 ? 27.766 24.969 -15.344 1 72.31 354 SER A C 1
ATOM 2739 O O . SER A 1 354 ? 28.234 24.906 -14.211 1 72.31 354 SER A O 1
ATOM 2741 N N . ASN A 1 355 ? 28.641 25.25 -16.438 1 52.47 355 ASN A N 1
ATOM 2742 C CA . ASN A 1 355 ? 29.859 26.031 -16.422 1 52.47 355 ASN A CA 1
ATOM 2743 C C . ASN A 1 355 ? 29.625 27.438 -15.859 1 52.47 355 ASN A C 1
ATOM 2745 O O . ASN A 1 355 ? 28.578 28.047 -16.109 1 52.47 355 ASN A O 1
ATOM 2749 N N . MET B 1 1 ? 12.383 26.562 19.422 1 52.69 1 MET B N 1
ATOM 2750 C CA . MET B 1 1 ? 11.445 25.453 19.578 1 52.69 1 MET B CA 1
ATOM 2751 C C . MET B 1 1 ? 10.047 25.859 19.125 1 52.69 1 MET B C 1
ATOM 2753 O O . MET B 1 1 ? 9.57 26.938 19.469 1 52.69 1 MET B O 1
ATOM 2757 N N . GLY B 1 2 ? 9.523 25.141 17.922 1 71.38 2 GLY B N 1
ATOM 2758 C CA . GLY B 1 2 ? 8.281 25.656 17.375 1 71.38 2 GLY B CA 1
ATOM 2759 C C . GLY B 1 2 ? 7.129 25.625 18.359 1 71.38 2 GLY B C 1
ATOM 2760 O O . GLY B 1 2 ? 7.215 24.953 19.391 1 71.38 2 GLY B O 1
ATOM 2761 N N . LYS B 1 3 ? 6.172 26.438 18.344 1 92.12 3 LYS B N 1
ATOM 2762 C CA . LYS B 1 3 ? 4.973 26.5 19.172 1 92.12 3 LYS B CA 1
ATOM 2763 C C . LYS B 1 3 ? 4.195 25.188 19.109 1 92.12 3 LYS B C 1
ATOM 2765 O O . LYS B 1 3 ? 3.871 24.703 18.031 1 92.12 3 LYS B O 1
ATOM 2770 N N . GLU B 1 4 ? 4.051 24.594 20.297 1 96.31 4 GLU B N 1
ATOM 2771 C CA . GLU B 1 4 ? 3.215 23.391 20.375 1 96.31 4 GLU B CA 1
ATOM 2772 C C . GLU B 1 4 ? 1.734 23.75 20.266 1 96.31 4 GLU B C 1
ATOM 2774 O O . GLU B 1 4 ? 1.169 24.344 21.188 1 96.31 4 GLU B O 1
ATOM 2779 N N . ILE B 1 5 ? 1.133 23.344 19.266 1 98.06 5 ILE B N 1
ATOM 2780 C CA . ILE B 1 5 ? -0.25 23.75 19.016 1 98.06 5 ILE B CA 1
ATOM 2781 C C . ILE B 1 5 ? -1.196 22.688 19.578 1 98.06 5 ILE B C 1
ATOM 2783 O O . ILE B 1 5 ? -2.346 22.984 19.906 1 98.06 5 ILE B O 1
ATOM 2787 N N . ILE B 1 6 ? -0.789 21.469 19.672 1 98.5 6 ILE B N 1
ATOM 2788 C CA . ILE B 1 6 ? -1.544 20.375 20.297 1 98.5 6 ILE B CA 1
ATOM 2789 C C . ILE B 1 6 ? -0.715 19.734 21.406 1 98.5 6 ILE B C 1
ATOM 2791 O O . ILE B 1 6 ? 0.428 19.328 21.172 1 98.5 6 ILE B O 1
ATOM 2795 N N . LYS B 1 7 ? -1.249 19.719 22.578 1 98.5 7 LYS B N 1
ATOM 2796 C CA . LYS B 1 7 ? -0.619 19.047 23.719 1 98.5 7 LYS B CA 1
ATOM 2797 C C . LYS B 1 7 ? -1.564 18.016 24.344 1 98.5 7 LYS B C 1
ATOM 2799 O O . LYS B 1 7 ? -2.568 18.391 24.953 1 98.5 7 LYS B O 1
ATOM 2804 N N . LEU B 1 8 ? -1.3 16.781 24.141 1 98.5 8 LEU B N 1
ATOM 2805 C CA . LEU B 1 8 ? -1.953 15.672 24.828 1 98.5 8 LEU B CA 1
ATOM 2806 C C . LEU B 1 8 ? -1.077 15.141 25.953 1 98.5 8 LEU B C 1
ATOM 2808 O O . LEU B 1 8 ? 0.019 14.633 25.703 1 98.5 8 LEU B O 1
ATOM 2812 N N . ASP B 1 9 ? -1.578 15.281 27.141 1 98.5 9 ASP B N 1
ATOM 2813 C CA . ASP B 1 9 ? -0.79 14.875 28.297 1 98.5 9 ASP B CA 1
ATOM 2814 C C . ASP B 1 9 ? -1.469 13.734 29.062 1 98.5 9 ASP B C 1
ATOM 2816 O O . ASP B 1 9 ? -2.527 13.922 29.656 1 98.5 9 ASP B O 1
ATOM 2820 N N . HIS B 1 10 ? -0.818 12.609 29.062 1 98.38 10 HIS B N 1
ATOM 2821 C CA . HIS B 1 10 ? -1.239 11.438 29.828 1 98.38 10 HIS B CA 1
ATOM 2822 C C . HIS B 1 10 ? -2.701 11.102 29.547 1 98.38 10 HIS B C 1
ATOM 2824 O O . HIS B 1 10 ? -3.498 10.984 30.484 1 98.38 10 HIS B O 1
ATOM 2830 N N . ILE B 1 11 ? -3.018 10.898 28.328 1 98.62 11 ILE B N 1
ATOM 2831 C CA . ILE B 1 11 ? -4.391 10.672 27.891 1 98.62 11 ILE B CA 1
ATOM 2832 C C . ILE B 1 11 ? -4.77 9.211 28.125 1 98.62 11 ILE B C 1
ATOM 2834 O O . ILE B 1 11 ? -4.02 8.305 27.75 1 98.62 11 ILE B O 1
ATOM 2838 N N . ASP B 1 12 ? -5.855 9.023 28.75 1 98.25 12 ASP B N 1
ATOM 2839 C CA . ASP B 1 12 ? -6.508 7.723 28.859 1 98.25 12 ASP B CA 1
ATOM 2840 C C . ASP B 1 12 ? -7.91 7.754 28.266 1 98.25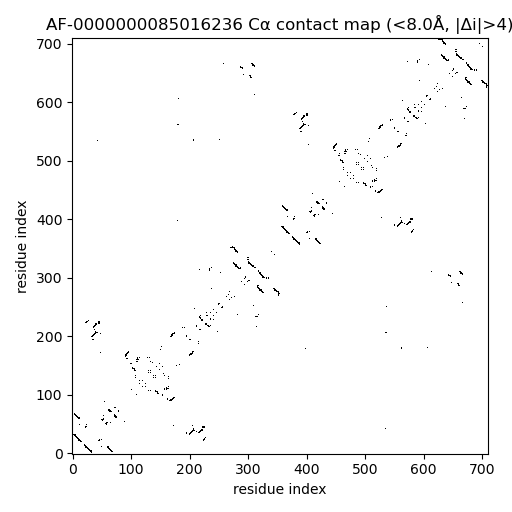 12 ASP B C 1
ATOM 2842 O O . ASP B 1 12 ? -8.625 8.742 28.406 1 98.25 12 ASP B O 1
ATOM 2846 N N . VAL B 1 13 ? -8.258 6.758 27.531 1 97.62 13 VAL B N 1
ATOM 2847 C CA . VAL B 1 13 ? -9.633 6.559 27.078 1 97.62 13 VAL B CA 1
ATOM 2848 C C . VAL B 1 13 ? -10.07 5.129 27.375 1 97.62 13 VAL B C 1
ATOM 2850 O O . VAL B 1 13 ? -9.516 4.176 26.828 1 97.62 13 VAL B O 1
ATOM 2853 N N . VAL B 1 14 ? -10.977 5.016 28.234 1 95.56 14 VAL B N 1
ATOM 2854 C CA . VAL B 1 14 ? -11.508 3.715 28.625 1 95.56 14 VAL B CA 1
ATOM 2855 C C . VAL B 1 14 ? -12.969 3.602 28.219 1 95.56 14 VAL B C 1
ATOM 2857 O O . VAL B 1 14 ? -13.781 4.48 28.531 1 95.56 14 VAL B O 1
ATOM 2860 N N . PHE B 1 15 ? -13.266 2.615 27.422 1 91.56 15 PHE B N 1
ATOM 2861 C CA . PHE B 1 15 ? -14.648 2.328 27.078 1 91.56 15 PHE B CA 1
ATOM 2862 C C . PHE B 1 15 ? -15.234 1.27 28 1 91.56 15 PHE B C 1
ATOM 2864 O O . PHE B 1 15 ? -14.617 0.225 28.219 1 91.56 15 PHE B O 1
ATOM 2871 N N . ASN B 1 16 ? -16.328 1.531 28.531 1 85.94 16 ASN B N 1
ATOM 2872 C CA . ASN B 1 16 ? -17.016 0.57 29.391 1 85.94 16 ASN B CA 1
ATOM 2873 C C . ASN B 1 16 ? -18.078 -0.217 28.625 1 85.94 16 ASN B C 1
ATOM 2875 O O . ASN B 1 16 ? -19.062 0.353 28.156 1 85.94 16 ASN B O 1
ATOM 2879 N N . GLN B 1 17 ? -17.688 -1.318 28.172 1 74.56 17 GLN B N 1
ATOM 2880 C CA . GLN B 1 17 ? -18.656 -2.158 27.469 1 74.56 17 GLN B CA 1
ATOM 2881 C C . GLN B 1 17 ? -19.156 -3.287 28.375 1 74.56 17 GLN B C 1
ATOM 2883 O O . GLN B 1 17 ? -18.406 -4.211 28.688 1 74.56 17 GLN B O 1
ATOM 2888 N N . LYS B 1 18 ? -20.344 -3.322 28.516 1 71.44 18 LYS B N 1
ATOM 2889 C CA . LYS B 1 18 ? -21.031 -4.297 29.359 1 71.44 18 LYS B CA 1
ATOM 2890 C C . LYS B 1 18 ? -20.125 -4.766 30.484 1 71.44 18 LYS B C 1
ATOM 2892 O O . LYS B 1 18 ? -19.75 -3.982 31.375 1 71.44 18 LYS B O 1
ATOM 2897 N N . LYS B 1 19 ? -19.562 -5.988 30.406 1 70.69 19 LYS B N 1
ATOM 2898 C CA . LYS B 1 19 ? -18.875 -6.594 31.547 1 70.69 19 LYS B CA 1
ATOM 2899 C C . LYS B 1 19 ? -17.359 -6.438 31.438 1 70.69 19 LYS B C 1
ATOM 2901 O O . LYS B 1 19 ? -16.609 -7.023 32.219 1 70.69 19 LYS B O 1
ATOM 2906 N N . GLN B 1 20 ? -16.906 -5.535 30.406 1 82.69 20 GLN B N 1
ATOM 2907 C CA . GLN B 1 20 ? -15.461 -5.422 30.328 1 82.69 20 GLN B CA 1
ATOM 2908 C C . GLN B 1 20 ? -15.031 -3.99 30 1 82.69 20 GLN B C 1
ATOM 2910 O O . GLN B 1 20 ? -15.734 -3.281 29.281 1 82.69 20 GLN B O 1
ATOM 2915 N N . ASN B 1 21 ? -13.984 -3.461 30.797 1 87.31 21 ASN B N 1
ATOM 2916 C CA . ASN B 1 21 ? -13.344 -2.18 30.531 1 87.31 21 ASN B CA 1
ATOM 2917 C C . ASN B 1 21 ? -12.234 -2.322 29.484 1 87.31 21 ASN B C 1
ATOM 2919 O O . ASN B 1 21 ? -11.281 -3.082 29.688 1 87.31 21 ASN B O 1
ATOM 2923 N N . ILE B 1 22 ? -12.461 -1.712 28.312 1 89.12 22 ILE B N 1
ATOM 2924 C CA . ILE B 1 22 ? -11.453 -1.747 27.266 1 89.12 22 ILE B CA 1
ATOM 2925 C C . ILE B 1 22 ? -10.633 -0.458 27.281 1 89.12 22 ILE B C 1
ATOM 2927 O O . ILE B 1 22 ? -11.172 0.63 27.062 1 89.12 22 ILE B O 1
ATOM 2931 N N . LYS B 1 23 ? -9.336 -0.556 27.562 1 94.38 23 LYS B N 1
ATOM 2932 C CA . LYS B 1 23 ? -8.438 0.593 27.531 1 94.38 23 LYS B CA 1
ATOM 2933 C C . LYS B 1 23 ? -7.961 0.862 26.094 1 94.38 23 LYS B C 1
ATOM 2935 O O . LYS B 1 23 ? -6.957 0.3 25.656 1 94.38 23 LYS B O 1
ATOM 2940 N N . ALA B 1 24 ? -8.625 1.764 25.469 1 94.56 24 ALA B N 1
ATOM 2941 C CA . ALA B 1 24 ? -8.32 2.059 24.078 1 94.56 24 ALA B CA 1
ATOM 2942 C C . ALA B 1 24 ? -7.062 2.914 23.953 1 94.56 24 ALA B C 1
ATOM 2944 O O . ALA B 1 24 ? -6.301 2.775 22.984 1 94.56 24 ALA B O 1
ATOM 2945 N N . VAL B 1 25 ? -6.887 3.803 24.875 1 97.88 25 VAL B N 1
ATOM 2946 C CA . VAL B 1 25 ? -5.699 4.645 24.969 1 97.88 25 VAL B CA 1
ATOM 2947 C C . VAL B 1 25 ? -5.211 4.688 26.406 1 97.88 25 VAL B C 1
ATOM 2949 O O . VAL B 1 25 ? -6.004 4.859 27.344 1 97.88 25 VAL B O 1
ATOM 2952 N N . GLU B 1 26 ? -3.947 4.449 26.578 1 98.12 26 GLU B N 1
ATOM 2953 C CA . GLU B 1 26 ? -3.396 4.359 27.922 1 98.12 26 GLU B CA 1
ATOM 2954 C C . GLU B 1 26 ? -2.152 5.23 28.078 1 98.12 26 GLU B C 1
ATOM 2956 O O . GLU B 1 26 ? -1.09 4.898 27.547 1 98.12 26 GLU B O 1
ATOM 2961 N N . ASP B 1 27 ? -2.275 6.281 28.797 1 98.19 27 ASP B N 1
ATOM 2962 C CA . ASP B 1 27 ? -1.183 7.145 29.234 1 98.19 27 ASP B CA 1
ATOM 2963 C C . ASP B 1 27 ? -0.364 7.641 28.047 1 98.19 27 ASP B C 1
ATOM 2965 O O . ASP B 1 27 ? 0.857 7.477 28.016 1 98.19 27 ASP B O 1
ATOM 2969 N N . VAL B 1 28 ? -1.014 8.258 27.109 1 98.44 28 VAL B N 1
ATOM 2970 C CA . VAL B 1 28 ? -0.333 8.719 25.906 1 98.44 28 VAL B CA 1
ATOM 2971 C C . VAL B 1 28 ? -0.061 10.219 26 1 98.44 28 VAL B C 1
ATOM 2973 O O . VAL B 1 28 ? -0.957 11 26.344 1 98.44 28 VAL B O 1
ATOM 2976 N N . THR B 1 29 ? 1.151 10.617 25.844 1 98.62 29 THR B N 1
ATOM 2977 C CA . THR B 1 29 ? 1.568 12.008 25.781 1 98.62 29 THR B CA 1
ATOM 2978 C C . THR B 1 29 ? 2.152 12.336 24.422 1 98.62 29 THR B C 1
ATOM 2980 O O . THR B 1 29 ? 3.096 11.688 23.969 1 98.62 29 THR B O 1
ATOM 2983 N N . ILE B 1 30 ? 1.547 13.266 23.719 1 97.94 30 ILE B N 1
ATOM 2984 C CA . ILE B 1 30 ? 2.01 13.719 22.406 1 97.94 30 ILE B CA 1
ATOM 2985 C C . ILE B 1 30 ? 1.939 15.242 22.328 1 97.94 30 ILE B C 1
ATOM 2987 O O . ILE B 1 30 ? 0.928 15.844 22.703 1 97.94 30 ILE B O 1
ATOM 2991 N N . HIS B 1 31 ? 2.973 15.844 21.891 1 98.31 31 HIS B N 1
ATOM 2992 C CA . HIS B 1 31 ? 3.025 17.281 21.625 1 98.31 31 HIS B CA 1
ATOM 2993 C C . HIS B 1 31 ? 3.354 17.562 20.156 1 98.31 31 HIS B C 1
ATOM 2995 O O . HIS B 1 31 ? 4.395 17.125 19.656 1 98.31 31 HIS B O 1
ATOM 3001 N N . ILE B 1 32 ? 2.492 18.25 19.484 1 98 32 ILE B N 1
ATOM 3002 C CA . ILE B 1 32 ? 2.654 18.531 18.062 1 98 32 ILE B CA 1
ATOM 3003 C C . ILE B 1 32 ? 2.91 20.016 17.844 1 98 32 ILE B C 1
ATOM 3005 O O . ILE B 1 32 ? 2.195 20.859 18.391 1 98 32 ILE B O 1
ATOM 3009 N N . ASN B 1 33 ? 3.877 20.344 17.047 1 97.75 33 ASN B N 1
ATOM 3010 C CA . ASN B 1 33 ? 4.23 21.734 16.781 1 97.75 33 ASN B CA 1
ATOM 3011 C C . ASN B 1 33 ? 3.41 22.297 15.625 1 97.75 33 ASN B C 1
ATOM 3013 O O . ASN B 1 33 ? 3.002 21.562 14.727 1 97.75 33 ASN B O 1
ATOM 3017 N N . GLN B 1 34 ? 3.207 23.594 15.781 1 97.62 34 GLN B N 1
ATOM 3018 C CA . GLN B 1 34 ? 2.539 24.281 14.688 1 97.62 34 GLN B CA 1
ATOM 3019 C C . GLN B 1 34 ? 3.295 24.094 13.375 1 97.62 34 GLN B C 1
ATOM 3021 O O . GLN B 1 34 ? 4.52 24.219 13.328 1 97.62 34 GLN B O 1
ATOM 3026 N N . GLY B 1 35 ? 2.541 23.656 12.32 1 96.69 35 GLY B N 1
ATOM 3027 C CA . GLY B 1 35 ? 3.137 23.5 11 1 96.69 35 GLY B CA 1
ATOM 3028 C C . GLY B 1 35 ? 3.613 22.094 10.719 1 96.69 35 GLY B C 1
ATOM 3029 O O . GLY B 1 35 ? 3.961 21.766 9.578 1 96.69 35 GLY B O 1
ATOM 3030 N N . ASP B 1 36 ? 3.533 21.188 11.672 1 97.12 36 ASP B N 1
ATOM 3031 C CA . ASP B 1 36 ? 3.963 19.812 11.492 1 97.12 36 ASP B CA 1
ATOM 3032 C C . ASP B 1 36 ? 2.982 19.031 10.609 1 97.12 36 ASP B C 1
ATOM 3034 O O . ASP B 1 36 ? 1.785 19.328 10.602 1 97.12 36 ASP B O 1
ATOM 3038 N N . ILE B 1 37 ? 3.551 18.219 9.836 1 97.31 37 ILE B N 1
ATOM 3039 C CA . ILE B 1 37 ? 2.797 17.031 9.438 1 97.31 37 ILE B CA 1
ATOM 3040 C C . ILE B 1 37 ? 3.168 15.859 10.344 1 97.31 37 ILE B C 1
ATOM 3042 O O . ILE B 1 37 ? 4.223 15.242 10.172 1 97.31 37 ILE B O 1
ATOM 3046 N N . TYR B 1 38 ? 2.314 15.625 11.297 1 97.81 38 TYR B N 1
ATOM 3047 C CA . TYR B 1 38 ? 2.566 14.656 12.359 1 97.81 38 TYR B CA 1
ATOM 3048 C C . TYR B 1 38 ? 1.83 13.352 12.094 1 97.81 38 TYR B C 1
ATOM 3050 O O . TYR B 1 38 ? 0.597 13.312 12.086 1 97.81 38 TYR B O 1
ATOM 3058 N N . GLY B 1 39 ? 2.619 12.25 11.906 1 97.81 39 GLY B N 1
ATOM 3059 C CA . GLY B 1 39 ? 2.018 10.953 11.633 1 97.81 39 GLY B CA 1
ATOM 3060 C C . GLY B 1 39 ? 1.837 10.109 12.883 1 97.81 39 GLY B C 1
ATOM 3061 O O . GLY B 1 39 ? 2.691 10.109 13.766 1 97.81 39 GLY B O 1
ATOM 3062 N N . ILE B 1 40 ? 0.738 9.492 12.961 1 97.81 40 ILE B N 1
ATOM 3063 C CA . ILE B 1 40 ? 0.485 8.461 13.961 1 97.81 40 ILE B CA 1
ATOM 3064 C C . ILE B 1 40 ? 0.227 7.125 13.266 1 97.81 40 ILE B C 1
ATOM 3066 O O . ILE B 1 40 ? -0.733 6.988 12.5 1 97.81 40 ILE B O 1
ATOM 3070 N N . VAL B 1 41 ? 1.078 6.172 13.578 1 96.38 41 VAL B N 1
ATOM 3071 C CA . VAL B 1 41 ? 1.001 4.895 12.883 1 96.38 41 VAL B CA 1
ATOM 3072 C C . VAL B 1 41 ? 0.766 3.768 13.883 1 96.38 41 VAL B C 1
ATOM 3074 O O . VAL B 1 41 ? 1.196 3.857 15.039 1 96.38 41 VAL B O 1
ATOM 3077 N N . GLY B 1 42 ? 0.123 2.771 13.43 1 93.81 42 GLY B N 1
ATOM 3078 C CA . GLY B 1 42 ? -0.204 1.574 14.188 1 93.81 42 GLY B CA 1
ATOM 3079 C C . GLY B 1 42 ? -1.16 0.649 13.461 1 93.81 42 GLY B C 1
ATOM 3080 O O . GLY B 1 42 ? -1.804 1.055 12.492 1 93.81 42 GLY B O 1
ATOM 3081 N N . TYR B 1 43 ? -1.11 -0.544 13.938 1 88.81 43 TYR B N 1
ATOM 3082 C CA . TYR B 1 43 ? -2.037 -1.489 13.32 1 88.81 43 TYR B CA 1
ATOM 3083 C C . TYR B 1 43 ? -3.471 -1.201 13.75 1 88.81 43 TYR B C 1
ATOM 3085 O O . TYR B 1 43 ? -3.715 -0.331 14.586 1 88.81 43 TYR B O 1
ATOM 3093 N N . SER B 1 44 ? -4.371 -1.852 13.109 1 83.25 44 SER B N 1
ATOM 3094 C CA . SER B 1 44 ? -5.773 -1.709 13.477 1 83.25 44 SER B CA 1
ATOM 3095 C C . SER B 1 44 ? -5.996 -2.035 14.953 1 83.25 44 SER B C 1
ATOM 3097 O O . SER B 1 44 ? -5.441 -3.01 15.461 1 83.25 44 SER B O 1
ATOM 3099 N N . GLY B 1 45 ? -6.727 -1.24 15.617 1 84.94 45 GLY B N 1
ATOM 3100 C CA . GLY B 1 45 ? -7.023 -1.463 17.016 1 84.94 45 GLY B CA 1
ATOM 3101 C C . GLY B 1 45 ? -5.977 -0.88 17.953 1 84.94 45 GLY B C 1
ATOM 3102 O O . GLY B 1 45 ? -6.07 -1.023 19.172 1 84.94 45 GLY B O 1
ATOM 3103 N N . ALA B 1 46 ? -5.039 -0.152 17.406 1 91.56 46 ALA B N 1
ATOM 3104 C CA . ALA B 1 46 ? -3.943 0.367 18.219 1 91.56 46 ALA B CA 1
ATOM 3105 C C . ALA B 1 46 ? -4.391 1.577 19.031 1 91.56 46 ALA B C 1
ATOM 3107 O O . ALA B 1 46 ? -3.689 2.01 19.953 1 91.56 46 ALA B O 1
ATOM 3108 N N . GLY B 1 47 ? -5.566 2.152 18.719 1 94.06 47 GLY B N 1
ATOM 3109 C CA . GLY B 1 47 ? -6.09 3.291 19.469 1 94.06 47 GLY B CA 1
ATOM 3110 C C . GLY B 1 47 ? -5.883 4.613 18.75 1 94.06 47 GLY B C 1
ATOM 3111 O O . GLY B 1 47 ? -6.129 5.676 19.312 1 94.06 47 GLY B O 1
ATOM 3112 N N . LYS B 1 48 ? -5.43 4.578 17.469 1 94.94 48 LYS B N 1
ATOM 3113 C CA . LYS B 1 48 ? -5.062 5.777 16.734 1 94.94 48 LYS B CA 1
ATOM 3114 C C . LYS B 1 48 ? -6.262 6.703 16.547 1 94.94 48 LYS B C 1
ATOM 3116 O O . LYS B 1 48 ? -6.195 7.887 16.891 1 94.94 48 LYS B O 1
ATOM 3121 N N . SER B 1 49 ? -7.395 6.168 16.078 1 92.81 49 SER B N 1
ATOM 3122 C CA . SER B 1 49 ? -8.578 6.973 15.805 1 92.81 49 SER B CA 1
ATOM 3123 C C . SER B 1 49 ? -9.188 7.508 17.094 1 92.81 49 SER B C 1
ATOM 3125 O O . SER B 1 49 ? -9.641 8.656 17.141 1 92.81 49 SER B O 1
ATOM 3127 N N . THR B 1 50 ? -9.18 6.707 18.109 1 94.5 50 THR B N 1
ATOM 3128 C CA . THR B 1 50 ? -9.664 7.145 19.422 1 94.5 50 THR B CA 1
ATOM 3129 C C . THR B 1 50 ? -8.828 8.312 19.938 1 94.5 50 THR B C 1
ATOM 3131 O O . THR B 1 50 ? -9.375 9.305 20.438 1 94.5 50 THR B O 1
ATOM 3134 N N . LEU B 1 51 ? -7.535 8.195 19.766 1 96.62 51 LEU B N 1
ATOM 3135 C CA . LEU B 1 51 ? -6.621 9.219 20.266 1 96.62 51 LEU B CA 1
ATOM 3136 C C . LEU B 1 51 ? -6.836 10.539 19.531 1 96.62 51 LEU B C 1
ATOM 3138 O O . LEU B 1 51 ? -6.926 11.594 20.172 1 96.62 51 LEU B O 1
ATOM 3142 N N . VAL B 1 52 ? -6.953 10.508 18.234 1 94.81 52 VAL B N 1
ATOM 3143 C CA . VAL B 1 52 ? -7.008 11.75 17.469 1 94.81 52 VAL B CA 1
ATOM 3144 C C . VAL B 1 52 ? -8.352 12.438 17.703 1 94.81 52 VAL B C 1
ATOM 3146 O O . VAL B 1 52 ? -8.445 13.664 17.641 1 94.81 52 VAL B O 1
ATOM 3149 N N . ARG B 1 53 ? -9.352 11.719 18.078 1 95.06 53 ARG B N 1
ATOM 3150 C CA . ARG B 1 53 ? -10.688 12.273 18.297 1 95.06 53 ARG B CA 1
ATOM 3151 C C . ARG B 1 53 ? -10.75 13 19.641 1 95.06 53 ARG B C 1
ATOM 3153 O O . ARG B 1 53 ? -11.695 13.75 19.891 1 95.06 53 ARG B O 1
ATOM 3160 N N . VAL B 1 54 ? -9.758 12.789 20.516 1 97.25 54 VAL B N 1
ATOM 3161 C CA . VAL B 1 54 ? -9.758 13.531 21.766 1 97.25 54 VAL B CA 1
ATOM 3162 C C . VAL B 1 54 ? -9.336 14.977 21.516 1 97.25 54 VAL B C 1
ATOM 3164 O O . VAL B 1 54 ? -9.672 15.875 22.281 1 97.25 54 VAL B O 1
ATOM 3167 N N . ILE B 1 55 ? -8.586 15.18 20.375 1 97.19 55 ILE B N 1
ATOM 3168 C CA . ILE B 1 55 ? -8.039 16.5 20.078 1 97.19 55 ILE B CA 1
ATOM 3169 C C . ILE B 1 55 ? -9.172 17.516 19.969 1 97.19 55 ILE B C 1
ATOM 3171 O O . ILE B 1 55 ? -9.07 18.625 20.5 1 97.19 55 ILE B O 1
ATOM 3175 N N . ASN B 1 56 ? -10.258 17.141 19.328 1 95.56 56 ASN B N 1
ATOM 3176 C CA . ASN B 1 56 ? -11.391 18.047 19.203 1 95.56 56 ASN B CA 1
ATOM 3177 C C . ASN B 1 56 ? -12.562 17.594 20.078 1 95.56 56 ASN B C 1
ATOM 3179 O O . ASN B 1 56 ? -13.688 18.078 19.906 1 95.56 56 ASN B O 1
ATOM 3183 N N . LEU B 1 57 ? -12.367 16.594 20.922 1 96.94 57 LEU B N 1
ATOM 3184 C CA . LEU B 1 57 ? -13.281 16.094 21.938 1 96.94 57 LEU B CA 1
ATOM 3185 C C . LEU B 1 57 ? -14.492 15.422 21.297 1 96.94 57 LEU B C 1
ATOM 3187 O O . LEU B 1 57 ? -15.602 15.477 21.844 1 96.94 57 LEU B O 1
ATOM 3191 N N . LEU B 1 58 ? -14.328 14.922 20.078 1 94 58 LEU B N 1
ATOM 3192 C CA . LEU B 1 58 ? -15.32 13.977 19.594 1 94 58 LEU B CA 1
ATOM 3193 C C . LEU B 1 58 ? -15.32 12.703 20.438 1 94 58 LEU B C 1
ATOM 3195 O O . LEU B 1 58 ? -16.297 11.953 20.438 1 94 58 LEU B O 1
ATOM 3199 N N . GLN B 1 59 ? -14.188 12.477 21.141 1 95.5 59 GLN B N 1
ATOM 3200 C CA . GLN B 1 59 ? -14.023 11.484 22.203 1 95.5 59 GLN B CA 1
ATOM 3201 C C . GLN B 1 59 ? -13.523 12.125 23.484 1 95.5 59 GLN B C 1
ATOM 3203 O O . GLN B 1 59 ? -12.422 12.68 23.531 1 95.5 59 GLN B O 1
ATOM 3208 N N . VAL B 1 60 ? -14.367 12.125 24.453 1 96.88 60 VAL B N 1
ATOM 3209 C CA . VAL B 1 60 ? -13.93 12.648 25.734 1 96.88 60 VAL B CA 1
ATOM 3210 C C . VAL B 1 60 ? -13.008 11.633 26.422 1 96.88 60 VAL B C 1
ATOM 3212 O O . VAL B 1 60 ? -13.359 10.453 26.547 1 96.88 60 VAL B O 1
ATOM 3215 N N . PRO B 1 61 ? -11.891 12.047 26.781 1 97.94 61 PRO B N 1
ATOM 3216 C CA . PRO B 1 61 ? -10.977 11.102 27.438 1 97.94 61 PRO B CA 1
ATOM 3217 C C . PRO B 1 61 ? -11.414 10.758 28.859 1 97.94 61 PRO B C 1
ATOM 3219 O O . PRO B 1 61 ? -12.32 11.391 29.391 1 97.94 61 PRO B O 1
ATOM 3222 N N . SER B 1 62 ? -10.828 9.688 29.406 1 97.19 62 SER B N 1
ATOM 3223 C CA . SER B 1 62 ? -11.102 9.273 30.766 1 97.19 62 SER B CA 1
ATOM 3224 C C . SER B 1 62 ? -10.156 9.953 31.75 1 97.19 62 SER B C 1
ATOM 3226 O O . SER B 1 62 ? -10.484 10.125 32.938 1 97.19 62 SER B O 1
ATOM 3228 N N . ALA B 1 63 ? -9.039 10.32 31.266 1 97.75 63 ALA B N 1
ATOM 3229 C CA . ALA B 1 63 ? -8.055 11.031 32.094 1 97.75 63 ALA B CA 1
ATOM 3230 C C . ALA B 1 63 ? -7.059 11.781 31.203 1 97.75 63 ALA B C 1
ATOM 3232 O O . ALA B 1 63 ? -7 11.57 30 1 97.75 63 ALA B O 1
ATOM 3233 N N . GLY B 1 64 ? -6.324 12.719 31.844 1 98.25 64 GLY B N 1
ATOM 3234 C CA . GLY B 1 64 ? -5.285 13.477 31.156 1 98.25 64 GLY B CA 1
ATOM 3235 C C . GLY B 1 64 ? -5.637 14.945 30.984 1 98.25 64 GLY B C 1
ATOM 3236 O O . GLY B 1 64 ? -6.504 15.469 31.688 1 98.25 64 GLY B O 1
ATOM 3237 N N . LYS B 1 65 ? -4.883 15.562 30.109 1 98.62 65 LYS B N 1
ATOM 3238 C CA . LYS B 1 65 ? -5.07 16.984 29.812 1 98.62 65 LYS B CA 1
ATOM 3239 C C . LYS B 1 65 ? -4.887 17.25 28.312 1 98.62 65 LYS B C 1
ATOM 3241 O O . LYS B 1 65 ? -3.979 16.719 27.688 1 98.62 65 LYS B O 1
ATOM 3246 N N . ILE B 1 66 ? -5.805 18.047 27.797 1 98.62 66 ILE B N 1
ATOM 3247 C CA . ILE B 1 66 ? -5.75 18.406 26.391 1 98.62 66 ILE B CA 1
ATOM 3248 C C . ILE B 1 66 ? -5.648 19.922 26.25 1 98.62 66 ILE B C 1
ATOM 3250 O O . ILE B 1 66 ? -6.488 20.656 26.766 1 98.62 66 ILE B O 1
ATOM 3254 N N . THR B 1 67 ? -4.617 20.359 25.625 1 98.56 67 THR B N 1
ATOM 3255 C CA . THR B 1 67 ? -4.449 21.766 25.281 1 98.56 67 THR B CA 1
ATOM 3256 C C . THR B 1 67 ? -4.289 21.938 23.781 1 98.56 67 THR B C 1
ATOM 3258 O O . THR B 1 67 ? -3.436 21.297 23.156 1 98.56 67 THR B O 1
ATOM 3261 N N . VAL B 1 68 ? -5.113 22.75 23.188 1 98.12 68 VAL B N 1
ATOM 3262 C CA . VAL B 1 68 ? -5.047 23.031 21.766 1 98.12 68 VAL B CA 1
ATOM 3263 C C . VAL B 1 68 ? -4.965 24.531 21.531 1 98.12 68 VAL B C 1
ATOM 3265 O O . VAL B 1 68 ? -5.828 25.281 21.984 1 98.12 68 VAL B O 1
ATOM 3268 N N . ASP B 1 69 ? -3.936 24.938 20.844 1 96.75 69 ASP B N 1
ATOM 3269 C CA . ASP B 1 69 ? -3.73 26.344 20.531 1 96.75 69 ASP B CA 1
ATOM 3270 C C . ASP B 1 69 ? -3.84 27.203 21.797 1 96.75 69 ASP B C 1
ATOM 3272 O O . ASP B 1 69 ? -4.617 28.156 21.828 1 96.75 69 ASP B O 1
ATOM 3276 N N . ASP B 1 70 ? -3.25 26.781 22.891 1 96.19 70 ASP B N 1
ATOM 3277 C CA . ASP B 1 70 ? -3.086 27.469 24.172 1 96.19 70 ASP B CA 1
ATOM 3278 C C . ASP B 1 70 ? -4.402 27.531 24.938 1 96.19 70 ASP B C 1
ATOM 3280 O O . ASP B 1 70 ? -4.531 28.281 25.906 1 96.19 70 ASP B O 1
ATOM 3284 N N . THR B 1 71 ? -5.387 26.797 24.516 1 97.75 71 THR B N 1
ATOM 3285 C CA . THR B 1 71 ? -6.652 26.672 25.219 1 97.75 71 THR B CA 1
ATOM 3286 C C . THR B 1 71 ? -6.805 25.281 25.812 1 97.75 71 THR B C 1
ATOM 3288 O O . THR B 1 71 ? -6.625 24.281 25.109 1 97.75 71 THR B O 1
ATOM 3291 N N . VAL B 1 72 ? -7.141 25.234 27.047 1 98.25 72 VAL B N 1
ATOM 3292 C CA . VAL B 1 72 ? -7.348 23.953 27.719 1 98.25 72 VAL B CA 1
ATOM 3293 C C . VAL B 1 72 ? -8.75 23.422 27.406 1 98.25 72 VAL B C 1
ATOM 3295 O O . VAL B 1 72 ? -9.742 24.062 27.75 1 98.25 72 VAL B O 1
ATOM 3298 N N . PHE B 1 73 ? -8.805 22.312 26.703 1 98.5 73 PHE B N 1
ATOM 3299 C CA . PHE B 1 73 ? -10.07 21.688 26.344 1 98.5 73 PHE B CA 1
ATOM 3300 C C . PHE B 1 73 ? -10.57 20.797 27.469 1 98.5 73 PHE B C 1
ATOM 3302 O O . PHE B 1 73 ? -11.773 20.734 27.734 1 98.5 73 PHE B O 1
ATOM 3309 N N . TYR B 1 74 ? -9.695 20.062 28.031 1 98.44 74 TYR B N 1
ATOM 3310 C CA . TYR B 1 74 ? -10 19.031 29.031 1 98.44 74 TYR B CA 1
ATOM 3311 C C . TYR B 1 74 ? -8.93 19 30.109 1 98.44 74 TYR B C 1
ATOM 3313 O O . TYR B 1 74 ? -7.734 19.047 29.828 1 98.44 74 TYR B O 1
ATOM 3321 N N . ASP B 1 75 ? -9.273 18.953 31.344 1 98.06 75 ASP B N 1
ATOM 3322 C CA . ASP B 1 75 ? -8.406 18.859 32.5 1 98.06 75 ASP B CA 1
ATOM 3323 C C . ASP B 1 75 ? -9.203 18.469 33.75 1 98.06 75 ASP B C 1
ATOM 3325 O O . ASP B 1 75 ? -10.422 18.656 33.812 1 98.06 75 ASP B O 1
ATOM 3329 N N . HIS B 1 76 ? -8.516 17.812 34.625 1 96.12 76 HIS B N 1
ATOM 3330 C CA . HIS B 1 76 ? -9.141 17.453 35.906 1 96.12 76 HIS B CA 1
ATOM 3331 C C . HIS B 1 76 ? -10.422 16.656 35.688 1 96.12 76 HIS B C 1
ATOM 3333 O O . HIS B 1 76 ? -11.453 16.953 36.312 1 96.12 76 HIS B O 1
ATOM 3339 N N . HIS B 1 77 ? -10.43 15.867 34.656 1 95.75 77 HIS B N 1
ATOM 3340 C CA . HIS B 1 77 ? -11.5 14.922 34.344 1 95.75 77 HIS B CA 1
ATOM 3341 C C . HIS B 1 77 ? -12.773 15.648 33.906 1 95.75 77 HIS B C 1
ATOM 3343 O O . HIS B 1 77 ? -13.883 15.172 34.156 1 95.75 77 HIS B O 1
ATOM 3349 N N . GLN B 1 78 ? -12.523 16.844 33.344 1 96.81 78 GLN B N 1
ATOM 3350 C CA . GLN B 1 78 ? -13.68 17.594 32.875 1 96.81 78 GLN B CA 1
ATOM 3351 C C . GLN B 1 78 ? -13.336 18.422 31.625 1 96.81 78 GLN B C 1
ATOM 3353 O O . GLN B 1 78 ? -12.219 18.922 31.5 1 96.81 78 GLN B O 1
ATOM 3358 N N . VAL B 1 79 ? -14.352 18.609 30.812 1 97.75 79 VAL B N 1
ATOM 3359 C CA . VAL B 1 79 ? -14.227 19.547 29.688 1 97.75 79 VAL B CA 1
ATOM 3360 C C . VAL B 1 79 ? -14.219 20.984 30.219 1 97.75 79 VAL B C 1
ATOM 3362 O O . VAL B 1 79 ? -15.094 21.375 31 1 97.75 79 VAL B O 1
ATOM 3365 N N . GLN B 1 80 ? -13.281 21.719 29.797 1 97.94 80 GLN B N 1
ATOM 3366 C CA . GLN B 1 80 ? -13.07 23.047 30.391 1 97.94 80 GLN B CA 1
ATOM 3367 C C . GLN B 1 80 ? -13.805 24.125 29.609 1 97.94 80 GLN B C 1
ATOM 3369 O O . GLN B 1 80 ? -13.859 25.281 30.031 1 97.94 80 GLN B O 1
ATOM 3374 N N . LEU B 1 81 ? -14.359 23.781 28.5 1 97.44 81 LEU B N 1
ATOM 3375 C CA . LEU B 1 81 ? -15.039 24.719 27.625 1 97.44 81 LEU B CA 1
ATOM 3376 C C . LEU B 1 81 ? -16.547 24.516 27.672 1 97.44 81 LEU B C 1
ATOM 3378 O O . LEU B 1 81 ? -17.016 23.391 27.828 1 97.44 81 LEU B O 1
ATOM 3382 N N . THR B 1 82 ? -17.297 25.641 27.531 1 96.88 82 THR B N 1
ATOM 3383 C CA . THR B 1 82 ? -18.734 25.531 27.328 1 96.88 82 THR B CA 1
ATOM 3384 C C . THR B 1 82 ? -19.031 24.969 25.938 1 96.88 82 THR B C 1
ATOM 3386 O O . THR B 1 82 ? -18.156 24.891 25.078 1 96.88 82 THR B O 1
ATOM 3389 N N . ALA B 1 83 ? -20.188 24.562 25.734 1 95.12 83 ALA B N 1
ATOM 3390 C CA . ALA B 1 83 ? -20.609 24.031 24.438 1 95.12 83 ALA B CA 1
ATOM 3391 C C . ALA B 1 83 ? -20.375 25.047 23.328 1 95.12 83 ALA B C 1
ATOM 3393 O O . ALA B 1 83 ? -19.922 24.688 22.234 1 95.12 83 ALA B O 1
ATOM 3394 N N . ALA B 1 84 ? -20.656 26.281 23.672 1 95.06 84 ALA B N 1
ATOM 3395 C CA . ALA B 1 84 ? -20.5 27.359 22.688 1 95.06 84 ALA B CA 1
ATOM 3396 C C . ALA B 1 84 ? -19.031 27.594 22.375 1 95.06 84 ALA B C 1
ATOM 3398 O O . ALA B 1 84 ? -18.656 27.75 21.219 1 95.06 84 ALA B O 1
ATOM 3399 N N . GLN B 1 85 ? -18.266 27.609 23.422 1 95.94 85 GLN B N 1
ATOM 3400 C CA . GLN B 1 85 ? -16.828 27.781 23.25 1 95.94 85 GLN B CA 1
ATOM 3401 C C . GLN B 1 85 ? -16.234 26.625 22.438 1 95.94 85 GLN B C 1
ATOM 3403 O O . GLN B 1 85 ? -15.383 26.844 21.578 1 95.94 85 GLN B O 1
ATOM 3408 N N . LEU B 1 86 ? -16.672 25.438 22.703 1 95.94 86 LEU B N 1
ATOM 3409 C CA . LEU B 1 86 ? -16.172 24.25 22.016 1 95.94 86 LEU B CA 1
ATOM 3410 C C . LEU B 1 86 ? -16.516 24.281 20.531 1 95.94 86 LEU B C 1
ATOM 3412 O O . LEU B 1 86 ? -15.688 23.953 19.688 1 95.94 86 LEU B O 1
ATOM 3416 N N . ARG B 1 87 ? -17.703 24.719 20.25 1 93.12 87 ARG B N 1
ATOM 3417 C CA . ARG B 1 87 ? -18.125 24.859 18.859 1 93.12 87 ARG B CA 1
ATOM 3418 C C . ARG B 1 87 ? -17.234 25.844 18.109 1 93.12 87 ARG B C 1
ATOM 3420 O O . ARG B 1 87 ? -16.875 25.609 16.953 1 93.12 87 ARG B O 1
ATOM 3427 N N . GLN B 1 88 ? -16.922 26.875 18.781 1 93.94 88 GLN B N 1
ATOM 3428 C CA . GLN B 1 88 ? -16.062 27.891 18.172 1 93.94 88 GLN B CA 1
ATOM 3429 C C . GLN B 1 88 ? -14.648 27.344 17.938 1 93.94 88 GLN B C 1
ATOM 3431 O O . GLN B 1 88 ? -14.078 27.531 16.875 1 93.94 88 GLN B O 1
ATOM 3436 N N . LYS B 1 89 ? -14.156 26.641 18.906 1 95.25 89 LYS B N 1
ATOM 3437 C CA . LYS B 1 89 ? -12.797 26.109 18.812 1 95.25 89 LYS B CA 1
ATOM 3438 C C . LYS B 1 89 ? -12.703 25.016 17.766 1 95.25 89 LYS B C 1
ATOM 3440 O O . LYS B 1 89 ? -11.672 24.859 17.109 1 95.25 89 LYS B O 1
ATOM 3445 N N . ARG B 1 90 ? -13.766 24.297 17.609 1 95.25 90 ARG B N 1
ATOM 3446 C CA . ARG B 1 90 ? -13.797 23.203 16.641 1 95.25 90 ARG B CA 1
ATOM 3447 C C . ARG B 1 90 ? -13.68 23.734 15.211 1 95.25 90 ARG B C 1
ATOM 3449 O O . ARG B 1 90 ? -13.266 23.016 14.305 1 95.25 90 ARG B O 1
ATOM 3456 N N . LYS B 1 91 ? -13.977 25 14.984 1 94.44 91 LYS B N 1
ATOM 3457 C CA . LYS B 1 91 ? -13.82 25.609 13.672 1 94.44 91 LYS B CA 1
ATOM 3458 C C . LYS B 1 91 ? -12.352 25.703 13.273 1 94.44 91 LYS B C 1
ATOM 3460 O O . LYS B 1 91 ? -12.023 25.734 12.086 1 94.44 91 LYS B O 1
ATOM 3465 N N . ASP B 1 92 ? -11.492 25.719 14.312 1 95.88 92 ASP B N 1
ATOM 3466 C CA . ASP B 1 92 ? -10.055 25.812 14.078 1 95.88 92 ASP B CA 1
ATOM 3467 C C . ASP B 1 92 ? -9.438 24.453 13.812 1 95.88 92 ASP B C 1
ATOM 3469 O O . ASP B 1 92 ? -8.234 24.344 13.562 1 95.88 92 ASP B O 1
ATOM 3473 N N . ILE B 1 93 ? -10.297 23.453 13.867 1 97.38 93 ILE B N 1
ATOM 3474 C CA . ILE B 1 93 ? -9.82 22.094 13.68 1 97.38 93 ILE B CA 1
ATOM 3475 C C . ILE B 1 93 ? -10.648 21.391 12.594 1 97.38 93 ILE B C 1
ATOM 3477 O O . ILE B 1 93 ? -11.805 21.031 12.82 1 97.38 93 ILE B O 1
ATOM 3481 N N . GLY B 1 94 ? -10.039 21.25 11.422 1 96.19 94 GLY B N 1
ATOM 3482 C CA . GLY B 1 94 ? -10.695 20.469 10.383 1 96.19 94 GLY B CA 1
ATOM 3483 C C . GLY B 1 94 ? -10.453 18.984 10.508 1 96.19 94 GLY B C 1
ATOM 3484 O O . GLY B 1 94 ? -9.414 18.562 11.016 1 96.19 94 GLY B O 1
ATOM 3485 N N . MET B 1 95 ? -11.438 18.219 10.008 1 94.5 95 MET B N 1
ATOM 3486 C CA . MET B 1 95 ? -11.281 16.781 10.094 1 94.5 95 MET B CA 1
ATOM 3487 C C . MET B 1 95 ? -11.719 16.109 8.797 1 94.5 95 MET B C 1
ATOM 3489 O O . MET B 1 95 ? -12.734 16.484 8.211 1 94.5 95 MET B O 1
ATOM 3493 N N . ILE B 1 96 ? -10.836 15.258 8.359 1 94.31 96 ILE B N 1
ATOM 3494 C CA . ILE B 1 96 ? -11.148 14.336 7.27 1 94.31 96 ILE B CA 1
ATOM 3495 C C . ILE B 1 96 ? -11.328 12.922 7.82 1 94.31 96 ILE B C 1
ATOM 3497 O O . ILE B 1 96 ? -10.43 12.383 8.461 1 94.31 96 ILE B O 1
ATOM 3501 N N . PHE B 1 97 ? -12.461 12.328 7.492 1 87.69 97 PHE B N 1
ATOM 3502 C CA . PHE B 1 97 ? -12.812 11.023 8.039 1 87.69 97 PHE B CA 1
ATOM 3503 C C . PHE B 1 97 ? -12.383 9.906 7.094 1 87.69 97 PHE B C 1
ATOM 3505 O O . PHE B 1 97 ? -12.102 10.156 5.922 1 87.69 97 PHE B O 1
ATOM 3512 N N . GLN B 1 98 ? -12.336 8.734 7.691 1 81.69 98 GLN B N 1
ATOM 3513 C CA . GLN B 1 98 ? -11.984 7.543 6.922 1 81.69 98 GLN B CA 1
ATOM 3514 C C . GLN B 1 98 ? -12.93 7.355 5.738 1 81.69 98 GLN B C 1
ATOM 3516 O O . GLN B 1 98 ? -12.484 7.082 4.621 1 81.69 98 GLN B O 1
ATOM 3521 N N . HIS B 1 99 ? -14.156 7.59 6.047 1 84.88 99 HIS B N 1
ATOM 3522 C CA . HIS B 1 99 ? -15.156 7.672 4.984 1 84.88 99 HIS B CA 1
ATOM 3523 C C . HIS B 1 99 ? -15.414 9.117 4.582 1 84.88 99 HIS B C 1
ATOM 3525 O O . HIS B 1 99 ? -15.273 10.031 5.398 1 84.88 99 HIS B O 1
ATOM 3531 N N . PHE B 1 100 ? -15.719 9.32 3.398 1 88.25 100 PHE B N 1
ATOM 3532 C CA . PHE B 1 100 ? -15.805 10.688 2.885 1 88.25 100 PHE B CA 1
ATOM 3533 C C . PHE B 1 100 ? -16.828 11.5 3.676 1 88.25 100 PHE B C 1
ATOM 3535 O O . PHE B 1 100 ? -16.625 12.695 3.904 1 88.25 100 PHE B O 1
ATOM 3542 N N . ASN B 1 101 ? -17.859 10.797 4.129 1 90.38 101 ASN B N 1
ATOM 3543 C CA . ASN B 1 101 ? -18.938 11.406 4.91 1 90.38 101 ASN B CA 1
ATOM 3544 C C . ASN B 1 101 ? -19.547 12.602 4.188 1 90.38 101 ASN B C 1
ATOM 3546 O O . ASN B 1 101 ? -19.781 13.641 4.797 1 90.38 101 ASN B O 1
ATOM 3550 N N . LEU B 1 102 ? -19.625 12.5 2.918 1 94.38 102 LEU B N 1
ATOM 3551 C CA . LEU B 1 102 ? -20.297 13.547 2.154 1 94.38 102 LEU B CA 1
ATOM 3552 C C . LEU B 1 102 ? -21.812 13.352 2.174 1 94.38 102 LEU B C 1
ATOM 3554 O O . LEU B 1 102 ? -22.297 12.211 2.199 1 94.38 102 LEU B O 1
ATOM 3558 N N . MET B 1 103 ? -22.531 14.453 2.203 1 95 103 MET B N 1
ATOM 3559 C CA . MET B 1 103 ? -23.984 14.398 2.076 1 95 103 MET B CA 1
ATOM 3560 C C . MET B 1 103 ? -24.391 14.094 0.639 1 95 103 MET B C 1
ATOM 3562 O O . MET B 1 103 ? -24.188 14.914 -0.258 1 95 103 MET B O 1
ATOM 3566 N N . ALA B 1 104 ? -25.062 13.016 0.452 1 93.44 104 ALA B N 1
ATOM 3567 C CA . ALA B 1 104 ? -25.328 12.461 -0.872 1 93.44 104 ALA B CA 1
ATOM 3568 C C . ALA B 1 104 ? -26.266 13.367 -1.662 1 93.44 104 ALA B C 1
ATOM 3570 O O . ALA B 1 104 ? -26.219 13.406 -2.895 1 93.44 104 ALA B O 1
ATOM 3571 N N . GLN B 1 105 ? -27.109 14.125 -0.986 1 95.81 105 GLN B N 1
ATOM 3572 C CA . GLN B 1 105 ? -28.141 14.93 -1.65 1 95.81 105 GLN B CA 1
ATOM 3573 C C . GLN B 1 105 ? -27.656 16.359 -1.851 1 95.81 105 GLN B C 1
ATOM 3575 O O . GLN B 1 105 ? -28.453 17.25 -2.191 1 95.81 105 GLN B O 1
ATOM 3580 N N . MET B 1 106 ? -26.422 16.625 -1.605 1 96.81 106 MET B N 1
ATOM 3581 C CA . MET B 1 106 ? -25.828 17.938 -1.809 1 96.81 106 MET B CA 1
ATOM 3582 C C . MET B 1 106 ? -24.672 17.859 -2.809 1 96.81 106 MET B C 1
ATOM 3584 O O . MET B 1 106 ? -23.953 16.859 -2.855 1 96.81 106 MET B O 1
ATOM 3588 N N . THR B 1 107 ? -24.578 18.906 -3.539 1 97.44 107 THR B N 1
ATOM 3589 C CA . THR B 1 107 ? -23.469 18.984 -4.48 1 97.44 107 THR B CA 1
ATOM 3590 C C . THR B 1 107 ? -22.156 19.219 -3.746 1 97.44 107 THR B C 1
ATOM 3592 O O . THR B 1 107 ? -22.141 19.422 -2.531 1 97.44 107 THR B O 1
ATOM 3595 N N . ALA B 1 108 ? -21.062 19.094 -4.512 1 97.69 108 ALA B N 1
ATOM 3596 C CA . ALA B 1 108 ? -19.766 19.375 -3.93 1 97.69 108 ALA B CA 1
ATOM 3597 C C . ALA B 1 108 ? -19.734 20.75 -3.281 1 97.69 108 ALA B C 1
ATOM 3599 O O . ALA B 1 108 ? -19.297 20.891 -2.133 1 97.69 108 ALA B O 1
ATOM 3600 N N . LYS B 1 109 ? -20.234 21.75 -4.031 1 97.75 109 LYS B N 1
ATOM 3601 C CA . LYS B 1 109 ? -20.234 23.125 -3.506 1 97.75 109 LYS B CA 1
ATOM 3602 C C . LYS B 1 109 ? -21.125 23.234 -2.271 1 97.75 109 LYS B C 1
ATOM 3604 O O . LYS B 1 109 ? -20.766 23.922 -1.308 1 97.75 109 LYS B O 1
ATOM 3609 N N . GLU B 1 110 ? -22.219 22.531 -2.275 1 97.06 110 GLU B N 1
ATOM 3610 C CA . GLU B 1 110 ? -23.125 22.578 -1.135 1 97.06 110 GLU B CA 1
ATOM 3611 C C . GLU B 1 110 ? -22.531 21.875 0.076 1 97.06 110 GLU B C 1
ATOM 3613 O O . GLU B 1 110 ? -22.734 22.297 1.215 1 97.06 110 GLU B O 1
ATOM 3618 N N . ASN B 1 111 ? -21.875 20.766 -0.178 1 97.81 111 ASN B N 1
ATOM 3619 C CA . ASN B 1 111 ? -21.188 20.062 0.899 1 97.81 111 ASN B CA 1
ATOM 3620 C C . ASN B 1 111 ? -20.203 20.969 1.614 1 97.81 111 ASN B C 1
ATOM 3622 O O . ASN B 1 111 ? -20.141 20.984 2.846 1 97.81 111 ASN B O 1
ATOM 3626 N N . VAL B 1 112 ? -19.438 21.719 0.84 1 97.56 112 VAL B N 1
ATOM 3627 C CA . VAL B 1 112 ? -18.438 22.625 1.398 1 97.56 112 VAL B CA 1
ATOM 3628 C C . VAL B 1 112 ? -19.125 23.781 2.105 1 97.56 112 VAL B C 1
ATOM 3630 O O . VAL B 1 112 ? -18.734 24.172 3.207 1 97.56 112 VAL B O 1
ATOM 3633 N N . ALA B 1 113 ? -20.188 24.312 1.483 1 96.69 113 ALA B N 1
ATOM 3634 C CA . ALA B 1 113 ? -20.906 25.453 2.029 1 96.69 113 ALA B CA 1
ATOM 3635 C C . ALA B 1 113 ? -21.578 25.094 3.357 1 96.69 113 ALA B C 1
ATOM 3637 O O . ALA B 1 113 ? -21.766 25.969 4.215 1 96.69 113 ALA B O 1
ATOM 3638 N N . PHE B 1 114 ? -21.859 23.812 3.553 1 94.69 114 PHE B N 1
ATOM 3639 C CA . PHE B 1 114 ? -22.531 23.359 4.766 1 94.69 114 PHE B CA 1
ATOM 3640 C C . PHE B 1 114 ? -21.688 23.688 6 1 94.69 114 PHE B C 1
ATOM 3642 O O . PHE B 1 114 ? -22.234 24.016 7.059 1 94.69 114 PHE B O 1
ATOM 3649 N N . ALA B 1 115 ? -20.391 23.625 5.824 1 93.75 115 ALA B N 1
ATOM 3650 C CA . ALA B 1 115 ? -19.469 23.906 6.93 1 93.75 115 ALA B CA 1
ATOM 3651 C C . ALA B 1 115 ? -19.516 25.375 7.32 1 93.75 115 ALA B C 1
ATOM 3653 O O . ALA B 1 115 ? -19.125 25.734 8.43 1 93.75 115 ALA B O 1
ATOM 3654 N N . LEU B 1 116 ? -20.078 26.234 6.434 1 95.06 116 LEU B N 1
ATOM 3655 C CA . LEU B 1 116 ? -20.094 27.672 6.66 1 95.06 116 LEU B CA 1
ATOM 3656 C C . LEU B 1 116 ? -21.469 28.125 7.102 1 95.06 116 LEU B C 1
ATOM 3658 O O . LEU B 1 116 ? -21.734 29.328 7.199 1 95.06 116 LEU B O 1
ATOM 3662 N N . LYS B 1 117 ? -22.328 27.203 7.352 1 90.44 117 LYS B N 1
ATOM 3663 C CA . LYS B 1 117 ? -23.719 27.516 7.652 1 90.44 117 LYS B CA 1
ATOM 3664 C C . LYS B 1 117 ? -23.828 28.516 8.797 1 90.44 117 LYS B C 1
ATOM 3666 O O . LYS B 1 117 ? -24.672 29.422 8.766 1 90.44 117 LYS B O 1
ATOM 3671 N N . HIS B 1 118 ? -22.969 28.453 9.805 1 86.19 118 HIS B N 1
ATOM 3672 C CA . HIS B 1 118 ? -23.062 29.312 10.977 1 86.19 118 HIS B CA 1
ATOM 3673 C C . HIS B 1 118 ? -21.938 30.359 10.977 1 86.19 118 HIS B C 1
ATOM 3675 O O . HIS B 1 118 ? -21.656 30.969 12.016 1 86.19 118 HIS B O 1
ATOM 3681 N N . SER B 1 119 ? -21.391 30.516 9.875 1 90.31 119 SER B N 1
ATOM 3682 C CA . SER B 1 119 ? -20.359 31.531 9.766 1 90.31 119 SER B CA 1
ATOM 3683 C C . SER B 1 119 ? -20.969 32.938 9.625 1 90.31 119 SER B C 1
ATOM 3685 O O . SER B 1 119 ? -22.109 33.062 9.203 1 90.31 119 SER B O 1
ATOM 3687 N N . PRO B 1 120 ? -20.25 33.906 10 1 91.12 120 PRO B N 1
ATOM 3688 C CA . PRO B 1 120 ? -20.75 35.281 9.875 1 91.12 120 PRO B CA 1
ATOM 3689 C C . PRO B 1 120 ? -20.656 35.812 8.453 1 91.12 120 PRO B C 1
ATOM 3691 O O . PRO B 1 120 ? -21.094 36.938 8.18 1 91.12 120 PRO B O 1
ATOM 3694 N N . LEU B 1 121 ? -20.281 35.031 7.566 1 93.81 121 LEU B N 1
ATOM 3695 C CA . LEU B 1 121 ? -20.109 35.469 6.184 1 93.81 121 LEU B CA 1
ATOM 3696 C C . LEU B 1 121 ? -21.453 35.656 5.496 1 93.81 121 LEU B C 1
ATOM 3698 O O . LEU B 1 121 ? -22.406 34.938 5.77 1 93.81 121 LEU B O 1
ATOM 3702 N N . SER B 1 122 ? -21.469 36.656 4.582 1 95.06 122 SER B N 1
ATOM 3703 C CA . SER B 1 122 ? -22.641 36.844 3.738 1 95.06 122 SER B CA 1
ATOM 3704 C C . SER B 1 122 ? -22.781 35.719 2.711 1 95.06 122 SER B C 1
ATOM 3706 O O . SER B 1 122 ? -21.844 34.938 2.531 1 95.06 122 SER B O 1
ATOM 3708 N N . ALA B 1 123 ? -23.938 35.688 2.129 1 93.56 123 ALA B N 1
ATOM 3709 C CA . ALA B 1 123 ? -24.172 34.656 1.107 1 93.56 123 ALA B CA 1
ATOM 3710 C C . ALA B 1 123 ? -23.156 34.781 -0.027 1 93.56 123 ALA B C 1
ATOM 3712 O O . ALA B 1 123 ? -22.656 33.781 -0.52 1 93.56 123 ALA B O 1
ATOM 3713 N N . ALA B 1 124 ? -22.859 36 -0.362 1 95.31 124 ALA B N 1
ATOM 3714 C CA . ALA B 1 124 ? -21.922 36.219 -1.449 1 95.31 124 ALA B CA 1
ATOM 3715 C C . ALA B 1 124 ? -20.5 35.812 -1.044 1 95.31 124 ALA B C 1
ATOM 3717 O O . ALA B 1 124 ? -19.766 35.25 -1.845 1 95.31 124 ALA B O 1
ATOM 3718 N N . GLU B 1 125 ? -20.156 36.094 0.151 1 96.12 125 GLU B N 1
ATOM 3719 C CA . GLU B 1 125 ? -18.844 35.75 0.665 1 96.12 125 GLU B CA 1
ATOM 3720 C C . GLU B 1 125 ? -18.672 34.219 0.771 1 96.12 125 GLU B C 1
ATOM 3722 O O . GLU B 1 125 ? -17.609 33.688 0.481 1 96.12 125 GLU B O 1
ATOM 3727 N N . LYS B 1 126 ? -19.703 33.594 1.193 1 95.81 126 LYS B N 1
ATOM 3728 C CA . LYS B 1 126 ? -19.688 32.156 1.296 1 95.81 126 LYS B CA 1
ATOM 3729 C C . LYS B 1 126 ? -19.484 31.5 -0.072 1 95.81 126 LYS B C 1
ATOM 3731 O O . LYS B 1 126 ? -18.703 30.562 -0.211 1 95.81 126 LYS B O 1
ATOM 3736 N N . GLU B 1 127 ? -20.203 32.031 -1.022 1 95.25 127 GLU B N 1
ATOM 3737 C CA . GLU B 1 127 ? -20.094 31.516 -2.377 1 95.25 127 GLU B CA 1
ATOM 3738 C C . GLU B 1 127 ? -18.672 31.672 -2.914 1 95.25 127 GLU B C 1
ATOM 3740 O O . GLU B 1 127 ? -18.109 30.75 -3.512 1 95.25 127 GLU B O 1
ATOM 3745 N N . LYS B 1 128 ? -18.125 32.781 -2.701 1 96.5 128 LYS B N 1
ATOM 3746 C CA . LYS B 1 128 ? -16.75 33.062 -3.143 1 96.5 128 LYS B CA 1
ATOM 3747 C C . LYS B 1 128 ? -15.766 32.125 -2.443 1 96.5 128 LYS B C 1
ATOM 3749 O O . LYS B 1 128 ? -14.852 31.594 -3.08 1 96.5 128 LYS B O 1
ATOM 3754 N N . LYS B 1 129 ? -15.945 31.969 -1.181 1 96.62 129 LYS B N 1
ATOM 3755 C CA . LYS B 1 129 ? -15.07 31.094 -0.39 1 96.62 129 LYS B CA 1
ATOM 3756 C C . LYS B 1 129 ? -15.148 29.656 -0.865 1 96.62 129 LYS B C 1
ATOM 3758 O O . LYS B 1 129 ? -14.125 28.984 -1.031 1 96.62 129 LYS B O 1
ATOM 3763 N N . VAL B 1 130 ? -16.344 29.234 -1.094 1 97.12 130 VAL B N 1
ATOM 3764 C CA . VAL B 1 130 ? -16.562 27.859 -1.54 1 97.12 130 VAL B CA 1
ATOM 3765 C C . VAL B 1 130 ? -15.883 27.641 -2.891 1 97.12 130 VAL B C 1
ATOM 3767 O O . VAL B 1 130 ? -15.219 26.625 -3.104 1 97.12 130 VAL B O 1
ATOM 3770 N N . HIS B 1 131 ? -16 28.578 -3.738 1 96.69 131 HIS B N 1
ATOM 3771 C CA . HIS B 1 131 ? -15.367 28.484 -5.051 1 96.69 131 HIS B CA 1
ATOM 3772 C C . HIS B 1 131 ? -13.852 28.438 -4.938 1 96.69 131 HIS B C 1
ATOM 3774 O O . HIS B 1 131 ? -13.195 27.656 -5.617 1 96.69 131 HIS B O 1
ATOM 3780 N N . THR B 1 132 ? -13.352 29.25 -4.109 1 96.88 132 THR B N 1
ATOM 3781 C CA . THR B 1 132 ? -11.906 29.297 -3.893 1 96.88 132 THR B CA 1
ATOM 3782 C C . THR B 1 132 ? -11.398 27.969 -3.334 1 96.88 132 THR B C 1
ATOM 3784 O O . THR B 1 132 ? -10.352 27.484 -3.758 1 96.88 132 THR B O 1
ATOM 3787 N N . LEU B 1 133 ? -12.125 27.438 -2.41 1 96.94 133 LEU B N 1
ATOM 3788 C CA . LEU B 1 133 ? -11.742 26.188 -1.781 1 96.94 133 LEU B CA 1
ATOM 3789 C C . LEU B 1 133 ? -11.781 25.031 -2.787 1 96.94 133 LEU B C 1
ATOM 3791 O O . LEU B 1 133 ? -10.875 24.203 -2.818 1 96.94 133 LEU B O 1
ATOM 3795 N N . LEU B 1 134 ? -12.805 25.047 -3.605 1 97.44 134 LEU B N 1
ATOM 3796 C CA . LEU B 1 134 ? -12.922 24 -4.613 1 97.44 134 LEU B CA 1
ATOM 3797 C C . LEU B 1 134 ? -11.82 24.125 -5.66 1 97.44 134 LEU B C 1
ATOM 3799 O O . LEU B 1 134 ? -11.305 23.125 -6.16 1 97.44 134 LEU B O 1
ATOM 3803 N N . ASP B 1 135 ? -11.469 25.328 -5.938 1 96.5 135 ASP B N 1
ATOM 3804 C CA . ASP B 1 135 ? -10.344 25.562 -6.84 1 96.5 135 ASP B CA 1
ATOM 3805 C C . ASP B 1 135 ? -9.031 25.094 -6.223 1 96.5 135 ASP B C 1
ATOM 3807 O O . ASP B 1 135 ? -8.203 24.484 -6.91 1 96.5 135 ASP B O 1
ATOM 3811 N N . LEU B 1 136 ? -8.883 25.344 -4.984 1 94.62 136 LEU B N 1
ATOM 3812 C CA . LEU B 1 136 ? -7.68 24.969 -4.246 1 94.62 136 LEU B CA 1
ATOM 3813 C C . LEU B 1 136 ? -7.453 23.469 -4.293 1 94.62 136 LEU B C 1
ATOM 3815 O O . LEU B 1 136 ? -6.312 23.016 -4.363 1 94.62 136 LEU B O 1
ATOM 3819 N N . VAL B 1 137 ? -8.57 22.688 -4.293 1 94.88 137 VAL B N 1
ATOM 3820 C CA . VAL B 1 137 ? -8.43 21.234 -4.297 1 94.88 137 VAL B CA 1
ATOM 3821 C C . VAL B 1 137 ? -8.602 20.688 -5.715 1 94.88 137 VAL B C 1
ATOM 3823 O O . VAL B 1 137 ? -8.727 19.484 -5.918 1 94.88 137 VAL B O 1
ATOM 3826 N N . GLY B 1 138 ? -8.766 21.531 -6.691 1 93.75 138 GLY B N 1
ATOM 3827 C CA . GLY B 1 138 ? -8.797 21.156 -8.094 1 93.75 138 GLY B CA 1
ATOM 3828 C C . GLY B 1 138 ? -10.156 20.656 -8.555 1 93.75 138 GLY B C 1
ATOM 3829 O O . GLY B 1 138 ? -10.25 19.766 -9.398 1 93.75 138 GLY B O 1
ATOM 3830 N N . LEU B 1 139 ? -11.234 21.219 -7.934 1 95.44 139 LEU B N 1
ATOM 3831 C CA . LEU B 1 139 ? -12.57 20.75 -8.266 1 95.44 139 LEU B CA 1
ATOM 3832 C C . LEU B 1 139 ? -13.461 21.891 -8.711 1 95.44 139 LEU B C 1
ATOM 3834 O O . LEU B 1 139 ? -14.68 21.844 -8.539 1 95.44 139 LEU B O 1
ATOM 3838 N N . ALA B 1 140 ? -12.883 22.984 -9.242 1 94.38 140 ALA B N 1
ATOM 3839 C CA . ALA B 1 140 ? -13.656 24.141 -9.695 1 94.38 140 ALA B CA 1
ATOM 3840 C C . ALA B 1 140 ? -14.711 23.734 -10.719 1 94.38 140 ALA B C 1
ATOM 3842 O O . ALA B 1 140 ? -15.836 24.234 -10.695 1 94.38 140 ALA B O 1
ATOM 3843 N N . ASP B 1 141 ? -14.383 22.781 -11.523 1 94.5 141 ASP B N 1
ATOM 3844 C CA . ASP B 1 141 ? -15.258 22.391 -12.625 1 94.5 141 ASP B CA 1
ATOM 3845 C C . ASP B 1 141 ? -16.266 21.328 -12.172 1 94.5 141 ASP B C 1
ATOM 3847 O O . ASP B 1 141 ? -17.125 20.906 -12.945 1 94.5 141 ASP B O 1
ATOM 3851 N N . ARG B 1 142 ? -16.219 20.922 -10.922 1 94.94 142 ARG B N 1
ATOM 3852 C CA . ARG B 1 142 ? -17.094 19.875 -10.422 1 94.94 142 ARG B CA 1
ATOM 3853 C C . ARG B 1 142 ? -17.938 20.359 -9.25 1 94.94 142 ARG B C 1
ATOM 3855 O O . ARG B 1 142 ? -18.453 19.562 -8.477 1 94.94 142 ARG B O 1
ATOM 3862 N N . ALA B 1 143 ? -18.078 21.594 -9.172 1 96.5 143 ALA B N 1
ATOM 3863 C CA . ALA B 1 143 ? -18.75 22.219 -8.039 1 96.5 143 ALA B CA 1
ATOM 3864 C C . ALA B 1 143 ? -20.203 21.766 -7.941 1 96.5 143 ALA B C 1
ATOM 3866 O O . ALA B 1 143 ? -20.75 21.625 -6.844 1 96.5 143 ALA B O 1
ATOM 3867 N N . ASP B 1 144 ? -20.797 21.469 -9.07 1 96.75 144 ASP B N 1
ATOM 3868 C CA . ASP B 1 144 ? -22.219 21.203 -9.094 1 96.75 144 ASP B CA 1
ATOM 3869 C C . ASP B 1 144 ? -22.484 19.688 -9.141 1 96.75 144 ASP B C 1
ATOM 3871 O O . ASP B 1 144 ? -23.641 19.266 -9.219 1 96.75 144 ASP B O 1
ATOM 3875 N N . ASN B 1 145 ? -21.516 18.922 -9.016 1 96.5 145 ASN B N 1
ATOM 3876 C CA . ASN B 1 145 ? -21.672 17.469 -9.031 1 96.5 145 ASN B CA 1
ATOM 3877 C C . ASN B 1 145 ? -22.062 16.938 -7.664 1 96.5 145 ASN B C 1
ATOM 3879 O O . ASN B 1 145 ? -21.578 17.422 -6.637 1 96.5 145 ASN B O 1
ATOM 3883 N N . TYR B 1 146 ? -22.969 16 -7.723 1 95.75 146 TYR B N 1
ATOM 3884 C CA . TYR B 1 146 ? -23.297 15.25 -6.516 1 95.75 146 TYR B CA 1
ATOM 3885 C C . TYR B 1 146 ? -22.25 14.188 -6.227 1 95.75 146 TYR B C 1
ATOM 3887 O O . TYR B 1 146 ? -21.531 13.75 -7.133 1 95.75 146 TYR B O 1
ATOM 3895 N N . PRO B 1 147 ? -22.109 13.758 -4.953 1 94.44 147 PRO B N 1
ATOM 3896 C CA . PRO B 1 147 ? -21.109 12.75 -4.59 1 94.44 147 PRO B CA 1
ATOM 3897 C C . PRO B 1 147 ? -21.188 11.5 -5.469 1 94.44 147 PRO B C 1
ATOM 3899 O O . PRO B 1 147 ? -20.141 10.945 -5.844 1 94.44 147 PRO B O 1
ATOM 3902 N N . ALA B 1 148 ? -22.312 11.156 -5.871 1 89.94 148 ALA B N 1
ATOM 3903 C CA . ALA B 1 148 ? -22.484 9.969 -6.703 1 89.94 148 ALA B CA 1
ATOM 3904 C C . ALA B 1 148 ? -21.828 10.148 -8.07 1 89.94 148 ALA B C 1
ATOM 3906 O O . ALA B 1 148 ? -21.516 9.172 -8.75 1 89.94 148 ALA B O 1
ATOM 3907 N N . GLN B 1 149 ? -21.594 11.359 -8.414 1 91.5 149 GLN B N 1
ATOM 3908 C CA . GLN B 1 149 ? -21.031 11.68 -9.727 1 91.5 149 GLN B CA 1
ATOM 3909 C C . GLN B 1 149 ? -19.531 11.922 -9.633 1 91.5 149 GLN B C 1
ATOM 3911 O O . GLN B 1 149 ? -18.891 12.266 -10.625 1 91.5 149 GLN B O 1
ATOM 3916 N N . LEU B 1 150 ? -19.016 11.781 -8.445 1 92.31 150 LEU B N 1
ATOM 3917 C CA . LEU B 1 150 ? -17.594 12.062 -8.219 1 92.31 150 LEU B CA 1
ATOM 3918 C C . LEU B 1 150 ? -16.812 10.773 -7.984 1 92.31 150 LEU B C 1
ATOM 3920 O O . LEU B 1 150 ? -17.344 9.805 -7.438 1 92.31 150 LEU B O 1
ATOM 3924 N N . SER B 1 151 ? -15.547 10.742 -8.453 1 86.31 151 SER B N 1
ATOM 3925 C CA . SER B 1 151 ? -14.656 9.633 -8.133 1 86.31 151 SER B CA 1
ATOM 3926 C C . SER B 1 151 ? -14.266 9.648 -6.656 1 86.31 151 SER B C 1
ATOM 3928 O O . SER B 1 151 ? -14.516 10.633 -5.953 1 86.31 151 SER B O 1
ATOM 3930 N N . GLY B 1 152 ? -13.727 8.594 -6.156 1 86.75 152 GLY B N 1
ATOM 3931 C CA . GLY B 1 152 ? -13.25 8.531 -4.781 1 86.75 152 GLY B CA 1
ATOM 3932 C C . GLY B 1 152 ? -12.289 9.656 -4.438 1 86.75 152 GLY B C 1
ATOM 3933 O O . GLY B 1 152 ? -12.43 10.297 -3.395 1 86.75 152 GLY B O 1
ATOM 3934 N N . GLY B 1 153 ? -11.328 9.859 -5.359 1 90.44 153 GLY B N 1
ATOM 3935 C CA . GLY B 1 153 ? -10.383 10.945 -5.164 1 90.44 153 GLY B CA 1
ATOM 3936 C C . GLY B 1 153 ? -11.047 12.312 -5.121 1 90.44 153 GLY B C 1
ATOM 3937 O O . GLY B 1 153 ? -10.656 13.172 -4.324 1 90.44 153 GLY B O 1
ATOM 3938 N N . GLN B 1 154 ? -12.039 12.477 -6.012 1 93.31 154 GLN B N 1
ATOM 3939 C CA . GLN B 1 154 ? -12.773 13.734 -6.031 1 93.31 154 GLN B CA 1
ATOM 3940 C C . GLN B 1 154 ? -13.594 13.922 -4.758 1 93.31 154 GLN B C 1
ATOM 3942 O O . GLN B 1 154 ? -13.648 15.016 -4.203 1 93.31 154 GLN B O 1
ATOM 3947 N N . LYS B 1 155 ? -14.234 12.852 -4.293 1 95.06 155 LYS B N 1
ATOM 3948 C CA . LYS B 1 155 ? -14.969 12.914 -3.031 1 95.06 155 LYS B CA 1
ATOM 3949 C C . LYS B 1 155 ? -14.055 13.328 -1.881 1 95.06 155 LYS B C 1
ATOM 3951 O O . LYS B 1 155 ? -14.438 14.125 -1.028 1 95.06 155 LYS B O 1
ATOM 3956 N N . GLN B 1 156 ? -12.852 12.742 -1.918 1 94.44 156 GLN B N 1
ATOM 3957 C CA . GLN B 1 156 ? -11.891 13.078 -0.87 1 94.44 156 GLN B CA 1
ATOM 3958 C C . GLN B 1 156 ? -11.5 14.555 -0.944 1 94.44 156 GLN B C 1
ATOM 3960 O O . GLN B 1 156 ? -11.32 15.203 0.087 1 94.44 156 GLN B O 1
ATOM 3965 N N . ARG B 1 157 ? -11.297 15.023 -2.113 1 95.81 157 ARG B N 1
ATOM 3966 C CA . ARG B 1 157 ? -10.961 16.438 -2.312 1 95.81 157 ARG B CA 1
ATOM 3967 C C . ARG B 1 157 ? -12.078 17.344 -1.814 1 95.81 157 ARG B C 1
ATOM 3969 O O . ARG B 1 157 ? -11.82 18.391 -1.229 1 95.81 157 ARG B O 1
ATOM 3976 N N . VAL B 1 158 ? -13.359 16.938 -2.029 1 97.19 158 VAL B N 1
ATOM 3977 C CA . VAL B 1 158 ? -14.492 17.672 -1.49 1 97.19 158 VAL B CA 1
ATOM 3978 C C . VAL B 1 158 ? -14.438 17.672 0.036 1 97.19 158 VAL B C 1
ATOM 3980 O O . VAL B 1 158 ? -14.648 18.703 0.676 1 97.19 158 VAL B O 1
ATOM 3983 N N . ALA B 1 159 ? -14.148 16.5 0.562 1 96.56 159 ALA B N 1
ATOM 3984 C CA . ALA B 1 159 ? -14.055 16.375 2.014 1 96.56 159 ALA B CA 1
ATOM 3985 C C . ALA B 1 159 ? -12.953 17.281 2.568 1 96.56 159 ALA B C 1
ATOM 3987 O O . ALA B 1 159 ? -13.125 17.891 3.625 1 96.56 159 ALA B O 1
ATOM 3988 N N . ILE B 1 160 ? -11.859 17.359 1.836 1 97.06 160 ILE B N 1
ATOM 3989 C CA . ILE B 1 160 ? -10.75 18.219 2.242 1 97.06 160 ILE B CA 1
ATOM 3990 C C . ILE B 1 160 ? -11.18 19.688 2.18 1 97.06 160 ILE B C 1
ATOM 3992 O O . ILE B 1 160 ? -10.945 20.438 3.119 1 97.06 160 ILE B O 1
ATOM 3996 N N . ALA B 1 161 ? -11.852 20.062 1.11 1 97.5 161 ALA B N 1
ATOM 3997 C CA . ALA B 1 161 ? -12.344 21.422 0.974 1 97.5 161 ALA B CA 1
ATOM 3998 C C . ALA B 1 161 ? -13.305 21.781 2.109 1 97.5 161 ALA B C 1
ATOM 4000 O O . ALA B 1 161 ? -13.219 22.875 2.684 1 97.5 161 ALA B O 1
ATOM 4001 N N . ARG B 1 162 ? -14.141 20.875 2.375 1 97.38 162 ARG B N 1
ATOM 4002 C CA . ARG B 1 162 ? -15.094 21.078 3.463 1 97.38 162 ARG B CA 1
ATOM 4003 C C . ARG B 1 162 ? -14.367 21.266 4.793 1 97.38 162 ARG B C 1
ATOM 4005 O O . ARG B 1 162 ? -14.727 22.156 5.578 1 97.38 162 ARG B O 1
ATOM 4012 N N . ALA B 1 163 ? -13.367 20.469 5.008 1 96.81 163 ALA B N 1
ATOM 4013 C CA . ALA B 1 163 ? -12.602 20.531 6.246 1 96.81 163 ALA B CA 1
ATOM 4014 C C . ALA B 1 163 ? -11.867 21.859 6.367 1 96.81 163 ALA B C 1
ATOM 4016 O O . ALA B 1 163 ? -11.586 22.328 7.473 1 96.81 163 ALA B O 1
ATOM 4017 N N . LEU B 1 164 ? -11.609 22.547 5.242 1 97.56 164 LEU B N 1
ATOM 4018 C CA . LEU B 1 164 ? -10.82 23.781 5.207 1 97.56 164 LEU B CA 1
ATOM 4019 C C . LEU B 1 164 ? -11.719 25 5.234 1 97.56 164 LEU B C 1
ATOM 4021 O O . LEU B 1 164 ? -11.234 26.141 5.336 1 97.56 164 LEU B O 1
ATOM 4025 N N . ALA B 1 165 ? -12.992 24.812 5.199 1 96.94 165 ALA B N 1
ATOM 4026 C CA . ALA B 1 165 ? -13.953 25.891 4.949 1 96.94 165 ALA B CA 1
ATOM 4027 C C . ALA B 1 165 ? -13.836 26.984 5.996 1 96.94 165 ALA B C 1
ATOM 4029 O O . ALA B 1 165 ? -13.953 28.172 5.676 1 96.94 165 ALA B O 1
ATOM 4030 N N . ASN B 1 166 ? -13.555 26.609 7.246 1 96.12 166 ASN B N 1
ATOM 4031 C CA . ASN B 1 166 ? -13.508 27.578 8.336 1 96.12 166 ASN B CA 1
ATOM 4032 C C . ASN B 1 166 ? -12.078 28.047 8.609 1 96.12 166 ASN B C 1
ATOM 4034 O O . ASN B 1 166 ? -11.789 28.562 9.688 1 96.12 166 ASN B O 1
ATOM 4038 N N . ASP B 1 167 ? -11.188 27.766 7.672 1 96.06 167 ASP B N 1
ATOM 4039 C CA . ASP B 1 167 ? -9.789 28.188 7.758 1 96.06 167 ASP B CA 1
ATOM 4040 C C . ASP B 1 167 ? -9.133 27.656 9.031 1 96.06 167 ASP B C 1
ATOM 4042 O O . ASP B 1 167 ? -8.562 28.422 9.805 1 96.06 167 ASP B O 1
ATOM 4046 N N . PRO B 1 168 ? -9.172 26.375 9.172 1 97.62 168 PRO B N 1
ATOM 4047 C CA . PRO B 1 168 ? -8.609 25.781 10.383 1 97.62 168 PRO B CA 1
ATOM 4048 C C . PRO B 1 168 ? -7.09 25.922 10.469 1 97.62 168 PRO B C 1
ATOM 4050 O O . PRO B 1 168 ? -6.434 26.172 9.453 1 97.62 168 PRO B O 1
ATOM 4053 N N . LYS B 1 169 ? -6.559 25.812 11.711 1 97.56 169 LYS B N 1
ATOM 4054 C CA . LYS B 1 169 ? -5.121 25.781 11.961 1 97.56 169 LYS B CA 1
ATOM 4055 C C . LYS B 1 169 ? -4.594 24.344 11.961 1 97.56 169 LYS B C 1
ATOM 4057 O O . LYS B 1 169 ? -3.404 24.125 11.734 1 97.56 169 LYS B O 1
ATOM 4062 N N . ILE B 1 170 ? -5.531 23.453 12.234 1 98.12 170 ILE B N 1
ATOM 4063 C CA . ILE B 1 170 ? -5.191 22.031 12.359 1 98.12 170 ILE B CA 1
ATOM 4064 C C . ILE B 1 170 ? -6.102 21.203 11.453 1 98.12 170 ILE B C 1
ATOM 4066 O O . ILE B 1 170 ? -7.305 21.453 11.375 1 98.12 170 ILE B O 1
ATOM 4070 N N . LEU B 1 171 ? -5.512 20.328 10.742 1 98.06 171 LEU B N 1
ATOM 4071 C CA . LEU B 1 171 ? -6.258 19.359 9.938 1 98.06 171 LEU B CA 1
ATOM 4072 C C . LEU B 1 171 ? -5.953 17.938 10.383 1 98.06 171 LEU B C 1
ATOM 4074 O O . LEU B 1 171 ? -4.793 17.516 10.383 1 98.06 171 LEU B O 1
ATOM 4078 N N . ILE B 1 172 ? -6.988 17.25 10.836 1 97.5 172 ILE B N 1
ATOM 4079 C CA . ILE B 1 172 ? -6.859 15.844 11.211 1 97.5 172 ILE B CA 1
ATOM 4080 C C . ILE B 1 172 ? -7.316 14.953 10.062 1 97.5 172 ILE B C 1
ATOM 4082 O O . ILE B 1 172 ? -8.414 15.125 9.531 1 97.5 172 ILE B O 1
ATOM 4086 N N . SER B 1 173 ? -6.43 14.102 9.664 1 95.88 173 SER B N 1
ATOM 4087 C CA . SER B 1 173 ? -6.73 13.156 8.594 1 95.88 173 SER B CA 1
ATOM 4088 C C . SER B 1 173 ? -6.75 11.719 9.109 1 95.88 173 SER B C 1
ATOM 4090 O O . SER B 1 173 ? -5.695 11.102 9.273 1 95.88 173 SER B O 1
ATOM 4092 N N . ASP B 1 174 ? -7.891 11.195 9.281 1 93 174 ASP B N 1
ATOM 4093 C CA . ASP B 1 174 ? -8.07 9.859 9.844 1 93 174 ASP B CA 1
ATOM 4094 C C . ASP B 1 174 ? -8.195 8.812 8.742 1 93 174 ASP B C 1
ATOM 4096 O O . ASP B 1 174 ? -9.305 8.492 8.305 1 93 174 ASP B O 1
ATOM 4100 N N . GLU B 1 175 ? -7.086 8.227 8.328 1 88.19 175 GLU B N 1
ATOM 4101 C CA . GLU B 1 175 ? -7.023 7.176 7.32 1 88.19 175 GLU B CA 1
ATOM 4102 C C . GLU B 1 175 ? -7.77 7.586 6.055 1 88.19 175 GLU B C 1
ATOM 4104 O O . GLU B 1 175 ? -8.547 6.801 5.5 1 88.19 175 GLU B O 1
ATOM 4109 N N . SER B 1 176 ? -7.477 8.766 5.633 1 87.25 176 SER B N 1
ATOM 4110 C CA . SER B 1 176 ? -8.273 9.43 4.605 1 87.25 176 SER B CA 1
ATOM 4111 C C . SER B 1 176 ? -7.973 8.859 3.221 1 87.25 176 SER B C 1
ATOM 4113 O O . SER B 1 176 ? -8.711 9.117 2.268 1 87.25 176 SER B O 1
ATOM 4115 N N . THR B 1 177 ? -6.945 8.039 3.131 1 86.31 177 THR B N 1
ATOM 4116 C CA . THR B 1 177 ? -6.582 7.551 1.806 1 86.31 177 THR B CA 1
ATOM 4117 C C . THR B 1 177 ? -6.707 6.031 1.733 1 86.31 177 THR B C 1
ATOM 4119 O O . THR B 1 177 ? -6.309 5.414 0.743 1 86.31 177 THR B O 1
ATOM 4122 N N . SER B 1 178 ? -7.301 5.414 2.689 1 81.94 178 SER B N 1
ATOM 4123 C CA . SER B 1 178 ? -7.32 3.959 2.785 1 81.94 178 SER B CA 1
ATOM 4124 C C . SER B 1 178 ? -8.18 3.344 1.688 1 81.94 178 SER B C 1
ATOM 4126 O O . SER B 1 178 ? -7.938 2.211 1.263 1 81.94 178 SER B O 1
ATOM 4128 N N . ALA B 1 179 ? -9.172 4.031 1.249 1 76.44 179 ALA B N 1
ATOM 4129 C CA . ALA B 1 179 ? -10.117 3.486 0.281 1 76.44 179 ALA B CA 1
ATOM 4130 C C . ALA B 1 179 ? -9.75 3.896 -1.142 1 76.44 179 ALA B C 1
ATOM 4132 O O . ALA B 1 179 ? -10.492 3.629 -2.086 1 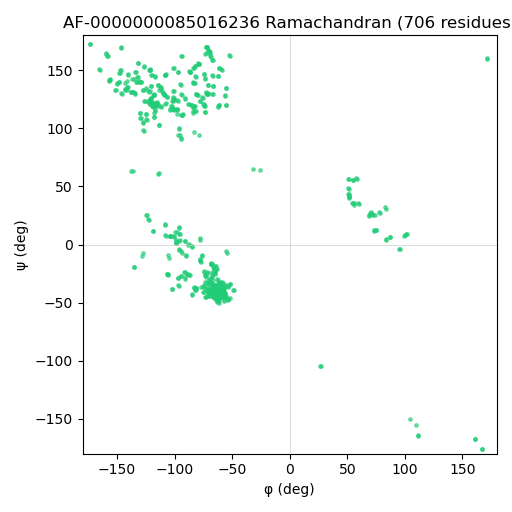76.44 179 ALA B O 1
ATOM 4133 N N . LEU B 1 180 ? -8.664 4.578 -1.273 1 85.25 180 LEU B N 1
ATOM 4134 C CA . LEU B 1 180 ? -8.273 5.113 -2.574 1 85.25 180 LEU B CA 1
ATOM 4135 C C . LEU B 1 180 ? -7.211 4.234 -3.227 1 85.25 180 LEU B C 1
ATOM 4137 O O . LEU B 1 180 ? -6.484 3.516 -2.537 1 85.25 180 LEU B O 1
ATOM 4141 N N . ASP B 1 181 ? -7.18 4.242 -4.551 1 85.12 181 ASP B N 1
ATOM 4142 C CA . ASP B 1 181 ? -6.098 3.566 -5.262 1 85.12 181 ASP B CA 1
ATOM 4143 C C . ASP B 1 181 ? -4.77 4.293 -5.059 1 85.12 181 ASP B C 1
ATOM 4145 O O . ASP B 1 181 ? -4.75 5.469 -4.695 1 85.12 181 ASP B O 1
ATOM 4149 N N . PRO B 1 182 ? -3.678 3.656 -5.312 1 86.25 182 PRO B N 1
ATOM 4150 C CA . PRO B 1 182 ? -2.354 4.199 -4.996 1 86.25 182 PRO B CA 1
ATOM 4151 C C . PRO B 1 182 ? -2.074 5.52 -5.707 1 86.25 182 PRO B C 1
ATOM 4153 O O . PRO B 1 182 ? -1.504 6.438 -5.113 1 86.25 182 PRO B O 1
ATOM 4156 N N . LYS B 1 183 ? -2.443 5.66 -6.91 1 86.69 183 LYS B N 1
ATOM 4157 C CA . LYS B 1 183 ? -2.199 6.898 -7.645 1 86.69 183 LYS B CA 1
ATOM 4158 C C . LYS B 1 183 ? -2.951 8.062 -7.016 1 86.69 183 LYS B C 1
ATOM 4160 O O . LYS B 1 183 ? -2.367 9.125 -6.766 1 86.69 183 LYS B O 1
ATOM 4165 N N . THR B 1 184 ? -4.191 7.84 -6.75 1 89.44 184 THR B N 1
ATOM 4166 C CA . THR B 1 184 ? -5.023 8.867 -6.133 1 89.44 184 THR B CA 1
ATOM 4167 C C . THR B 1 184 ? -4.531 9.195 -4.727 1 89.44 184 THR B C 1
ATOM 4169 O O . THR B 1 184 ? -4.551 10.352 -4.309 1 89.44 184 THR B O 1
ATOM 4172 N N . THR B 1 185 ? -4.117 8.18 -4.039 1 90.94 185 THR B N 1
ATOM 4173 C CA . THR B 1 185 ? -3.547 8.391 -2.711 1 90.94 185 THR B CA 1
ATOM 4174 C C . THR B 1 185 ? -2.363 9.352 -2.777 1 90.94 185 THR B C 1
ATOM 4176 O O . THR B 1 185 ? -2.293 10.312 -2.008 1 90.94 185 THR B O 1
ATOM 4179 N N . LYS B 1 186 ? -1.472 9.133 -3.674 1 90.69 186 LYS B N 1
ATOM 4180 C CA . LYS B 1 186 ? -0.296 9.984 -3.812 1 90.69 186 LYS B CA 1
ATOM 4181 C C . LYS B 1 186 ? -0.695 11.422 -4.152 1 90.69 186 LYS B C 1
ATOM 4183 O O . LYS B 1 186 ? -0.077 12.367 -3.67 1 90.69 186 LYS B O 1
ATOM 4188 N N . GLN B 1 187 ? -1.709 11.5 -4.938 1 90.81 187 GLN B N 1
ATOM 4189 C CA . GLN B 1 187 ? -2.199 12.828 -5.305 1 90.81 187 GLN B CA 1
ATOM 4190 C C . GLN B 1 187 ? -2.76 13.562 -4.086 1 90.81 187 GLN B C 1
ATOM 4192 O O . GLN B 1 187 ? -2.525 14.758 -3.916 1 90.81 187 GLN B O 1
ATOM 4197 N N . ILE B 1 188 ? -3.486 12.859 -3.338 1 93.88 188 ILE B N 1
ATOM 4198 C CA . ILE B 1 188 ? -4.082 13.453 -2.146 1 93.88 188 ILE B CA 1
ATOM 4199 C C . ILE B 1 188 ? -2.984 13.828 -1.154 1 93.88 188 ILE B C 1
ATOM 4201 O O . ILE B 1 188 ? -3.043 14.891 -0.528 1 93.88 188 ILE B O 1
ATOM 4205 N N . LEU B 1 189 ? -1.996 12.977 -1.005 1 93.88 189 LEU B N 1
ATOM 4206 C CA . LEU B 1 189 ? -0.885 13.266 -0.107 1 93.88 189 LEU B CA 1
ATOM 4207 C C . LEU B 1 189 ? -0.119 14.5 -0.571 1 93.88 189 LEU B C 1
ATOM 4209 O O . LEU B 1 189 ? 0.267 15.336 0.245 1 93.88 189 LEU B O 1
ATOM 4213 N N . ALA B 1 190 ? 0.065 14.617 -1.848 1 92.25 190 ALA B N 1
ATOM 4214 C CA . ALA B 1 190 ? 0.71 15.805 -2.41 1 92.25 190 ALA B CA 1
ATOM 4215 C C . ALA B 1 190 ? -0.102 17.062 -2.115 1 92.25 190 ALA B C 1
ATOM 4217 O O . ALA B 1 190 ? 0.462 18.109 -1.796 1 92.25 190 ALA B O 1
ATOM 4218 N N . LEU B 1 191 ? -1.381 16.891 -2.248 1 94.5 191 LEU B N 1
ATOM 4219 C CA . LEU B 1 191 ? -2.266 18 -1.941 1 94.5 191 LEU B CA 1
ATOM 4220 C C . LEU B 1 191 ? -2.131 18.422 -0.48 1 94.5 191 LEU B C 1
ATOM 4222 O O . LEU B 1 191 ? -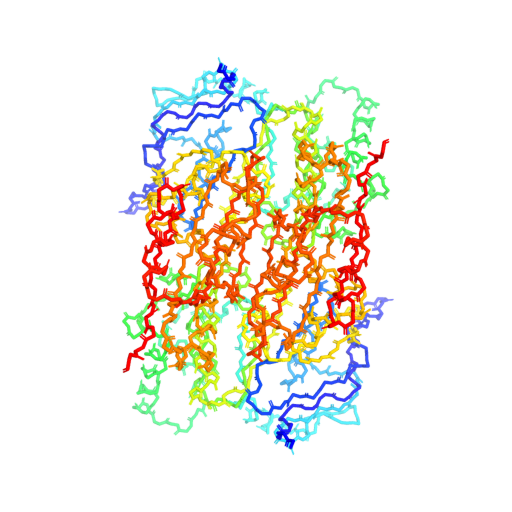2.029 19.609 -0.176 1 94.5 191 LEU B O 1
ATOM 4226 N N . LEU B 1 192 ? -2.107 17.484 0.401 1 95.88 192 LEU B N 1
ATOM 4227 C CA . LEU B 1 192 ? -1.964 17.781 1.822 1 95.88 192 LEU B CA 1
ATOM 4228 C C . LEU B 1 192 ? -0.636 18.469 2.1 1 95.88 192 LEU B C 1
ATOM 4230 O O . LEU B 1 192 ? -0.578 19.406 2.898 1 95.88 192 LEU B O 1
ATOM 4234 N N . GLN B 1 193 ? 0.394 18.031 1.475 1 93.38 193 GLN B N 1
ATOM 4235 C CA . GLN B 1 193 ? 1.702 18.656 1.631 1 93.38 193 GLN B CA 1
ATOM 4236 C C . GLN B 1 193 ? 1.681 20.109 1.146 1 93.38 193 GLN B C 1
ATOM 4238 O O . GLN B 1 193 ? 2.246 21 1.792 1 93.38 193 GLN B O 1
ATOM 4243 N N . ASP B 1 194 ? 1.038 20.312 0.036 1 94 194 ASP B N 1
ATOM 4244 C CA . ASP B 1 194 ? 0.913 21.656 -0.52 1 94 194 ASP B CA 1
ATOM 4245 C C . ASP B 1 194 ? 0.153 22.578 0.434 1 94 194 ASP B C 1
ATOM 4247 O O . ASP B 1 194 ? 0.55 23.719 0.645 1 94 194 ASP B O 1
ATOM 4251 N N . LEU B 1 195 ? -0.901 22.031 0.921 1 95.75 195 LEU B N 1
ATOM 4252 C CA . LEU B 1 195 ? -1.714 22.812 1.848 1 95.75 195 LEU B CA 1
ATOM 4253 C C . LEU B 1 195 ? -0.929 23.156 3.111 1 95.75 195 LEU B C 1
ATOM 4255 O O . LEU B 1 195 ? -1.052 24.25 3.65 1 95.75 195 LEU B O 1
ATOM 4259 N N . ASN B 1 196 ? -0.154 22.219 3.613 1 96.56 196 ASN B N 1
ATOM 4260 C CA . ASN B 1 196 ? 0.722 22.453 4.754 1 96.56 196 ASN B CA 1
ATOM 4261 C C . ASN B 1 196 ? 1.697 23.594 4.484 1 96.56 196 ASN B C 1
ATOM 4263 O O . ASN B 1 196 ? 1.865 24.484 5.316 1 96.56 196 ASN B O 1
ATOM 4267 N N . GLN B 1 197 ? 2.279 23.609 3.338 1 93.19 197 GLN B N 1
ATOM 4268 C CA . GLN B 1 197 ? 3.303 24.594 2.984 1 93.19 197 GLN B CA 1
ATOM 4269 C C . GLN B 1 197 ? 2.686 25.953 2.701 1 93.19 197 GLN B C 1
ATOM 4271 O O . GLN B 1 197 ? 3.174 26.984 3.189 1 93.19 197 GLN B O 1
ATOM 4276 N N . LYS B 1 198 ? 1.592 25.969 2.039 1 93.81 198 LYS B N 1
ATOM 4277 C CA . LYS B 1 198 ? 1.005 27.219 1.569 1 93.81 198 LYS B CA 1
ATOM 4278 C C . LYS B 1 198 ? 0.218 27.906 2.682 1 93.81 198 LYS B C 1
ATOM 4280 O O . LYS B 1 198 ? 0.222 29.141 2.781 1 93.81 198 LYS B O 1
ATOM 4285 N N . LEU B 1 199 ? -0.471 27.125 3.506 1 95.25 199 LEU B N 1
ATOM 4286 C CA . LEU B 1 199 ? -1.381 27.703 4.484 1 95.25 199 LEU B CA 1
ATOM 4287 C C . LEU B 1 199 ? -0.784 27.656 5.887 1 95.25 199 LEU B C 1
ATOM 4289 O O . LEU B 1 199 ? -1.32 28.25 6.82 1 95.25 199 LEU B O 1
ATOM 4293 N N . GLY B 1 200 ? 0.321 26.906 6.02 1 94.62 200 GLY B N 1
ATOM 4294 C CA . GLY B 1 200 ? 0.887 26.719 7.348 1 94.62 200 GLY B CA 1
ATOM 4295 C C . GLY B 1 200 ? 0.043 25.828 8.234 1 94.62 200 GLY B C 1
ATOM 4296 O O . GLY B 1 200 ? 0.05 25.969 9.453 1 94.62 200 GLY B O 1
ATOM 4297 N N . LEU B 1 201 ? -0.677 25 7.648 1 96.38 201 LEU B N 1
ATOM 4298 C CA . LEU B 1 201 ? -1.598 24.094 8.32 1 96.38 201 LEU B CA 1
ATOM 4299 C C . LEU B 1 201 ? -0.837 23 9.086 1 96.38 201 LEU B C 1
ATOM 4301 O O . LEU B 1 201 ? 0.137 22.453 8.57 1 96.38 201 LEU B O 1
ATOM 4305 N N . THR B 1 202 ? -1.187 22.844 10.32 1 98.06 202 THR B N 1
ATOM 4306 C CA . THR B 1 202 ? -0.711 21.656 11.039 1 98.06 202 THR B CA 1
ATOM 4307 C C . THR B 1 202 ? -1.551 20.438 10.695 1 98.06 202 THR B C 1
ATOM 4309 O O . THR B 1 202 ? -2.781 20.484 10.766 1 98.06 202 THR B O 1
ATOM 4312 N N . ILE B 1 203 ? -0.918 19.328 10.305 1 98.12 203 ILE B N 1
ATOM 4313 C CA . ILE B 1 203 ? -1.669 18.156 9.859 1 98.12 203 ILE B CA 1
ATOM 4314 C C . ILE B 1 203 ? -1.337 16.953 10.75 1 98.12 203 ILE B C 1
ATOM 4316 O O . ILE B 1 203 ? -0.164 16.656 10.984 1 98.12 203 ILE B O 1
ATOM 4320 N N . VAL B 1 204 ? -2.348 16.359 11.289 1 98.12 204 VAL B N 1
ATOM 4321 C CA . VAL B 1 204 ? -2.221 15.094 12 1 98.12 204 VAL B CA 1
ATOM 4322 C C . VAL B 1 204 ? -2.75 13.953 11.133 1 98.12 204 VAL B C 1
ATOM 4324 O O . VAL B 1 204 ? -3.947 13.883 10.852 1 98.12 204 VAL B O 1
ATOM 4327 N N . LEU B 1 205 ? -1.844 13.086 10.805 1 96.12 205 LEU B N 1
ATOM 4328 C CA . LEU B 1 205 ? -2.16 12.016 9.867 1 96.12 205 LEU B CA 1
ATOM 4329 C C . LEU B 1 205 ? -2.146 10.664 10.57 1 96.12 205 LEU B C 1
ATOM 4331 O O . LEU B 1 205 ? -1.132 10.266 11.148 1 96.12 205 LEU B O 1
ATOM 4335 N N . ILE B 1 206 ? -3.285 10.016 10.547 1 95.44 206 ILE B N 1
ATOM 4336 C CA . ILE B 1 206 ? -3.375 8.656 11.078 1 95.44 206 ILE B CA 1
ATOM 4337 C C . ILE B 1 206 ? -3.367 7.656 9.922 1 95.44 206 ILE B C 1
ATOM 4339 O O . ILE B 1 206 ? -4.121 7.805 8.961 1 95.44 206 ILE B O 1
ATOM 4343 N N . THR B 1 207 ? -2.543 6.691 10.094 1 92.62 207 THR B N 1
ATOM 4344 C CA . THR B 1 207 ? -2.449 5.676 9.055 1 92.62 207 THR B CA 1
ATOM 4345 C C . THR B 1 207 ? -1.866 4.379 9.609 1 92.62 207 THR B C 1
ATOM 4347 O O . THR B 1 207 ? -1.312 4.367 10.711 1 92.62 207 THR B O 1
ATOM 4350 N N . HIS B 1 208 ? -2.086 3.359 8.867 1 90.5 208 HIS B N 1
ATOM 4351 C CA . HIS B 1 208 ? -1.43 2.096 9.188 1 90.5 208 HIS B CA 1
ATOM 4352 C C . HIS B 1 208 ? -0.273 1.822 8.227 1 90.5 208 HIS B C 1
ATOM 4354 O O . HIS B 1 208 ? 0.342 0.755 8.281 1 90.5 208 HIS B O 1
ATOM 4360 N N . GLU B 1 209 ? -0.014 2.777 7.465 1 89.31 209 GLU B N 1
ATOM 4361 C CA . GLU B 1 209 ? 1.023 2.588 6.453 1 89.31 209 GLU B CA 1
ATOM 4362 C C . GLU B 1 209 ? 2.209 3.518 6.699 1 89.31 209 GLU B C 1
ATOM 4364 O O . GLU B 1 209 ? 2.102 4.73 6.512 1 89.31 209 GLU B O 1
ATOM 4369 N N . MET B 1 210 ? 3.332 2.889 6.852 1 88.5 210 MET B N 1
ATOM 4370 C CA . MET B 1 210 ? 4.543 3.652 7.145 1 88.5 210 MET B CA 1
ATOM 4371 C C . MET B 1 210 ? 5.023 4.402 5.906 1 88.5 210 MET B C 1
ATOM 4373 O O . MET B 1 210 ? 5.637 5.465 6.02 1 88.5 210 MET B O 1
ATOM 4377 N N . GLN B 1 211 ? 4.676 3.877 4.77 1 88.31 211 GLN B N 1
ATOM 4378 C CA . GLN B 1 211 ? 5.078 4.535 3.533 1 88.31 211 GLN B CA 1
ATOM 4379 C C . GLN B 1 211 ? 4.461 5.926 3.424 1 88.31 211 GLN B C 1
ATOM 4381 O O . GLN B 1 211 ? 5.109 6.863 2.947 1 88.31 211 GLN B O 1
ATOM 4386 N N . ILE B 1 212 ? 3.271 6.086 3.828 1 91.19 212 ILE B N 1
ATOM 4387 C CA . ILE B 1 212 ? 2.576 7.367 3.783 1 91.19 212 ILE B CA 1
ATOM 4388 C C . ILE B 1 212 ? 3.295 8.375 4.676 1 91.19 212 ILE B C 1
ATOM 4390 O O . ILE B 1 212 ? 3.479 9.531 4.297 1 91.19 212 ILE B O 1
ATOM 4394 N N . VAL B 1 213 ? 3.711 7.93 5.816 1 93 213 VAL B N 1
ATOM 4395 C CA . VAL B 1 213 ? 4.426 8.773 6.77 1 93 213 VAL B CA 1
ATOM 4396 C C . VAL B 1 213 ? 5.762 9.211 6.172 1 93 213 VAL B C 1
ATOM 4398 O O . VAL B 1 213 ? 6.121 10.391 6.242 1 93 213 VAL B O 1
ATOM 4401 N N . LYS B 1 214 ? 6.398 8.336 5.582 1 89.56 214 LYS B N 1
ATOM 4402 C CA . LYS B 1 214 ? 7.688 8.633 4.969 1 89.56 214 LYS B CA 1
ATOM 4403 C C . LYS B 1 214 ? 7.547 9.68 3.869 1 89.56 214 LYS B C 1
ATOM 4405 O O . LYS B 1 214 ? 8.445 10.492 3.66 1 89.56 214 LYS B O 1
ATOM 4410 N N . ASP B 1 215 ? 6.488 9.641 3.232 1 89.56 215 ASP B N 1
ATOM 4411 C CA . ASP B 1 215 ? 6.285 10.508 2.072 1 89.56 215 ASP B CA 1
ATOM 4412 C C . ASP B 1 215 ? 6.07 11.953 2.498 1 89.56 215 ASP B C 1
ATOM 4414 O O . ASP B 1 215 ? 6.602 12.875 1.871 1 89.56 215 ASP B O 1
ATOM 4418 N N . ILE B 1 216 ? 5.328 12.141 3.631 1 92.38 216 ILE B N 1
ATOM 4419 C CA . ILE B 1 216 ? 4.945 13.539 3.768 1 92.38 216 ILE B CA 1
ATOM 4420 C C . ILE B 1 216 ? 5.164 14 5.207 1 92.38 216 ILE B C 1
ATOM 4422 O O . ILE B 1 216 ? 5.207 15.195 5.484 1 92.38 216 ILE B O 1
ATOM 4426 N N . ALA B 1 217 ? 5.27 13.086 6.176 1 95.44 217 ALA B N 1
ATOM 4427 C CA . ALA B 1 217 ? 5.34 13.484 7.578 1 95.44 217 ALA B CA 1
ATOM 4428 C C . ALA B 1 217 ? 6.762 13.891 7.961 1 95.44 217 ALA B C 1
ATOM 4430 O O . ALA B 1 217 ? 7.73 13.406 7.367 1 95.44 217 ALA B O 1
ATOM 4431 N N . ASN B 1 218 ? 6.895 14.742 8.945 1 94.62 218 ASN B N 1
ATOM 4432 C CA . ASN B 1 218 ? 8.211 15.086 9.477 1 94.62 218 ASN B CA 1
ATOM 4433 C C . ASN B 1 218 ? 8.453 14.43 10.828 1 94.62 218 ASN B C 1
ATOM 4435 O O . ASN B 1 218 ? 9.602 14.234 11.234 1 94.62 218 ASN B O 1
ATOM 4439 N N . ARG B 1 219 ? 7.383 14.156 11.516 1 96.56 219 ARG B N 1
ATOM 4440 C CA . ARG B 1 219 ? 7.434 13.43 12.781 1 96.56 219 ARG B CA 1
ATOM 4441 C C . ARG B 1 219 ? 6.41 12.305 12.805 1 96.56 219 ARG B C 1
ATOM 4443 O O . ARG B 1 219 ? 5.414 12.336 12.078 1 96.56 219 ARG B O 1
ATOM 4450 N N . VAL B 1 220 ? 6.73 11.328 13.672 1 97.38 220 VAL B N 1
ATOM 4451 C CA . VAL B 1 220 ? 5.844 10.172 13.672 1 97.38 220 VAL B CA 1
ATOM 4452 C C . VAL B 1 220 ? 5.785 9.562 15.078 1 97.38 220 VAL B C 1
ATOM 4454 O O . VAL B 1 220 ? 6.781 9.57 15.805 1 97.38 220 VAL B O 1
ATOM 4457 N N . ALA B 1 221 ? 4.621 9.188 15.422 1 98.06 221 ALA B N 1
ATOM 4458 C CA . ALA B 1 221 ? 4.383 8.375 16.609 1 98.06 221 ALA B CA 1
ATOM 4459 C C . ALA B 1 221 ? 3.857 6.988 16.234 1 98.06 221 ALA B C 1
ATOM 4461 O O . ALA B 1 221 ? 3.047 6.855 15.32 1 98.06 221 ALA B O 1
ATOM 4462 N N . VAL B 1 222 ? 4.383 6.008 16.906 1 97.94 222 VAL B N 1
ATOM 4463 C CA . VAL B 1 222 ? 3.953 4.625 16.703 1 97.94 222 VAL B CA 1
ATOM 4464 C C . VAL B 1 222 ? 3.156 4.152 17.922 1 97.94 222 VAL B C 1
ATOM 4466 O O . VAL B 1 222 ? 3.621 4.262 19.062 1 97.94 222 VAL B O 1
ATOM 4469 N N . MET B 1 223 ? 2.004 3.633 17.641 1 97.5 223 MET B N 1
ATOM 4470 C CA . MET B 1 223 ? 1.124 3.195 18.719 1 97.5 223 MET B CA 1
ATOM 4471 C C . MET B 1 223 ? 0.886 1.69 18.656 1 97.5 223 MET B C 1
ATOM 4473 O O . MET B 1 223 ? 0.783 1.123 17.562 1 97.5 223 MET B O 1
ATOM 4477 N N . GLN B 1 224 ? 0.789 1.096 19.797 1 95.94 224 GLN B N 1
ATOM 4478 C CA . GLN B 1 224 ? 0.451 -0.314 19.953 1 95.94 224 GLN B CA 1
ATOM 4479 C C . GLN B 1 224 ? -0.367 -0.54 21.219 1 95.94 224 GLN B C 1
ATOM 4481 O O . GLN B 1 224 ? -0.008 -0.05 22.297 1 95.94 224 GLN B O 1
ATOM 4486 N N . ASN B 1 225 ? -1.459 -1.233 21.094 1 94.38 225 ASN B N 1
ATOM 4487 C CA . ASN B 1 225 ? -2.295 -1.606 22.219 1 94.38 225 ASN B CA 1
ATOM 4488 C C . ASN B 1 225 ? -2.643 -0.396 23.094 1 94.38 225 ASN B C 1
ATOM 4490 O O . ASN B 1 225 ? -2.514 -0.444 24.312 1 94.38 225 ASN B O 1
ATOM 4494 N N . GLY B 1 226 ? -2.922 0.658 22.422 1 96.81 226 GLY B N 1
ATOM 4495 C CA . GLY B 1 226 ? -3.396 1.847 23.109 1 96.81 226 GLY B CA 1
ATOM 4496 C C . GLY B 1 226 ? -2.273 2.693 23.672 1 96.81 226 GLY B C 1
ATOM 4497 O O . GLY B 1 226 ? -2.525 3.717 24.312 1 96.81 226 GLY B O 1
ATOM 4498 N N . GLN B 1 227 ? -1.07 2.334 23.422 1 98.06 227 GLN B N 1
ATOM 4499 C CA . GLN B 1 227 ? 0.065 3.041 24 1 98.06 227 GLN B CA 1
ATOM 4500 C C . GLN B 1 227 ? 0.988 3.59 22.906 1 98.06 227 GLN B C 1
ATOM 4502 O O . GLN B 1 227 ? 1.04 3.051 21.812 1 98.06 227 GLN B O 1
ATOM 4507 N N . LEU B 1 228 ? 1.628 4.652 23.25 1 97.88 228 LEU B N 1
ATOM 4508 C CA . LEU B 1 228 ? 2.697 5.184 22.406 1 97.88 228 LEU B CA 1
ATOM 4509 C C . LEU B 1 228 ? 4.012 4.457 22.672 1 97.88 228 LEU B C 1
ATOM 4511 O O . LEU B 1 228 ? 4.547 4.516 23.781 1 97.88 228 LEU B O 1
ATOM 4515 N N . ILE B 1 229 ? 4.574 3.814 21.719 1 97.88 229 ILE B N 1
ATOM 4516 C CA . ILE B 1 229 ? 5.727 2.959 21.984 1 97.88 229 ILE B CA 1
ATOM 4517 C C . ILE B 1 229 ? 6.996 3.621 21.453 1 97.88 229 ILE B C 1
ATOM 4519 O O . ILE B 1 229 ? 8.102 3.301 21.906 1 97.88 229 ILE B O 1
ATOM 4523 N N . GLU B 1 230 ? 6.875 4.473 20.469 1 97.81 230 GLU B N 1
ATOM 4524 C CA . GLU B 1 230 ? 8.031 5.16 19.875 1 97.81 230 GLU B CA 1
ATOM 4525 C C . GLU B 1 230 ? 7.609 6.457 19.188 1 97.81 230 GLU B C 1
ATOM 4527 O O . GLU B 1 230 ? 6.52 6.543 18.625 1 97.81 230 GLU B O 1
ATOM 4532 N N . GLU B 1 231 ? 8.406 7.457 19.328 1 97.5 231 GLU B N 1
ATOM 4533 C CA .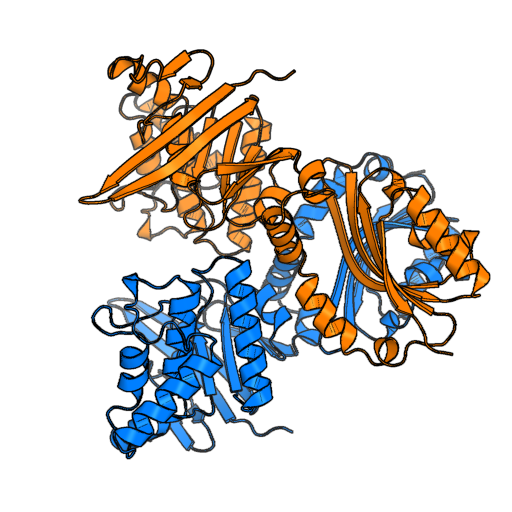 GLU B 1 231 ? 8.141 8.75 18.703 1 97.5 231 GLU B CA 1
ATOM 4534 C C . GLU B 1 231 ? 9.438 9.453 18.328 1 97.5 231 GLU B C 1
ATOM 4536 O O . GLU B 1 231 ? 10.453 9.305 19.016 1 97.5 231 GLU B O 1
ATOM 4541 N N . GLY B 1 232 ? 9.406 10.227 17.25 1 96.5 232 GLY B N 1
ATOM 4542 C CA . GLY B 1 232 ? 10.562 11 16.812 1 96.5 232 GLY B CA 1
ATOM 4543 C C . GLY B 1 232 ? 10.414 11.555 15.414 1 96.5 232 GLY B C 1
ATOM 4544 O O . GLY B 1 232 ? 9.32 11.547 14.844 1 96.5 232 GLY B O 1
ATOM 4545 N N . SER B 1 233 ? 11.445 12.172 14.969 1 95.44 233 SER B N 1
ATOM 4546 C CA . SER B 1 233 ? 11.445 12.57 13.562 1 95.44 233 SER B CA 1
ATOM 4547 C C . SER B 1 233 ? 11.359 11.359 12.648 1 95.44 233 SER B C 1
ATOM 4549 O O . SER B 1 233 ? 11.758 10.258 13.023 1 95.44 233 SER B O 1
ATOM 4551 N N . VAL B 1 234 ? 10.82 11.539 11.523 1 93.88 234 VAL B N 1
ATOM 4552 C CA . VAL B 1 234 ? 10.719 10.453 10.562 1 93.88 234 VAL B CA 1
ATOM 4553 C C . VAL B 1 234 ? 12.117 9.898 10.266 1 93.88 234 VAL B C 1
ATOM 4555 O O . VAL B 1 234 ? 12.305 8.68 10.172 1 93.88 234 VAL B O 1
ATOM 4558 N N . LEU B 1 235 ? 13.094 10.742 10.211 1 91.88 235 LEU B N 1
ATOM 4559 C CA . LEU B 1 235 ? 14.469 10.328 9.961 1 91.88 235 LEU B CA 1
ATOM 4560 C C . LEU B 1 235 ? 14.977 9.414 11.078 1 91.88 235 LEU B C 1
ATOM 4562 O O . LEU B 1 235 ? 15.492 8.328 10.812 1 91.88 235 LEU B O 1
ATOM 4566 N N . ASP B 1 236 ? 14.766 9.852 12.258 1 92.94 236 ASP B N 1
ATOM 4567 C CA . ASP B 1 236 ? 15.242 9.094 13.406 1 92.94 236 ASP B CA 1
ATOM 4568 C C . ASP B 1 236 ? 14.555 7.73 13.492 1 92.94 236 ASP B C 1
ATOM 4570 O O . ASP B 1 236 ? 15.203 6.711 13.719 1 92.94 236 ASP B O 1
ATOM 4574 N N . ILE B 1 237 ? 13.305 7.746 13.336 1 93.94 237 ILE B N 1
ATOM 4575 C CA . ILE B 1 237 ? 12.516 6.531 13.492 1 93.94 237 ILE B CA 1
ATOM 4576 C C . ILE B 1 237 ? 12.867 5.543 12.383 1 93.94 237 ILE B C 1
ATOM 4578 O O . ILE B 1 237 ? 12.992 4.34 12.633 1 93.94 237 ILE B O 1
ATOM 4582 N N . PHE B 1 238 ? 13.062 5.988 11.227 1 90.19 238 PHE B N 1
ATOM 4583 C CA . PHE B 1 238 ? 13.344 5.113 10.094 1 90.19 238 PHE B CA 1
ATOM 4584 C C . PHE B 1 238 ? 14.773 4.586 10.164 1 90.19 238 PHE B C 1
ATOM 4586 O O . PHE B 1 238 ? 15.047 3.455 9.758 1 90.19 238 PHE B O 1
ATOM 4593 N N . SER B 1 239 ? 15.625 5.398 10.625 1 88.19 239 SER B N 1
ATOM 4594 C CA . SER B 1 239 ? 17.047 5.043 10.625 1 88.19 239 SER B CA 1
ATOM 4595 C C . SER B 1 239 ? 17.391 4.184 11.844 1 88.19 239 SER B C 1
ATOM 4597 O O . SER B 1 239 ? 18.25 3.299 11.758 1 88.19 239 SER B O 1
ATOM 4599 N N . ASN B 1 240 ? 16.766 4.52 12.906 1 89.25 240 ASN B N 1
ATOM 4600 C CA . ASN B 1 240 ? 17.109 3.846 14.148 1 89.25 240 ASN B CA 1
ATOM 4601 C C . ASN B 1 240 ? 15.875 3.465 14.953 1 89.25 240 ASN B C 1
ATOM 4603 O O . ASN B 1 240 ? 15.727 3.883 16.109 1 89.25 240 ASN B O 1
ATOM 4607 N N . PRO B 1 241 ? 15.094 2.605 14.344 1 93.31 241 PRO B N 1
ATOM 4608 C CA . PRO B 1 241 ? 13.93 2.158 15.117 1 93.31 241 PRO B CA 1
ATOM 4609 C C . PRO B 1 241 ? 14.328 1.33 16.344 1 93.31 241 PRO B C 1
ATOM 4611 O O . PRO B 1 241 ? 15.172 0.436 16.234 1 93.31 241 PRO B O 1
ATOM 4614 N N . LYS B 1 242 ? 13.711 1.618 17.391 1 95.12 242 LYS B N 1
ATOM 4615 C CA . LYS B 1 242 ? 14.086 0.952 18.625 1 95.12 242 LYS B CA 1
ATOM 4616 C C . LYS B 1 242 ? 13.094 -0.154 18.984 1 95.12 242 LYS B C 1
ATOM 4618 O O . LYS B 1 242 ? 13.492 -1.225 19.453 1 95.12 242 LYS B O 1
ATOM 4623 N N . ASN B 1 243 ? 11.914 0.1 18.75 1 96.12 243 ASN B N 1
ATOM 4624 C CA . ASN B 1 243 ? 10.867 -0.851 19.125 1 96.12 243 ASN B CA 1
ATOM 4625 C C . ASN B 1 243 ? 10.648 -1.894 18.031 1 96.12 243 ASN B C 1
ATOM 4627 O O . ASN B 1 243 ? 10.758 -1.585 16.844 1 96.12 243 ASN B O 1
ATOM 4631 N N . GLU B 1 244 ? 10.273 -3.104 18.422 1 95.19 244 GLU B N 1
ATOM 4632 C CA . GLU B 1 244 ? 10.086 -4.223 17.5 1 95.19 244 GLU B CA 1
ATOM 4633 C C . GLU B 1 244 ? 9 -3.918 16.484 1 95.19 244 GLU B C 1
ATOM 4635 O O . GLU B 1 244 ? 9.172 -4.18 15.289 1 95.19 244 GLU B O 1
ATOM 4640 N N . LEU B 1 245 ? 7.926 -3.383 16.938 1 93.94 245 LEU B N 1
ATOM 4641 C CA . LEU B 1 245 ? 6.832 -3.064 16.031 1 93.94 245 LEU B CA 1
ATOM 4642 C C . LEU B 1 245 ? 7.273 -2.043 14.984 1 93.94 245 LEU B C 1
ATOM 4644 O O . LEU B 1 245 ? 6.914 -2.152 13.812 1 93.94 245 LEU B O 1
ATOM 4648 N N . THR B 1 246 ? 7.988 -1.042 15.438 1 95.31 246 THR B N 1
ATOM 4649 C CA . THR B 1 246 ? 8.477 -0.017 14.523 1 95.31 246 THR B CA 1
ATOM 4650 C C . THR B 1 246 ? 9.383 -0.629 13.461 1 95.31 246 THR B C 1
ATOM 4652 O O . THR B 1 246 ? 9.281 -0.298 12.273 1 95.31 246 THR B O 1
ATOM 4655 N N . GLN B 1 247 ? 10.219 -1.51 13.906 1 93.62 247 GLN B N 1
ATOM 4656 C CA . GLN B 1 247 ? 11.094 -2.223 12.977 1 93.62 247 GLN B CA 1
ATOM 4657 C C . GLN B 1 247 ? 10.281 -3.02 11.961 1 93.62 247 GLN B C 1
ATOM 4659 O O . GLN B 1 247 ? 10.602 -3.029 10.773 1 93.62 247 GLN B O 1
ATOM 4664 N N . ASP B 1 248 ? 9.281 -3.619 12.492 1 92.19 248 ASP B N 1
ATOM 4665 C CA . ASP B 1 248 ? 8.406 -4.398 11.625 1 92.19 248 ASP B CA 1
ATOM 4666 C C . ASP B 1 248 ? 7.75 -3.508 10.57 1 92.19 248 ASP B C 1
ATOM 4668 O O . ASP B 1 248 ? 7.633 -3.9 9.406 1 92.19 248 ASP B O 1
ATOM 4672 N N . PHE B 1 249 ? 7.277 -2.338 10.969 1 92.25 249 PHE B N 1
ATOM 4673 C CA . PHE B 1 249 ? 6.668 -1.393 10.039 1 92.25 249 PHE B CA 1
ATOM 4674 C C . PHE B 1 249 ? 7.652 -0.999 8.945 1 92.25 249 PHE B C 1
ATOM 4676 O O . PHE B 1 249 ? 7.281 -0.92 7.773 1 92.25 249 PHE B O 1
ATOM 4683 N N . ILE B 1 250 ? 8.852 -0.795 9.359 1 91.19 250 ILE B N 1
ATOM 4684 C CA . ILE B 1 250 ? 9.867 -0.327 8.422 1 91.19 250 ILE B CA 1
ATOM 4685 C C . ILE B 1 250 ? 10.242 -1.455 7.469 1 91.19 250 ILE B C 1
ATOM 4687 O O . ILE B 1 250 ? 10.344 -1.244 6.258 1 91.19 250 ILE B O 1
ATOM 4691 N N . THR B 1 251 ? 10.438 -2.662 8.016 1 90.12 251 THR B N 1
ATOM 4692 C CA . THR B 1 251 ? 10.781 -3.812 7.184 1 90.12 251 THR B CA 1
ATOM 4693 C C . THR B 1 251 ? 9.672 -4.105 6.176 1 90.12 251 THR B C 1
ATOM 4695 O O . THR B 1 251 ? 9.945 -4.477 5.035 1 90.12 251 THR B O 1
ATOM 4698 N N . THR B 1 252 ? 8.484 -3.881 6.613 1 87.88 252 THR B N 1
ATOM 4699 C CA . THR B 1 252 ? 7.348 -4.102 5.727 1 87.88 252 THR B CA 1
ATOM 4700 C C . THR B 1 252 ? 7.305 -3.045 4.629 1 87.88 252 THR B C 1
ATOM 4702 O O . THR B 1 252 ? 7.031 -3.359 3.469 1 87.88 252 THR B O 1
ATOM 4705 N N . ALA B 1 253 ? 7.574 -1.879 4.984 1 86.69 253 ALA B N 1
ATOM 4706 C CA . ALA B 1 253 ? 7.539 -0.775 4.027 1 86.69 253 ALA B CA 1
ATOM 4707 C C . ALA B 1 253 ? 8.648 -0.915 2.986 1 86.69 253 ALA B C 1
ATOM 4709 O O . ALA B 1 253 ? 8.453 -0.568 1.818 1 86.69 253 ALA B O 1
ATOM 4710 N N . THR B 1 254 ? 9.805 -1.44 3.332 1 86.75 254 THR B N 1
ATOM 4711 C CA . THR B 1 254 ? 10.938 -1.531 2.424 1 86.75 254 THR B CA 1
ATOM 4712 C C . THR B 1 254 ? 10.875 -2.814 1.602 1 86.75 254 THR B C 1
ATOM 4714 O O . THR B 1 254 ? 11.5 -2.912 0.543 1 86.75 254 THR B O 1
ATOM 4717 N N . GLY B 1 255 ? 10.219 -3.826 2.148 1 87.75 255 GLY B N 1
ATOM 4718 C CA . GLY B 1 255 ? 10.086 -5.094 1.451 1 87.75 255 GLY B CA 1
ATOM 4719 C C . GLY B 1 255 ? 11.336 -5.949 1.52 1 87.75 255 GLY B C 1
ATOM 4720 O O . GLY B 1 255 ? 11.586 -6.766 0.63 1 87.75 255 GLY B O 1
ATOM 4721 N N . ILE B 1 256 ? 12.117 -5.789 2.533 1 89.81 256 ILE B N 1
ATOM 4722 C CA . ILE B 1 256 ? 13.414 -6.449 2.631 1 89.81 256 ILE B CA 1
ATOM 4723 C C . ILE B 1 256 ? 13.211 -7.949 2.842 1 89.81 256 ILE B C 1
ATOM 4725 O O . ILE B 1 256 ? 13.992 -8.766 2.334 1 89.81 256 ILE B O 1
ATOM 4729 N N . ASN B 1 257 ? 12.227 -8.344 3.553 1 89.12 257 ASN B N 1
ATOM 4730 C CA . ASN B 1 257 ? 11.992 -9.758 3.803 1 89.12 257 ASN B CA 1
ATOM 4731 C C . ASN B 1 257 ? 11.664 -10.508 2.516 1 89.12 257 ASN B C 1
ATOM 4733 O O . ASN B 1 257 ? 12.195 -11.594 2.271 1 89.12 257 ASN B O 1
ATOM 4737 N N . GLU B 1 258 ? 10.812 -9.898 1.759 1 87.12 258 GLU B N 1
ATOM 4738 C CA . GLU B 1 258 ? 10.5 -10.5 0.466 1 87.12 258 GLU B CA 1
ATOM 4739 C C . GLU B 1 258 ? 11.719 -10.539 -0.443 1 87.12 258 GLU B C 1
ATOM 4741 O O . GLU B 1 258 ? 11.938 -11.508 -1.169 1 87.12 258 GLU B O 1
ATOM 4746 N N . ALA B 1 259 ? 12.477 -9.5 -0.348 1 89.94 259 ALA B N 1
ATOM 4747 C CA . ALA B 1 259 ? 13.703 -9.43 -1.141 1 89.94 259 ALA B CA 1
ATOM 4748 C C . ALA B 1 259 ? 14.672 -10.539 -0.753 1 89.94 259 ALA B C 1
ATOM 4750 O O . ALA B 1 259 ? 15.281 -11.164 -1.62 1 89.94 259 ALA B O 1
ATOM 4751 N N . MET B 1 260 ? 14.781 -10.781 0.485 1 92.06 260 MET B N 1
ATOM 4752 C CA . MET B 1 260 ? 15.727 -11.773 0.979 1 92.06 260 MET B CA 1
ATOM 4753 C C . MET B 1 260 ? 15.359 -13.164 0.49 1 92.06 260 MET B C 1
ATOM 4755 O O . MET B 1 260 ? 16.234 -13.984 0.217 1 92.06 260 MET B O 1
ATOM 4759 N N . ILE B 1 261 ? 14.125 -13.422 0.377 1 88.06 261 ILE B N 1
ATOM 4760 C CA . ILE B 1 261 ? 13.68 -14.719 -0.137 1 88.06 261 ILE B CA 1
ATOM 4761 C C . ILE B 1 261 ? 14.18 -14.898 -1.568 1 88.06 261 ILE B C 1
ATOM 4763 O O . ILE B 1 261 ? 14.727 -15.953 -1.909 1 88.06 261 ILE B O 1
ATOM 4767 N N . LYS B 1 262 ? 14.008 -13.953 -2.344 1 89 262 LYS B N 1
ATOM 4768 C CA . LYS B 1 262 ? 14.445 -14.016 -3.736 1 89 262 LYS B CA 1
ATOM 4769 C C . LYS B 1 262 ? 15.969 -14.047 -3.836 1 89 262 LYS B C 1
ATOM 4771 O O . LYS B 1 262 ? 16.516 -14.758 -4.68 1 89 262 LYS B O 1
ATOM 4776 N N . ILE B 1 263 ? 16.609 -13.273 -2.996 1 92.88 263 ILE B N 1
ATOM 4777 C CA . ILE B 1 263 ? 18.078 -13.195 -2.99 1 92.88 263 ILE B CA 1
ATOM 4778 C C . ILE B 1 263 ? 18.672 -14.562 -2.66 1 92.88 263 ILE B C 1
ATOM 4780 O O . ILE B 1 263 ? 19.594 -15.016 -3.334 1 92.88 263 ILE B O 1
ATOM 4784 N N . ASN B 1 264 ? 18.109 -15.203 -1.72 1 93.31 264 ASN B N 1
ATOM 4785 C CA . ASN B 1 264 ? 18.625 -16.484 -1.272 1 93.31 264 ASN B CA 1
ATOM 4786 C C . ASN B 1 264 ? 18.453 -17.562 -2.34 1 93.31 264 ASN B C 1
ATOM 4788 O O . ASN B 1 264 ? 19.125 -18.594 -2.299 1 93.31 264 ASN B O 1
ATOM 4792 N N . GLN B 1 265 ? 17.625 -17.297 -3.266 1 89.81 265 GLN B N 1
ATOM 4793 C CA . GLN B 1 265 ? 17.375 -18.266 -4.332 1 89.81 265 GLN B CA 1
ATOM 4794 C C . GLN B 1 265 ? 18.328 -18.062 -5.5 1 89.81 265 GLN B C 1
ATOM 4796 O O . GLN B 1 265 ? 18.422 -18.906 -6.391 1 89.81 265 GLN B O 1
ATOM 4801 N N . GLN B 1 266 ? 19.047 -17.016 -5.461 1 90.38 266 GLN B N 1
ATOM 4802 C CA . GLN B 1 266 ? 19.984 -16.734 -6.543 1 90.38 266 GLN B CA 1
ATOM 4803 C C . GLN B 1 266 ? 21.172 -17.703 -6.512 1 90.38 266 GLN B C 1
ATOM 4805 O O . GLN B 1 266 ? 21.703 -18 -5.441 1 90.38 266 GLN B O 1
ATOM 4810 N N . LYS B 1 267 ? 21.578 -18.188 -7.648 1 90.31 267 LYS B N 1
ATOM 4811 C CA . LYS B 1 267 ? 22.688 -19.141 -7.754 1 90.31 267 LYS B CA 1
ATOM 4812 C C . LYS B 1 267 ? 23.969 -18.547 -7.16 1 90.31 267 LYS B C 1
ATOM 4814 O O . LYS B 1 267 ? 24.719 -19.25 -6.465 1 90.31 267 LYS B O 1
ATOM 4819 N N . ILE B 1 268 ? 24.219 -17.266 -7.371 1 88.75 268 ILE B N 1
ATOM 4820 C CA . ILE B 1 268 ? 25.438 -16.625 -6.91 1 88.75 268 ILE B CA 1
ATOM 4821 C C . ILE B 1 268 ? 25.453 -16.594 -5.383 1 88.75 268 ILE B C 1
ATOM 4823 O O . ILE B 1 268 ? 26.531 -16.625 -4.77 1 88.75 268 ILE B O 1
ATOM 4827 N N . VAL B 1 269 ? 24.312 -16.516 -4.805 1 92.62 269 VAL B N 1
ATOM 4828 C CA . VAL B 1 269 ? 24.234 -16.484 -3.35 1 92.62 269 VAL B CA 1
ATOM 4829 C C . VAL B 1 269 ? 24.328 -17.891 -2.789 1 92.62 269 VAL B C 1
ATOM 4831 O O . VAL B 1 269 ? 24.984 -18.109 -1.766 1 92.62 269 VAL B O 1
ATOM 4834 N N . GLN B 1 270 ? 23.672 -18.844 -3.49 1 92.75 270 GLN B N 1
ATOM 4835 C CA . GLN B 1 270 ? 23.766 -20.234 -3.066 1 92.75 270 GLN B CA 1
ATOM 4836 C C . GLN B 1 270 ? 25.188 -20.75 -3.146 1 92.75 270 GLN B C 1
ATOM 4838 O O . GLN B 1 270 ? 25.641 -21.5 -2.279 1 92.75 270 GLN B O 1
ATOM 4843 N N . ASN B 1 271 ? 25.891 -20.344 -4.207 1 92.94 271 ASN B N 1
ATOM 4844 C CA . ASN B 1 271 ? 27.297 -20.703 -4.41 1 92.94 271 ASN B CA 1
ATOM 4845 C C . ASN B 1 271 ? 28.203 -19.484 -4.332 1 92.94 271 ASN B C 1
ATOM 4847 O O . ASN B 1 271 ? 28.953 -19.188 -5.27 1 92.94 271 ASN B O 1
ATOM 4851 N N . LEU B 1 272 ? 28.172 -18.906 -3.205 1 93 272 LEU B N 1
ATOM 4852 C CA . LEU B 1 272 ? 28.953 -17.688 -2.992 1 93 272 LEU B CA 1
ATOM 4853 C C . LEU B 1 272 ? 30.438 -17.969 -3.176 1 93 272 LEU B C 1
ATOM 4855 O O . LEU B 1 272 ? 30.984 -18.875 -2.551 1 93 272 LEU B O 1
ATOM 4859 N N . PRO B 1 273 ? 31.031 -17.281 -4.109 1 90.31 273 PRO B N 1
ATOM 4860 C CA . PRO B 1 273 ? 32.469 -17.5 -4.375 1 90.31 273 PRO B CA 1
ATOM 4861 C C . PRO B 1 273 ? 33.312 -17.375 -3.119 1 90.31 273 PRO B C 1
ATOM 4863 O O . PRO B 1 273 ? 32.906 -16.703 -2.162 1 90.31 273 PRO B O 1
ATOM 4866 N N . GLU B 1 274 ? 34.5 -17.953 -3.389 1 90.06 274 GLU B N 1
ATOM 4867 C CA . GLU B 1 274 ? 35.469 -17.734 -2.328 1 90.06 274 GLU B CA 1
ATOM 4868 C C . GLU B 1 274 ? 35.875 -16.266 -2.23 1 90.06 274 GLU B C 1
ATOM 4870 O O . GLU B 1 274 ? 35.75 -15.516 -3.197 1 90.06 274 GLU B O 1
ATOM 4875 N N . ASN B 1 275 ? 36.156 -15.703 -1.122 1 92.81 275 ASN B N 1
ATOM 4876 C CA . ASN B 1 275 ? 36.594 -14.328 -0.887 1 92.81 275 ASN B CA 1
ATOM 4877 C C . ASN B 1 275 ? 35.469 -13.336 -1.085 1 92.81 275 ASN B C 1
ATOM 4879 O O . ASN B 1 275 ? 35.656 -12.273 -1.678 1 92.81 275 ASN B O 1
ATOM 4883 N N . SER B 1 276 ? 34.281 -13.789 -0.92 1 95.12 276 SER B N 1
ATOM 4884 C CA . SER B 1 276 ? 33.125 -12.906 -0.985 1 95.12 276 SER B CA 1
ATOM 4885 C C . SER B 1 276 ? 32.25 -13.039 0.266 1 95.12 276 SER B C 1
ATOM 4887 O O . SER B 1 276 ? 32.312 -14.047 0.968 1 95.12 276 SER B O 1
ATOM 4889 N N . ILE B 1 277 ? 31.578 -12 0.548 1 96.19 277 ILE B N 1
ATOM 4890 C CA . ILE B 1 277 ? 30.594 -12.047 1.624 1 96.19 277 ILE B CA 1
ATOM 4891 C C . ILE B 1 277 ? 29.281 -11.422 1.15 1 96.19 277 ILE B C 1
ATOM 4893 O O . ILE B 1 277 ? 29.281 -10.492 0.343 1 96.19 277 ILE B O 1
ATOM 4897 N N . LEU B 1 278 ? 28.188 -12.039 1.53 1 96.69 278 LEU B N 1
ATOM 4898 C CA . LEU B 1 278 ? 26.875 -11.406 1.412 1 96.69 278 LEU B CA 1
ATOM 4899 C C . LEU B 1 278 ? 26.594 -10.523 2.621 1 96.69 278 LEU B C 1
ATOM 4901 O O . LEU B 1 278 ? 26.625 -10.992 3.762 1 96.69 278 LEU B O 1
ATOM 4905 N N . ALA B 1 279 ? 26.375 -9.211 2.357 1 96.19 279 ALA B N 1
ATOM 4906 C CA . ALA B 1 279 ? 26.25 -8.273 3.467 1 96.19 279 ALA B CA 1
ATOM 4907 C C . ALA B 1 279 ? 24.984 -7.426 3.318 1 96.19 279 ALA B C 1
ATOM 4909 O O . ALA B 1 279 ? 24.594 -7.082 2.201 1 96.19 279 ALA B O 1
ATOM 4910 N N . HIS B 1 280 ? 24.344 -7.211 4.402 1 95.81 280 HIS B N 1
ATOM 4911 C CA . HIS B 1 280 ? 23.25 -6.242 4.527 1 95.81 280 HIS B CA 1
ATOM 4912 C C . HIS B 1 280 ? 23.766 -4.926 5.113 1 95.81 280 HIS B C 1
ATOM 4914 O O . HIS B 1 280 ? 24.266 -4.898 6.238 1 95.81 280 HIS B O 1
ATOM 4920 N N . LEU B 1 281 ? 23.672 -3.85 4.309 1 92.81 281 LEU B N 1
ATOM 4921 C CA . LEU B 1 281 ? 24.156 -2.533 4.715 1 92.81 281 LEU B CA 1
ATOM 4922 C C . LEU B 1 281 ? 22.984 -1.586 4.965 1 92.81 281 LEU B C 1
ATOM 4924 O O . LEU B 1 281 ? 22.047 -1.528 4.168 1 92.81 281 LEU B O 1
ATOM 4928 N N . LYS B 1 282 ? 22.984 -0.97 6.043 1 90.88 282 LYS B N 1
ATOM 4929 C CA . LYS B 1 282 ? 22.047 0.099 6.359 1 90.88 282 LYS B CA 1
ATOM 4930 C C . LYS B 1 282 ? 22.781 1.397 6.688 1 90.88 282 LYS B C 1
ATOM 4932 O O . LYS B 1 282 ? 23.75 1.392 7.438 1 90.88 282 LYS B O 1
ATOM 4937 N N . TYR B 1 283 ? 22.375 2.416 6.137 1 85.25 283 TYR B N 1
ATOM 4938 C CA . TYR B 1 283 ? 23.062 3.662 6.461 1 85.25 283 TYR B CA 1
ATOM 4939 C C . TYR B 1 283 ? 22.062 4.824 6.531 1 85.25 283 TYR B C 1
ATOM 4941 O O . TYR B 1 283 ? 20.984 4.754 5.957 1 85.25 283 TYR B O 1
ATOM 4949 N N . SER B 1 284 ? 22.266 5.656 7.492 1 79.56 284 SER B N 1
ATOM 4950 C CA . SER B 1 284 ? 21.562 6.914 7.676 1 79.56 284 SER B CA 1
ATOM 4951 C C . SER B 1 284 ? 22.516 8.094 7.746 1 79.56 284 SER B C 1
ATOM 4953 O O . SER B 1 284 ? 23.484 8.07 8.516 1 79.56 284 SER B O 1
ATOM 4955 N N . GLY B 1 285 ? 22.312 9.148 7.09 1 65.75 285 GLY B N 1
ATOM 4956 C CA . GLY B 1 285 ? 23.094 10.344 7.363 1 65.75 285 GLY B CA 1
ATOM 4957 C C . GLY B 1 285 ? 24.078 10.688 6.254 1 65.75 285 GLY B C 1
ATOM 4958 O O . GLY B 1 285 ? 23.969 10.148 5.145 1 65.75 285 GLY B O 1
ATOM 4959 N N . VAL B 1 286 ? 25.141 11.43 6.715 1 55.03 286 VAL B N 1
ATOM 4960 C CA . VAL B 1 286 ? 26.141 12.25 6.059 1 55.03 286 VAL B CA 1
ATOM 4961 C C . VAL B 1 286 ? 27 11.383 5.148 1 55.03 286 VAL B C 1
ATOM 4963 O O . VAL B 1 286 ? 27.828 11.891 4.391 1 55.03 286 VAL B O 1
ATOM 4966 N N . VAL B 1 287 ? 26.906 10.188 5.441 1 49.34 287 VAL B N 1
ATOM 4967 C CA . VAL B 1 287 ? 27.844 9.477 4.582 1 49.34 287 VAL B CA 1
ATOM 4968 C C . VAL B 1 287 ? 27.359 9.539 3.133 1 49.34 287 VAL B C 1
ATOM 4970 O O . VAL B 1 287 ? 28.031 9.008 2.232 1 49.34 287 VAL B O 1
ATOM 4973 N N . THR B 1 288 ? 26.109 9.875 2.99 1 47.94 288 THR B N 1
ATOM 4974 C CA . THR B 1 288 ? 25.438 9.789 1.699 1 47.94 288 THR B CA 1
ATOM 4975 C C . THR B 1 288 ? 26.125 10.68 0.669 1 47.94 288 THR B C 1
ATOM 4977 O O . THR B 1 288 ? 25.875 10.562 -0.531 1 47.94 288 THR B O 1
ATOM 4980 N N . ASP B 1 289 ? 26.641 11.797 1.284 1 47.25 289 ASP B N 1
ATOM 4981 C CA . ASP B 1 289 ? 27.281 12.562 0.218 1 47.25 289 ASP B CA 1
ATOM 4982 C C . ASP B 1 289 ? 28.312 11.719 -0.526 1 47.25 289 ASP B C 1
ATOM 4984 O O . ASP B 1 289 ? 28.922 12.188 -1.481 1 47.25 289 ASP B O 1
ATOM 4988 N N . THR B 1 290 ? 28.484 10.492 0.06 1 57.84 290 THR B N 1
ATOM 4989 C CA . THR B 1 290 ? 29.656 9.859 -0.524 1 57.84 290 THR B CA 1
ATOM 4990 C C . THR B 1 290 ? 29.281 8.57 -1.242 1 57.84 290 THR B C 1
ATOM 4992 O O . THR B 1 290 ? 28.266 7.953 -0.929 1 57.84 290 THR B O 1
ATOM 4995 N N . ALA B 1 291 ? 29.375 8.422 -2.541 1 75.62 291 ALA B N 1
ATOM 4996 C CA . ALA B 1 291 ? 29.484 7.266 -3.426 1 75.62 291 ALA B CA 1
ATOM 4997 C C . ALA B 1 291 ? 30.109 6.078 -2.697 1 75.62 291 ALA B C 1
ATOM 4999 O O . ALA B 1 291 ? 31.219 5.652 -3.023 1 75.62 291 ALA B O 1
ATOM 5000 N N . ILE B 1 292 ? 29.266 5.562 -1.545 1 81.06 292 ILE B N 1
ATOM 5001 C CA . ILE B 1 292 ? 29.797 4.512 -0.676 1 81.06 292 ILE B CA 1
ATOM 5002 C C . ILE B 1 292 ? 30.344 3.365 -1.523 1 81.06 292 ILE B C 1
ATOM 5004 O O . ILE B 1 292 ? 31.438 2.865 -1.267 1 81.06 292 ILE B O 1
ATOM 5008 N N . ILE B 1 293 ? 29.688 3.105 -2.496 1 84.31 293 ILE B N 1
ATOM 5009 C CA . ILE B 1 293 ? 30.078 1.98 -3.336 1 84.31 293 ILE B CA 1
ATOM 5010 C C . ILE B 1 293 ? 31.375 2.318 -4.074 1 84.31 293 ILE B C 1
ATOM 5012 O O . ILE B 1 293 ? 32.281 1.485 -4.168 1 84.31 293 ILE B O 1
ATOM 5016 N N . ASN B 1 294 ? 31.469 3.541 -4.504 1 85 294 ASN B N 1
ATOM 5017 C CA . ASN B 1 294 ? 32.688 3.98 -5.148 1 85 294 ASN B CA 1
ATOM 5018 C C . ASN B 1 294 ? 33.875 3.953 -4.184 1 85 294 ASN B C 1
ATOM 5020 O O . ASN B 1 294 ? 34.969 3.525 -4.551 1 85 294 ASN B O 1
ATOM 5024 N N . ASP B 1 295 ? 33.594 4.406 -3.023 1 84.75 295 ASP B N 1
ATOM 5025 C CA . ASP B 1 295 ? 34.656 4.535 -2.035 1 84.75 295 ASP B CA 1
ATOM 5026 C C . ASP B 1 295 ? 35.188 3.164 -1.623 1 84.75 295 ASP B C 1
ATOM 5028 O O . ASP B 1 295 ? 36.406 3 -1.406 1 84.75 295 ASP B O 1
ATOM 5032 N N . ILE B 1 296 ? 34.344 2.293 -1.536 1 86.69 296 ILE B N 1
ATOM 5033 C CA . ILE B 1 296 ? 34.719 0.929 -1.188 1 86.69 296 ILE B CA 1
ATOM 5034 C C . ILE B 1 296 ? 35.688 0.383 -2.23 1 86.69 296 ILE B C 1
ATOM 5036 O O . ILE B 1 296 ? 36.719 -0.178 -1.883 1 86.69 296 ILE B O 1
ATOM 5040 N N . TYR B 1 297 ? 35.375 0.608 -3.404 1 86.88 297 TYR B N 1
ATOM 5041 C CA . TYR B 1 297 ? 36.25 0.087 -4.453 1 86.88 297 TYR B CA 1
ATOM 5042 C C . TYR B 1 297 ? 37.531 0.884 -4.531 1 86.88 297 TYR B C 1
ATOM 5044 O O . TYR B 1 297 ? 38.625 0.307 -4.641 1 86.88 297 TYR B O 1
ATOM 5052 N N . LYS B 1 298 ? 37.469 2.111 -4.504 1 86.75 298 LYS B N 1
ATOM 5053 C CA . LYS B 1 298 ? 38.625 2.994 -4.633 1 86.75 298 LYS B CA 1
ATOM 5054 C C . LYS B 1 298 ? 39.625 2.732 -3.529 1 86.75 298 LYS B C 1
ATOM 5056 O O . LYS B 1 298 ? 40.844 2.674 -3.791 1 86.75 298 LYS B O 1
ATOM 5061 N N . GLN B 1 299 ? 39.188 2.547 -2.352 1 89.25 299 GLN B N 1
ATOM 5062 C CA . GLN B 1 299 ? 40.062 2.473 -1.194 1 89.25 299 GLN B CA 1
ATOM 5063 C C . GLN B 1 299 ? 40.5 1.034 -0.917 1 89.25 299 GLN B C 1
ATOM 5065 O O . GLN B 1 299 ? 41.594 0.789 -0.467 1 89.25 299 GLN B O 1
ATOM 5070 N N . TYR B 1 300 ? 39.625 0.095 -1.291 1 92.06 300 TYR B N 1
ATOM 5071 C CA . TYR B 1 300 ? 39.906 -1.255 -0.814 1 92.06 300 TYR B CA 1
ATOM 5072 C C . TYR B 1 300 ? 39.906 -2.248 -1.97 1 92.06 300 TYR B C 1
ATOM 5074 O O . TYR B 1 300 ? 40.25 -3.424 -1.781 1 92.06 300 TYR B O 1
ATOM 5082 N N . GLN B 1 301 ? 39.531 -1.818 -3.113 1 91.06 301 GLN B N 1
ATOM 5083 C CA . GLN B 1 301 ? 39.438 -2.666 -4.297 1 91.06 301 GLN B CA 1
ATOM 5084 C C . GLN B 1 301 ? 38.469 -3.83 -4.082 1 91.06 301 GLN B C 1
ATOM 5086 O O . GLN B 1 301 ? 38.781 -4.973 -4.422 1 91.06 301 GLN B O 1
ATOM 5091 N N . ILE B 1 302 ? 37.5 -3.506 -3.379 1 92.69 302 ILE B N 1
ATOM 5092 C CA . ILE B 1 302 ? 36.438 -4.469 -3.156 1 92.69 302 ILE B CA 1
ATOM 5093 C C . ILE B 1 302 ? 35.25 -4.141 -4.066 1 92.69 302 ILE B C 1
ATOM 5095 O O . ILE B 1 302 ? 34.781 -2.996 -4.105 1 92.69 302 ILE B O 1
ATOM 5099 N N . SER B 1 303 ? 34.812 -5.113 -4.812 1 90.94 303 SER B N 1
ATOM 5100 C CA . SER B 1 303 ? 33.625 -4.938 -5.652 1 90.94 303 SER B CA 1
ATOM 5101 C C . SER B 1 303 ? 32.344 -5.18 -4.863 1 90.94 303 SER B C 1
ATOM 5103 O O . SER B 1 303 ? 32.312 -6.082 -4.031 1 90.94 303 SER B O 1
ATOM 5105 N N . ALA B 1 304 ? 31.406 -4.359 -5.141 1 90.75 304 ALA B N 1
ATOM 5106 C CA . ALA B 1 304 ? 30.094 -4.504 -4.508 1 90.75 304 ALA B CA 1
ATOM 5107 C C . ALA B 1 304 ? 29.016 -4.766 -5.547 1 90.75 304 ALA B C 1
ATOM 5109 O O . ALA B 1 304 ? 28.719 -3.904 -6.379 1 90.75 304 ALA B O 1
ATOM 5110 N N . ASN B 1 305 ? 28.5 -5.957 -5.551 1 89.69 305 ASN B N 1
ATOM 5111 C CA . ASN B 1 305 ? 27.375 -6.312 -6.395 1 89.69 305 ASN B CA 1
ATOM 5112 C C . ASN B 1 305 ? 26.047 -6.145 -5.656 1 89.69 305 ASN B C 1
ATOM 5114 O O . ASN B 1 305 ? 25.734 -6.922 -4.754 1 89.69 305 ASN B O 1
ATOM 5118 N N . ILE B 1 306 ? 25.219 -5.16 -6.07 1 91.12 306 ILE B N 1
ATOM 5119 C CA . ILE B 1 306 ? 23.984 -4.816 -5.367 1 91.12 306 ILE B CA 1
ATOM 5120 C C . ILE B 1 306 ? 22.859 -5.746 -5.816 1 91.12 306 ILE B C 1
ATOM 5122 O O . ILE B 1 306 ? 22.516 -5.777 -7 1 91.12 306 ILE B O 1
ATOM 5126 N N . LEU B 1 307 ? 22.344 -6.484 -4.898 1 91.69 307 LEU B N 1
ATOM 5127 C CA . LEU B 1 307 ? 21.25 -7.398 -5.188 1 91.69 307 LEU B CA 1
ATOM 5128 C C . LEU B 1 307 ? 19.906 -6.766 -4.832 1 91.69 307 LEU B C 1
ATOM 5130 O O . LEU B 1 307 ? 18.875 -7.141 -5.391 1 91.69 307 LEU B O 1
ATOM 5134 N N . HIS B 1 308 ? 19.906 -5.906 -3.883 1 92.62 308 HIS B N 1
ATOM 5135 C CA . HIS B 1 308 ? 18.75 -5.152 -3.438 1 92.62 308 HIS B CA 1
ATOM 5136 C C . HIS B 1 308 ? 19.141 -3.787 -2.891 1 92.62 308 HIS B C 1
ATOM 5138 O O . HIS B 1 308 ? 20.172 -3.656 -2.23 1 92.62 308 HIS B O 1
ATOM 5144 N N . ALA B 1 309 ? 18.391 -2.828 -3.229 1 92.31 309 ALA B N 1
ATOM 5145 C CA . ALA B 1 309 ? 18.672 -1.506 -2.678 1 92.31 309 ALA B CA 1
ATOM 5146 C C . ALA B 1 309 ? 17.391 -0.676 -2.561 1 92.31 309 ALA B C 1
ATOM 5148 O O . ALA B 1 309 ? 16.562 -0.69 -3.463 1 92.31 309 ALA B O 1
ATOM 5149 N N . ASN B 1 310 ? 17.219 -0.089 -1.465 1 91.88 310 ASN B N 1
ATOM 5150 C CA . ASN B 1 310 ? 16.234 0.956 -1.201 1 91.88 310 ASN B CA 1
ATOM 5151 C C . ASN B 1 310 ? 16.891 2.199 -0.599 1 91.88 310 ASN B C 1
ATOM 5153 O O . ASN B 1 310 ? 17.219 2.219 0.587 1 91.88 310 ASN B O 1
ATOM 5157 N N . ILE B 1 311 ? 17.156 3.164 -1.434 1 91.19 311 ILE B N 1
ATOM 5158 C CA . ILE B 1 311 ? 17.781 4.406 -1.007 1 91.19 311 ILE B CA 1
ATOM 5159 C C . ILE B 1 311 ? 16.844 5.582 -1.271 1 91.19 311 ILE B C 1
ATOM 5161 O O . ILE B 1 311 ? 16.312 5.727 -2.375 1 91.19 311 ILE B O 1
ATOM 5165 N N . GLU B 1 312 ? 16.625 6.379 -0.301 1 90.19 312 GLU B N 1
ATOM 5166 C CA . GLU B 1 312 ? 15.758 7.539 -0.451 1 90.19 312 GLU B CA 1
ATOM 5167 C C . GLU B 1 312 ? 16.234 8.703 0.41 1 90.19 312 GLU B C 1
ATOM 5169 O O . GLU B 1 312 ? 17.188 8.57 1.176 1 90.19 312 GLU B O 1
ATOM 5174 N N . ILE B 1 313 ? 15.648 9.852 0.179 1 90.19 313 ILE B N 1
ATOM 5175 C CA . ILE B 1 313 ? 15.977 11.055 0.941 1 90.19 313 ILE B CA 1
ATOM 5176 C C . ILE B 1 313 ? 14.883 11.312 1.979 1 90.19 313 ILE B C 1
ATOM 5178 O O . ILE B 1 313 ? 13.711 11.445 1.635 1 90.19 313 ILE B O 1
ATOM 5182 N N . LEU B 1 314 ? 15.266 11.305 3.238 1 88.38 314 LEU B N 1
ATOM 5183 C CA . LEU B 1 314 ? 14.375 11.648 4.344 1 88.38 314 LEU B CA 1
ATOM 5184 C C . LEU B 1 314 ? 14.883 12.875 5.09 1 88.38 314 LEU B C 1
ATOM 5186 O O . LEU B 1 314 ? 16 12.867 5.617 1 88.38 314 LEU B O 1
ATOM 5190 N N . ASP B 1 315 ? 14.086 13.938 5.16 1 84.69 315 ASP B N 1
ATOM 5191 C CA . ASP B 1 315 ? 14.484 15.188 5.801 1 84.69 315 ASP B CA 1
ATOM 5192 C C . ASP B 1 315 ? 15.828 15.672 5.273 1 84.69 315 ASP B C 1
ATOM 5194 O O . ASP B 1 315 ? 16.75 15.938 6.051 1 84.69 315 ASP B O 1
ATOM 5198 N N . HIS B 1 316 ? 16.031 15.57 4.012 1 83.5 316 HIS B N 1
ATOM 5199 C CA . HIS B 1 316 ? 17.172 16.094 3.271 1 83.5 316 HIS B CA 1
ATOM 5200 C C . HIS B 1 316 ? 18.406 15.25 3.516 1 83.5 316 HIS B C 1
ATOM 5202 O O . HIS B 1 316 ? 19.531 15.672 3.199 1 83.5 316 HIS B O 1
ATOM 5208 N N . VAL B 1 317 ? 18.188 14.086 4.105 1 86.75 317 VAL B N 1
ATOM 5209 C CA . VAL B 1 317 ? 19.297 13.172 4.383 1 86.75 317 VAL B CA 1
ATOM 5210 C C . VAL B 1 317 ? 19.078 11.859 3.629 1 86.75 317 VAL B C 1
ATOM 5212 O O . VAL B 1 317 ? 18 11.266 3.695 1 86.75 317 VAL B O 1
ATOM 5215 N N . PRO B 1 318 ? 20.078 11.438 2.896 1 86.56 318 PRO B N 1
ATOM 5216 C CA . PRO B 1 318 ? 19.953 10.125 2.266 1 86.56 318 PRO B CA 1
ATOM 5217 C C . PRO B 1 318 ? 19.953 8.984 3.281 1 86.56 318 PRO B C 1
ATOM 5219 O O . PRO B 1 318 ? 20.766 8.969 4.199 1 86.56 318 PRO B O 1
ATOM 5222 N N . VAL B 1 319 ? 19 8.148 3.15 1 88.94 319 VAL B N 1
ATOM 5223 C CA . VAL B 1 319 ? 18.891 6.938 3.963 1 88.94 319 VAL B CA 1
ATOM 5224 C C . VAL B 1 319 ? 18.609 5.734 3.068 1 88.94 319 VAL B C 1
ATOM 5226 O O . VAL B 1 319 ? 17.953 5.863 2.035 1 88.94 319 VAL B O 1
ATOM 5229 N N . GLY B 1 320 ? 19.219 4.598 3.502 1 88.25 320 GLY B N 1
ATOM 5230 C CA . GLY B 1 320 ? 18.906 3.453 2.664 1 88.25 320 GLY B CA 1
ATOM 5231 C C . GLY B 1 320 ? 19.438 2.145 3.213 1 88.25 320 GLY B C 1
ATOM 5232 O O . GLY B 1 320 ? 20.062 2.121 4.273 1 88.25 320 GLY B O 1
ATOM 5233 N N . GLU B 1 321 ? 19.016 1.131 2.535 1 91.56 321 GLU B N 1
ATOM 5234 C CA . GLU B 1 321 ? 19.5 -0.218 2.805 1 91.56 321 GLU B CA 1
ATOM 5235 C C . GLU B 1 321 ? 19.797 -0.964 1.508 1 91.56 321 GLU B C 1
ATOM 5237 O O . GLU B 1 321 ? 19.156 -0.737 0.488 1 91.56 321 GLU B O 1
ATOM 5242 N N . MET B 1 322 ? 20.875 -1.734 1.601 1 92.94 322 MET B N 1
ATOM 5243 C CA . MET B 1 322 ? 21.25 -2.527 0.432 1 92.94 322 MET B CA 1
ATOM 5244 C C . MET B 1 322 ? 21.734 -3.91 0.847 1 92.94 322 MET B C 1
ATOM 5246 O O . MET B 1 322 ? 22.281 -4.078 1.942 1 92.94 322 MET B O 1
ATOM 5250 N N . VAL B 1 323 ? 21.484 -4.824 0.065 1 94.19 323 VAL B N 1
ATOM 5251 C CA . VAL B 1 323 ? 22.078 -6.148 0.152 1 94.19 323 VAL B CA 1
ATOM 5252 C C . VAL B 1 323 ? 23.078 -6.336 -0.992 1 94.19 323 VAL B C 1
ATOM 5254 O O . VAL B 1 323 ? 22.703 -6.234 -2.164 1 94.19 323 VAL B O 1
ATOM 5257 N N . VAL B 1 324 ? 24.344 -6.605 -0.583 1 93.75 324 VAL B N 1
ATOM 5258 C CA . VAL B 1 324 ? 25.406 -6.609 -1.587 1 93.75 324 VAL B CA 1
ATOM 5259 C C . VAL B 1 324 ? 26.297 -7.836 -1.399 1 93.75 324 VAL B C 1
ATOM 5261 O O . VAL B 1 324 ? 26.391 -8.375 -0.293 1 93.75 324 VAL B O 1
ATOM 5264 N N . ILE B 1 325 ? 26.812 -8.312 -2.459 1 93.81 325 ILE B N 1
ATOM 5265 C CA . ILE B 1 325 ? 27.938 -9.25 -2.404 1 93.81 325 ILE B CA 1
ATOM 5266 C C . ILE B 1 325 ? 29.25 -8.477 -2.537 1 93.81 325 ILE B C 1
ATOM 5268 O O . ILE B 1 325 ? 29.516 -7.863 -3.572 1 93.81 325 ILE B O 1
ATOM 5272 N N . LEU B 1 326 ? 29.969 -8.453 -1.494 1 94.38 326 LEU B N 1
ATOM 5273 C CA . LEU B 1 326 ? 31.297 -7.855 -1.501 1 94.38 326 LEU B CA 1
ATOM 5274 C C . LEU B 1 326 ? 32.375 -8.898 -1.838 1 94.38 326 LEU B C 1
ATOM 5276 O O . LEU B 1 326 ? 32.406 -9.961 -1.218 1 94.38 326 LEU B O 1
ATOM 5280 N N . SER B 1 327 ? 33.125 -8.57 -2.834 1 93.69 327 SER B N 1
ATOM 5281 C CA . SER B 1 327 ? 34.125 -9.531 -3.285 1 93.69 327 SER B CA 1
ATOM 5282 C C . SER B 1 327 ? 35.5 -8.867 -3.428 1 93.69 327 SER B C 1
ATOM 5284 O O . SER B 1 327 ? 35.594 -7.738 -3.904 1 93.69 327 SER B O 1
ATOM 5286 N N . GLY B 1 328 ? 36.531 -9.57 -3.037 1 93.62 328 GLY B N 1
ATOM 5287 C CA . GLY B 1 328 ? 37.938 -9.125 -3.098 1 93.62 328 GLY B CA 1
ATOM 5288 C C . GLY B 1 328 ? 38.844 -9.914 -2.186 1 93.62 328 GLY B C 1
ATOM 5289 O O . GLY B 1 328 ? 38.469 -10.984 -1.7 1 93.62 328 GLY B O 1
ATOM 5290 N N . GLU B 1 329 ? 40.031 -9.406 -2.014 1 94.12 329 GLU B N 1
ATOM 5291 C CA . GLU B 1 329 ? 41 -10.07 -1.15 1 94.12 329 GLU B CA 1
ATOM 5292 C C . GLU B 1 329 ? 40.5 -10.133 0.291 1 94.12 329 GLU B C 1
ATOM 5294 O O . GLU B 1 329 ? 39.906 -9.18 0.792 1 94.12 329 GLU B O 1
ATOM 5299 N N . THR B 1 330 ? 40.844 -11.242 0.96 1 91.56 330 THR B N 1
ATOM 5300 C CA . THR B 1 330 ? 40.312 -11.531 2.293 1 91.56 330 THR B CA 1
ATOM 5301 C C . THR B 1 330 ? 40.688 -10.414 3.271 1 91.56 330 THR B C 1
ATOM 5303 O O . THR B 1 330 ? 39.844 -9.961 4.047 1 91.56 330 THR B O 1
ATOM 5306 N N . LYS B 1 331 ? 41.906 -10.047 3.182 1 93.38 331 LYS B N 1
ATOM 5307 C CA . LYS B 1 331 ? 42.344 -9 4.09 1 93.38 331 LYS B CA 1
ATOM 5308 C C . LYS B 1 331 ? 41.594 -7.695 3.848 1 93.38 331 LYS B C 1
ATOM 5310 O O . LYS B 1 331 ? 41.281 -6.98 4.793 1 93.38 331 LYS B O 1
ATOM 5315 N N . GLN B 1 332 ? 41.344 -7.422 2.607 1 94.5 332 GLN B N 1
ATOM 5316 C CA . GLN B 1 332 ? 40.656 -6.195 2.244 1 94.5 332 GLN B CA 1
ATOM 5317 C C . GLN B 1 332 ? 39.188 -6.266 2.627 1 94.5 332 GLN B C 1
ATOM 5319 O O . GLN B 1 332 ? 38.562 -5.25 2.967 1 94.5 332 GLN B O 1
ATOM 5324 N N . LEU B 1 333 ? 38.594 -7.414 2.58 1 94.5 333 LEU B N 1
ATOM 5325 C CA . LEU B 1 333 ? 37.219 -7.609 2.984 1 94.5 333 LEU B CA 1
ATOM 5326 C C . LEU B 1 333 ? 37.031 -7.297 4.465 1 94.5 333 LEU B C 1
ATOM 5328 O O . LEU B 1 333 ? 36.031 -6.676 4.855 1 94.5 333 LEU B O 1
ATOM 5332 N N . ALA B 1 334 ? 37.969 -7.715 5.234 1 93.69 334 ALA B N 1
ATOM 5333 C CA . ALA B 1 334 ? 37.938 -7.414 6.664 1 93.69 334 ALA B CA 1
ATOM 5334 C C . ALA B 1 334 ? 38.094 -5.918 6.914 1 93.69 334 ALA B C 1
ATOM 5336 O O . ALA B 1 334 ? 37.375 -5.344 7.75 1 93.69 334 ALA B O 1
ATOM 5337 N N . ALA B 1 335 ? 38.969 -5.328 6.172 1 94.44 335 ALA B N 1
ATOM 5338 C CA . ALA B 1 335 ? 39.281 -3.904 6.336 1 94.44 335 ALA B CA 1
ATOM 5339 C C . ALA B 1 335 ? 38.062 -3.055 5.969 1 94.44 335 ALA B C 1
ATOM 5341 O O . ALA B 1 335 ? 37.75 -2.072 6.648 1 94.44 335 ALA B O 1
ATOM 5342 N N . VAL B 1 336 ? 37.438 -3.43 4.941 1 93.25 336 VAL B N 1
ATOM 5343 C CA . VAL B 1 336 ? 36.281 -2.646 4.477 1 93.25 336 VAL B CA 1
ATOM 5344 C C . VAL B 1 336 ? 35.156 -2.762 5.48 1 93.25 336 VAL B C 1
ATOM 5346 O O . VAL B 1 336 ? 34.406 -1.79 5.719 1 93.25 336 VAL B O 1
ATOM 5349 N N . GLN B 1 337 ? 34.875 -3.93 6.031 1 93.25 337 GLN B N 1
ATOM 5350 C CA . GLN B 1 337 ? 33.844 -4.117 7.027 1 93.25 337 GLN B CA 1
ATOM 5351 C C . GLN B 1 337 ? 34.062 -3.205 8.234 1 93.25 337 GLN B C 1
ATOM 5353 O O . GLN B 1 337 ? 33.125 -2.559 8.711 1 93.25 337 GLN B O 1
ATOM 5358 N N . GLU B 1 338 ? 35.281 -3.131 8.625 1 93 338 GLU B N 1
ATOM 5359 C CA . GLU B 1 338 ? 35.625 -2.279 9.758 1 93 338 GLU B CA 1
ATOM 5360 C C . GLU B 1 338 ? 35.438 -0.804 9.414 1 93 338 GLU B C 1
ATOM 5362 O O . GLU B 1 338 ? 34.938 -0.032 10.227 1 93 338 GLU B O 1
ATOM 5367 N N . SER B 1 339 ? 35.875 -0.492 8.266 1 90.56 339 SER B N 1
ATOM 5368 C CA . SER B 1 339 ? 35.75 0.896 7.828 1 90.56 339 SER B CA 1
ATOM 5369 C C . SER B 1 339 ? 34.312 1.338 7.742 1 90.56 339 SER B C 1
ATOM 5371 O O . SER B 1 339 ? 33.969 2.439 8.172 1 90.56 339 SER B O 1
ATOM 5373 N N . LEU B 1 340 ? 33.469 0.496 7.137 1 89.25 340 LEU B N 1
ATOM 5374 C CA . LEU B 1 340 ? 32.031 0.811 7 1 89.25 340 LEU B CA 1
ATOM 5375 C C . LEU B 1 340 ? 31.391 0.996 8.367 1 89.25 340 LEU B C 1
ATOM 5377 O O . LEU B 1 340 ? 30.625 1.938 8.57 1 89.25 340 LEU B O 1
ATOM 5381 N N . ARG B 1 341 ? 31.734 0.187 9.266 1 88 341 ARG B N 1
ATOM 5382 C CA . ARG B 1 341 ? 31.188 0.29 10.617 1 88 341 ARG B CA 1
ATOM 5383 C C . ARG B 1 341 ? 31.609 1.596 11.281 1 88 341 ARG B C 1
ATOM 5385 O O . ARG B 1 341 ? 30.812 2.238 11.961 1 88 341 ARG B O 1
ATOM 5392 N N . GLU B 1 342 ? 32.781 2.01 11.016 1 86 342 GLU B N 1
ATOM 5393 C CA . GLU B 1 342 ? 33.344 3.221 11.617 1 86 342 GLU B CA 1
ATOM 5394 C C . GLU B 1 342 ? 32.688 4.473 11.023 1 86 342 GLU B C 1
ATOM 5396 O O . GLU B 1 342 ? 32.625 5.516 11.68 1 86 342 GLU B O 1
ATOM 5401 N N . THR B 1 343 ? 32.25 4.344 9.836 1 80.69 343 THR B N 1
ATOM 5402 C CA . THR B 1 343 ? 31.688 5.508 9.172 1 80.69 343 THR B CA 1
ATOM 5403 C C . THR B 1 343 ? 30.188 5.586 9.414 1 80.69 343 THR B C 1
ATOM 5405 O O . THR B 1 343 ? 29.484 6.375 8.773 1 80.69 343 THR B O 1
ATOM 5408 N N . GLY B 1 344 ? 29.625 4.707 10.172 1 81.19 344 GLY B N 1
ATOM 5409 C CA . GLY B 1 344 ? 28.234 4.801 10.57 1 81.19 344 GLY B CA 1
ATOM 5410 C C . GLY B 1 344 ? 27.312 3.918 9.75 1 81.19 344 GLY B C 1
ATOM 5411 O O . GLY B 1 344 ? 26.094 4.035 9.836 1 81.19 344 GLY B O 1
ATOM 5412 N N . VAL B 1 345 ? 27.906 3.07 8.922 1 88.38 345 VAL B N 1
ATOM 5413 C CA . VAL B 1 345 ? 27.125 2.104 8.164 1 88.38 345 VAL B CA 1
ATOM 5414 C C . VAL B 1 345 ? 26.953 0.828 8.984 1 88.38 345 VAL B C 1
ATOM 5416 O O . VAL B 1 345 ? 27.922 0.249 9.469 1 88.38 345 VAL B O 1
ATOM 5419 N N . GLU B 1 346 ? 25.75 0.523 9.219 1 90.38 346 GLU B N 1
ATOM 5420 C CA . GLU B 1 346 ? 25.5 -0.767 9.852 1 90.38 346 GLU B CA 1
ATOM 5421 C C . GLU B 1 346 ? 25.672 -1.914 8.859 1 90.38 346 GLU B C 1
ATOM 5423 O O . GLU B 1 346 ? 25.016 -1.959 7.824 1 90.38 346 GLU B O 1
ATOM 5428 N N . LEU B 1 347 ? 26.578 -2.791 9.188 1 93.94 347 LEU B N 1
ATOM 5429 C CA . LEU B 1 347 ? 26.891 -3.904 8.297 1 93.94 347 LEU B CA 1
ATOM 5430 C C . LEU B 1 347 ? 26.625 -5.238 8.984 1 93.94 347 LEU B C 1
ATOM 5432 O O . LEU B 1 347 ? 27.156 -5.492 10.07 1 93.94 347 LEU B O 1
ATOM 5436 N N . HIS B 1 348 ? 25.812 -6.027 8.422 1 94.69 348 HIS B N 1
ATOM 5437 C CA . HIS B 1 348 ? 25.547 -7.391 8.867 1 94.69 348 HIS B CA 1
ATOM 5438 C C . HIS B 1 348 ? 25.938 -8.406 7.805 1 94.69 348 HIS B C 1
ATOM 5440 O O . HIS B 1 348 ? 25.406 -8.391 6.695 1 94.69 348 HIS B O 1
ATOM 5446 N N . VAL B 1 349 ? 26.859 -9.242 8.188 1 96.31 349 VAL B N 1
ATOM 5447 C CA . VAL B 1 349 ? 27.25 -10.312 7.273 1 96.31 349 VAL B CA 1
ATOM 5448 C C . VAL B 1 349 ? 26.203 -11.422 7.301 1 96.31 349 VAL B C 1
ATOM 5450 O O . VAL B 1 349 ? 25.938 -12.008 8.352 1 96.31 349 VAL B O 1
ATOM 5453 N N . LEU B 1 350 ? 25.656 -11.734 6.168 1 95.75 350 LEU B N 1
ATOM 5454 C CA . LEU B 1 350 ? 24.578 -12.711 6.074 1 95.75 350 LEU B CA 1
ATOM 5455 C C . LEU B 1 350 ? 25.109 -14.086 5.699 1 95.75 350 LEU B C 1
ATOM 5457 O O . LEU B 1 350 ? 24.516 -15.109 6.051 1 95.75 350 LEU B O 1
ATOM 5461 N N . LYS B 1 351 ? 26.109 -14.086 4.902 1 94.44 351 LYS B N 1
ATOM 5462 C CA . LYS B 1 351 ? 26.719 -15.32 4.414 1 94.44 351 LYS B CA 1
ATOM 5463 C C . LYS B 1 351 ? 28.172 -15.078 3.994 1 94.44 351 LYS B C 1
ATOM 5465 O O . LYS B 1 351 ? 28.484 -14.023 3.428 1 94.44 351 LYS B O 1
ATOM 5470 N N . GLU B 1 352 ? 29.031 -16.031 4.285 1 93.31 352 GLU B N 1
ATOM 5471 C CA . GLU B 1 352 ? 30.422 -15.984 3.844 1 93.31 352 GLU B CA 1
ATOM 5472 C C . GLU B 1 352 ? 30.719 -17.062 2.801 1 93.31 352 GLU B C 1
ATOM 5474 O O . GLU B 1 352 ? 30.172 -18.172 2.879 1 93.31 352 GLU B O 1
ATOM 5479 N N . GLY B 1 353 ? 31.391 -16.547 1.876 1 86.5 353 GLY B N 1
ATOM 5480 C CA . GLY B 1 353 ? 31.797 -17.531 0.89 1 86.5 353 GLY B CA 1
ATOM 5481 C C . GLY B 1 353 ? 32.688 -18.609 1.461 1 86.5 353 GLY B C 1
ATOM 5482 O O . GLY B 1 353 ? 33.531 -18.344 2.332 1 86.5 353 GLY B O 1
ATOM 5483 N N . SER B 1 354 ? 32.219 -20 1.408 1 72.56 354 SER B N 1
ATOM 5484 C CA . SER B 1 354 ? 33 -21.109 1.97 1 72.56 354 SER B CA 1
ATOM 5485 C C . SER B 1 354 ? 34.219 -21.422 1.12 1 72.56 354 SER B C 1
ATOM 5487 O O . SER B 1 354 ? 34.156 -21.312 -0.108 1 72.56 354 SER B O 1
ATOM 5489 N N . ASN B 1 355 ? 35.5 -21.531 1.751 1 52.28 355 ASN B N 1
ATOM 5490 C CA . ASN B 1 355 ? 36.688 -22.156 1.207 1 52.28 355 ASN B CA 1
ATOM 5491 C C . ASN B 1 355 ? 36.406 -23.594 0.759 1 52.28 355 ASN B C 1
ATOM 5493 O O . ASN B 1 355 ? 35.656 -24.312 1.401 1 52.28 355 ASN B O 1
#